Protein AF-X0S9V3-F1 (afdb_monomer_lite)

pLDDT: mean 76.51, std 21.56, range [22.81, 98.56]

Sequence (628 aa):
MVAGDTLEGIAKRHNTSVVELKNLNPKINNINKIYAGKWIKVPFNGGDKERSVDENTEANKITTITYKVKSGDTLSKIAERSGESVSDLEKINNISNRHEIREGQVLKINSKAQSSSEKNDKDWKDKINDGLDSLKDSVKDTVDNIKDKLGDLDNDTLGNHNPPASKPSIPTPTPTKPKVDIPDVELNKNSGNNQKGNPAEQITYDSKTTVYHIYYDGRIERANGQAVGYAAFIYYAKDGSVHNLGKSTYIIGDKFEYYYVKKVLKVRKVNNGKTYLIDQNKHSQYRKGNVSYQWIIFGDDERHYLSGLAMACVLGAMCSISIGKYTGTGFSTVTGSSGGVSKSHINGINGDFRYLGVNNKHMQIQTYTSSDHFDWNANVEFVEALYSFGYKDFKSQPVKIKSNRMLPHSGSLVNHHHHIHLQGFKPNIEDVDIIHPSKIIPNQKASIKELRVRAFMRMLRVGEGTVGDGGYERLFGGRSFVKDYSRGFSDHPRIDRPFGKKTSSAAGAYQVMGYTWDDKSMIAKRKKYGITSFGKRDQDLFAVILMKYARPSAWPLLLEGKIKEALELDKKRGYAYEWASLPPGRYGQPSKTMVQALGLYDKYFKEENNGKTDLHIEYGFLREVFND

Foldseek 3Di:
DAPPDALCNVCVVQVHDSVQQCVQVVVCPDRGDDDHPDDGDDDDPDPDDDDDDDDDDDDWDWDKDKDFAAPPDFLCNVCVVQVHDSVVQCVQAVPPDRRPDDGRDMGIGTHTPDDDDDPVVCVVVVVVVVVVVVVVVVVVVVVVVVVVVVVPPDPPDDDDDDDDDDDDDDDDDDDDDDPPPPDPPPPPDAAAQEAVLGRDPDDDDDLQEWEWEAELQQAIETENVVRQAKYWYWYQAPVRDIFGLYMYGWQKAFAKDWDDDPNDIAIDTDVVHIFTKDQCVSRQWHDDDLFIEGEEADDPQQQRIAGSLQVRLLSSLCRSVVPYYWYFNHAHHSRQQNGPDDRPSGSRRKTKTFFAFPPRCCVVDFAFLADPRGDLVVRLSSVVSSCSNFQQAKEAFQNVVVVSHDRPRYDYDPPRGRIIITHRGGGNYDYDYDPDPVPPDSPPLQPLLRLLLQLLLQLLLVLVVQPFPQSFQAFPPGDGCCPPVVDDFQAQSQDWDDDPPDTFSQHGSNRDGPVNCVPPVLVVVCVLQVQRTSDQQSVSVSVVVCLCPVQVVLSVCSSVNVQLCQQPPPPCRHCCNVGQQDPPRDPPPPHDHPVVSVVSSVVSSVCSSVVNHSGPHDRPCCCVRPVD

Radius of gyration: 34.49 Å; chains: 1; bounding box: 92×77×95 Å

Secondary structure (DSSP, 8-state):
--TT--HHHHHHHTT--HHHHHHH-TT---TT---TT--------SS-------S-------EEEEEEPPTT--HHHHHHHHT--HHHHHHHHT-S-TT---TT-EEEEEE------TTHHHHHHHHHHHHHHHHHHHHHHHHHHHHHHHHT----------------------------------------B-TTS-B-SSPPP-TTEEEEEEETTSEEEEESTT--SEEEEEEE-TTS-EEEEEEEEPEEEEEEEEEEETTEEEEEEEEEEEEEEEEGGGGSEEEETTEEEEEEE--SS---EEEHHHHHHHHHHHHHH--EEEEEEESB-TTSS--SS-SS--TTTSEEEPPPBGGGGGGTS---TT-TTB-HHHHHHHHHHHHHHTEEEEEE--BGGGTTBPPTTEEE-TT-SS-EEEEEE--EEEEE----TT---TT----HHHHHHHHHHHHHHHHHT--SGGGTTBBTTS-BTTTTT---TTS-----EEETTEEE--BTTTTB-HHHHS-HHHHHHHHHTT--SSSHHHHHHHHHHHHHHHSTTHHHHHHHT-HHHHHH-TTTTSGGGT-TTSTT--SSS----HHHHHHHHHHHHHHHHTT-----SPTTHIIIII--

Structure (mmCIF, N/CA/C/O backbone):
data_AF-X0S9V3-F1
#
_entry.id   AF-X0S9V3-F1
#
loop_
_atom_site.group_PDB
_atom_site.id
_atom_site.type_symbol
_atom_site.label_atom_id
_atom_site.label_alt_id
_atom_site.label_comp_id
_atom_site.label_asym_id
_atom_site.label_entity_id
_atom_site.label_seq_id
_atom_site.pdbx_PDB_ins_code
_atom_site.Cartn_x
_atom_site.Cartn_y
_atom_site.Cartn_z
_atom_site.occupancy
_atom_site.B_iso_or_equiv
_atom_site.auth_seq_id
_atom_site.auth_comp_id
_atom_site.auth_asym_id
_atom_site.auth_atom_id
_atom_site.pdbx_PDB_model_num
ATOM 1 N N . MET A 1 1 ? 10.809 16.020 30.565 1.00 68.94 1 MET A N 1
ATOM 2 C CA . MET A 1 1 ? 9.917 15.903 31.737 1.00 68.94 1 MET A CA 1
ATOM 3 C C . MET A 1 1 ? 8.738 16.840 31.549 1.00 68.94 1 MET A C 1
ATOM 5 O O . MET A 1 1 ? 8.931 17.925 31.008 1.00 68.94 1 MET A O 1
ATOM 9 N N . VAL A 1 2 ? 7.541 16.431 31.953 1.00 58.19 2 VAL A N 1
ATOM 10 C CA . VAL A 1 2 ? 6.299 17.222 31.895 1.00 58.19 2 VAL A CA 1
ATOM 11 C C . VAL A 1 2 ? 5.818 17.592 33.302 1.00 58.19 2 VAL A C 1
ATOM 13 O O . VAL A 1 2 ? 6.346 17.090 34.293 1.00 58.19 2 VAL A O 1
ATOM 16 N N . ALA A 1 3 ? 4.849 18.508 33.406 1.00 59.00 3 ALA A N 1
ATOM 17 C CA . ALA A 1 3 ? 4.278 18.902 34.695 1.00 59.00 3 ALA A CA 1
ATOM 18 C C . ALA A 1 3 ? 3.643 17.689 35.394 1.00 59.00 3 ALA A C 1
ATOM 20 O O . ALA A 1 3 ? 2.841 16.980 34.791 1.00 59.00 3 ALA A O 1
ATOM 21 N N . GLY A 1 4 ? 4.036 17.445 36.647 1.00 65.50 4 GLY A N 1
ATOM 22 C CA . GLY A 1 4 ? 3.606 16.281 37.428 1.00 65.50 4 GLY A CA 1
ATOM 23 C C . GLY A 1 4 ? 4.494 15.036 37.303 1.00 65.50 4 GLY A C 1
ATOM 24 O O . GLY A 1 4 ? 4.217 14.047 37.977 1.00 65.50 4 GLY A O 1
ATOM 25 N N . ASP A 1 5 ? 5.563 15.054 36.495 1.00 72.44 5 ASP A N 1
ATOM 26 C CA . ASP A 1 5 ? 6.553 13.970 36.516 1.00 72.44 5 ASP A CA 1
ATOM 27 C C . ASP A 1 5 ? 7.262 13.906 37.887 1.00 72.44 5 ASP A C 1
ATOM 29 O O . ASP A 1 5 ? 7.711 14.924 38.415 1.00 72.44 5 ASP A O 1
ATOM 33 N N . THR A 1 6 ? 7.431 12.690 38.417 1.00 77.38 6 THR A N 1
ATOM 34 C CA . THR A 1 6 ? 8.341 12.373 39.532 1.00 77.38 6 THR A CA 1
ATOM 35 C C . THR A 1 6 ? 9.470 11.472 39.037 1.00 77.38 6 THR A C 1
ATOM 37 O O . THR A 1 6 ? 9.316 10.769 38.033 1.00 77.38 6 THR A O 1
ATOM 40 N N . LEU A 1 7 ? 10.612 11.450 39.733 1.00 61.28 7 LEU A N 1
ATOM 41 C CA . LEU A 1 7 ? 11.719 10.563 39.358 1.00 61.28 7 LEU A CA 1
ATOM 42 C C . LEU A 1 7 ? 11.335 9.079 39.434 1.00 61.28 7 LEU A C 1
ATOM 44 O O . LEU A 1 7 ? 11.784 8.316 38.586 1.00 61.28 7 LEU A O 1
ATOM 48 N N . GLU A 1 8 ? 10.449 8.676 40.351 1.00 68.38 8 GLU A N 1
ATOM 49 C CA . GLU A 1 8 ? 9.919 7.302 40.405 1.00 68.38 8 GLU A CA 1
ATOM 50 C C . GLU A 1 8 ? 9.005 6.983 39.218 1.00 68.38 8 GLU A C 1
ATOM 52 O O . GLU A 1 8 ? 9.103 5.907 38.626 1.00 68.38 8 GLU A O 1
ATOM 57 N N . GLY A 1 9 ? 8.150 7.931 38.820 1.00 65.62 9 GLY A N 1
ATOM 58 C CA . GLY A 1 9 ? 7.299 7.785 37.639 1.00 65.62 9 GLY A CA 1
ATOM 59 C C . GLY A 1 9 ? 8.117 7.671 36.353 1.00 65.62 9 GLY A C 1
ATOM 60 O O . GLY A 1 9 ? 7.812 6.844 35.491 1.00 65.62 9 GLY A O 1
ATOM 61 N N . ILE A 1 10 ? 9.196 8.451 36.249 1.00 65.81 10 ILE A N 1
ATOM 62 C CA . ILE A 1 10 ? 10.149 8.380 35.136 1.00 65.81 10 ILE A CA 1
ATOM 63 C C . ILE A 1 10 ? 10.906 7.044 35.174 1.00 65.81 10 ILE A C 1
ATOM 65 O O . ILE A 1 10 ? 11.005 6.384 34.142 1.00 65.81 10 ILE A O 1
ATOM 69 N N . ALA A 1 11 ? 11.369 6.596 36.345 1.00 65.50 11 ALA A N 1
ATOM 70 C CA . ALA A 1 11 ? 12.067 5.318 36.504 1.00 65.50 11 ALA A CA 1
ATOM 71 C C . ALA A 1 11 ? 11.227 4.147 35.996 1.00 65.50 11 ALA A C 1
ATOM 73 O O . ALA A 1 11 ? 11.662 3.360 35.157 1.00 65.50 11 ALA A O 1
ATOM 74 N N . LYS A 1 12 ? 9.966 4.106 36.431 1.00 62.47 12 LYS A N 1
ATOM 75 C CA . LYS A 1 12 ? 9.011 3.075 36.038 1.00 62.47 12 LYS A CA 1
ATOM 76 C C . LYS A 1 12 ? 8.698 3.111 34.541 1.00 62.47 12 LYS A C 1
ATOM 78 O O . LYS A 1 12 ? 8.658 2.064 33.905 1.00 62.47 12 LYS A O 1
ATOM 83 N N . ARG A 1 13 ? 8.514 4.304 33.963 1.00 71.12 13 ARG A N 1
ATOM 84 C CA . ARG A 1 13 ? 8.242 4.492 32.524 1.00 71.12 13 ARG A CA 1
ATOM 85 C C . ARG A 1 13 ? 9.396 4.010 31.641 1.00 71.12 13 ARG A C 1
ATOM 87 O O . ARG A 1 13 ? 9.155 3.562 30.526 1.00 71.12 13 ARG A O 1
ATOM 94 N N . HIS A 1 14 ? 10.624 4.098 32.143 1.00 61.03 14 HIS A N 1
ATOM 95 C CA . HIS A 1 14 ? 11.840 3.723 31.420 1.00 61.03 14 HIS A CA 1
ATOM 96 C C . HIS A 1 14 ? 12.454 2.398 31.895 1.00 61.03 14 HIS A C 1
ATOM 98 O O . HIS A 1 14 ? 13.584 2.090 31.531 1.00 61.03 14 HIS A O 1
ATOM 104 N N . ASN A 1 15 ? 11.704 1.606 32.671 1.00 61.53 15 ASN A N 1
ATOM 105 C CA . ASN A 1 15 ? 12.124 0.309 33.203 1.00 61.53 15 ASN A CA 1
ATOM 106 C C . ASN A 1 15 ? 13.516 0.341 33.868 1.00 61.53 15 ASN A C 1
ATOM 108 O O . ASN A 1 15 ? 14.387 -0.459 33.545 1.00 61.53 15 ASN A O 1
ATOM 112 N N . THR A 1 16 ? 13.731 1.305 34.762 1.00 75.38 16 THR A N 1
ATOM 113 C CA . THR A 1 16 ? 14.993 1.530 35.483 1.00 75.38 16 THR A CA 1
ATOM 114 C C . THR A 1 16 ? 14.737 1.794 36.963 1.00 75.38 16 THR A C 1
ATOM 116 O O . THR A 1 16 ? 13.598 2.018 37.373 1.00 75.38 16 THR A O 1
ATOM 119 N N . SER A 1 17 ? 15.791 1.823 37.783 1.00 74.38 17 SER A N 1
ATOM 120 C CA . SER A 1 17 ? 15.705 2.292 39.168 1.00 74.38 17 SER A CA 1
ATOM 121 C C . SER A 1 17 ? 15.896 3.811 39.293 1.00 74.38 17 SER A C 1
ATOM 123 O O . SER A 1 17 ? 16.542 4.463 38.467 1.00 74.38 17 SER A O 1
ATOM 125 N N . VAL A 1 18 ? 15.354 4.385 40.370 1.00 65.88 18 VAL A N 1
ATOM 126 C CA . VAL A 1 18 ? 15.565 5.794 40.752 1.00 65.88 18 VAL A CA 1
ATOM 127 C C . VAL A 1 18 ? 17.042 6.064 41.064 1.00 65.88 18 VAL A C 1
ATOM 129 O O . VAL A 1 18 ? 17.559 7.136 40.752 1.00 65.88 18 VAL A O 1
ATOM 132 N N . VAL A 1 19 ? 17.730 5.074 41.640 1.00 65.50 19 VAL A N 1
ATOM 133 C CA . VAL A 1 19 ? 19.167 5.125 41.945 1.00 65.50 19 VAL A CA 1
ATOM 134 C C . VAL A 1 19 ? 19.982 5.274 40.659 1.00 65.50 19 VAL A C 1
ATOM 136 O O . VAL A 1 19 ? 20.838 6.149 40.560 1.00 65.50 19 VAL A O 1
ATOM 139 N N . GLU A 1 20 ? 19.657 4.492 39.635 1.00 64.31 20 GLU A N 1
ATOM 140 C CA . GLU A 1 20 ? 20.328 4.531 38.335 1.00 64.31 20 GLU A CA 1
ATOM 141 C C . GLU A 1 20 ? 20.045 5.830 37.563 1.00 64.31 20 GLU A C 1
ATOM 143 O O . GLU A 1 20 ? 20.958 6.442 37.005 1.00 64.31 20 GLU A O 1
ATOM 148 N N . LEU A 1 21 ? 18.811 6.343 37.630 1.00 66.50 21 LEU A N 1
ATOM 149 C CA . LEU A 1 21 ? 18.486 7.673 37.106 1.00 66.50 21 LEU A CA 1
ATOM 150 C C . LEU A 1 21 ? 19.272 8.787 37.794 1.00 66.50 21 LEU A C 1
ATOM 152 O O . LEU A 1 21 ? 19.712 9.726 37.128 1.00 66.50 21 LEU A O 1
ATOM 156 N N . LYS A 1 22 ? 19.469 8.702 39.112 1.00 69.12 22 LYS A N 1
ATOM 157 C CA . LYS A 1 22 ? 20.252 9.689 39.862 1.00 69.12 22 LYS A CA 1
ATOM 158 C C . LYS A 1 22 ? 21.726 9.650 39.456 1.00 69.12 22 LYS A C 1
ATOM 160 O O . LYS A 1 22 ? 22.306 10.702 39.197 1.00 69.12 22 LYS A O 1
ATOM 165 N N . ASN A 1 23 ? 22.295 8.454 39.304 1.00 66.94 23 ASN A N 1
ATOM 166 C CA . ASN A 1 23 ? 23.679 8.268 38.858 1.00 66.94 23 ASN A CA 1
ATOM 167 C C . ASN A 1 23 ? 23.923 8.841 37.451 1.00 66.94 23 ASN A C 1
ATOM 169 O O . ASN A 1 23 ? 24.965 9.442 37.199 1.00 66.94 23 ASN A O 1
ATOM 173 N N . LEU A 1 24 ? 22.945 8.731 36.546 1.00 67.62 24 LEU A N 1
ATOM 174 C CA . LEU A 1 24 ? 23.023 9.309 35.197 1.00 67.62 24 LEU A CA 1
ATOM 175 C C . LEU A 1 24 ? 22.831 10.830 35.155 1.00 67.62 24 LEU A C 1
ATOM 177 O O . LEU A 1 24 ? 23.201 11.480 34.170 1.00 67.62 24 LEU A O 1
ATOM 181 N N . ASN A 1 25 ? 22.267 11.414 36.212 1.00 71.81 25 ASN A N 1
ATOM 182 C CA . ASN A 1 25 ? 21.979 12.842 36.308 1.00 71.81 25 ASN A CA 1
ATOM 183 C C . ASN A 1 25 ? 22.567 13.443 37.593 1.00 71.81 25 ASN A C 1
ATOM 185 O O . ASN A 1 25 ? 21.821 14.008 38.395 1.00 71.81 25 ASN A O 1
ATOM 189 N N . PRO A 1 26 ? 23.901 13.418 37.772 1.00 67.56 26 PRO A N 1
ATOM 190 C CA . PRO A 1 26 ? 24.546 13.823 39.025 1.00 67.56 26 PRO A CA 1
ATOM 191 C C . PRO A 1 26 ? 24.351 15.308 39.372 1.00 67.56 26 PRO A C 1
ATOM 193 O O . PRO A 1 26 ? 24.597 15.711 40.498 1.00 67.56 26 PRO A O 1
ATOM 196 N N . LYS A 1 27 ? 23.886 16.131 38.419 1.00 70.06 27 LYS A N 1
ATOM 197 C CA . LYS A 1 27 ? 23.552 17.551 38.632 1.00 70.06 27 LYS A CA 1
ATOM 198 C C . LYS A 1 27 ? 22.191 17.762 39.319 1.00 70.06 27 LYS A C 1
ATOM 200 O O . LYS A 1 27 ? 21.861 18.891 39.675 1.00 70.06 27 LYS A O 1
ATOM 205 N N . ILE A 1 28 ? 21.379 16.710 39.472 1.00 65.50 28 ILE A N 1
ATOM 206 C CA . ILE A 1 28 ? 20.111 16.756 40.210 1.00 65.50 28 ILE A CA 1
ATOM 207 C C . ILE A 1 28 ? 20.414 16.447 41.678 1.00 65.50 28 ILE A C 1
ATOM 209 O O . ILE A 1 28 ? 20.366 15.305 42.129 1.00 65.50 28 ILE A O 1
ATOM 213 N N . ASN A 1 29 ? 20.738 17.496 42.432 1.00 54.53 29 ASN A N 1
ATOM 214 C CA . ASN A 1 29 ? 21.154 17.367 43.832 1.00 54.53 29 ASN A CA 1
ATOM 215 C C . ASN A 1 29 ? 19.975 17.060 44.774 1.00 54.53 29 ASN A C 1
ATOM 217 O O . ASN A 1 29 ? 20.177 16.538 45.867 1.00 54.53 29 ASN A O 1
ATOM 221 N N . ASN A 1 30 ? 18.740 17.367 44.357 1.00 59.81 30 ASN A N 1
ATOM 222 C CA . ASN A 1 30 ? 17.527 17.102 45.127 1.00 59.81 30 ASN A CA 1
ATOM 223 C C . ASN A 1 30 ? 16.475 16.395 44.261 1.00 59.81 30 ASN A C 1
ATOM 225 O O . ASN A 1 30 ? 16.001 16.938 43.263 1.00 59.81 30 ASN A O 1
ATOM 229 N N . ILE A 1 31 ? 16.103 15.189 44.691 1.00 53.22 31 ILE A N 1
ATOM 230 C CA . ILE A 1 31 ? 15.226 14.254 43.977 1.00 53.22 31 ILE A CA 1
ATOM 231 C C . ILE A 1 31 ? 13.785 14.782 43.823 1.00 53.22 31 ILE A C 1
ATOM 233 O O . ILE A 1 31 ? 13.088 14.425 42.879 1.00 53.22 31 ILE A O 1
ATOM 237 N N . ASN A 1 32 ? 13.378 15.706 44.699 1.00 56.75 32 ASN A N 1
ATOM 238 C CA . ASN A 1 32 ? 12.046 16.314 44.714 1.00 56.75 32 ASN A CA 1
ATOM 239 C C . ASN A 1 32 ? 11.983 17.646 43.947 1.00 56.75 32 ASN A C 1
ATOM 241 O O . ASN A 1 32 ? 10.945 18.302 43.937 1.00 56.75 32 ASN A O 1
ATOM 245 N N . LYS A 1 33 ? 13.088 18.086 43.326 1.00 60.47 33 LYS A N 1
ATOM 246 C CA . LYS A 1 33 ? 13.182 19.368 42.604 1.00 60.47 33 LYS A CA 1
ATOM 247 C C . LYS A 1 33 ? 13.541 19.164 41.132 1.00 60.47 33 LYS A C 1
ATOM 249 O O . LYS A 1 33 ? 14.524 19.713 40.636 1.00 60.47 33 LYS A O 1
ATOM 254 N N . ILE A 1 34 ? 12.735 18.368 40.433 1.00 67.88 34 ILE A N 1
ATOM 255 C CA . ILE A 1 34 ? 12.754 18.305 38.968 1.00 67.88 34 ILE A CA 1
ATOM 256 C C . ILE A 1 34 ? 11.711 19.261 38.387 1.00 67.88 34 ILE A C 1
ATOM 258 O O . ILE A 1 34 ? 10.647 19.463 38.965 1.00 67.88 34 ILE A O 1
ATOM 262 N N . TYR A 1 35 ? 12.025 19.872 37.246 1.00 61.47 35 TYR A N 1
ATOM 263 C CA . TYR A 1 35 ? 11.192 20.914 36.647 1.00 61.47 35 TYR A CA 1
ATOM 264 C C . TYR A 1 35 ? 10.686 20.484 35.272 1.00 61.47 35 TYR A C 1
ATOM 266 O O . TYR A 1 35 ? 11.449 20.000 34.429 1.00 61.47 35 TYR A O 1
ATOM 274 N N . ALA A 1 36 ? 9.391 20.691 35.039 1.00 54.97 36 ALA A N 1
ATOM 275 C CA . ALA A 1 36 ? 8.757 20.464 33.748 1.00 54.97 36 ALA A CA 1
ATOM 276 C C . ALA A 1 36 ? 9.470 21.247 32.630 1.00 54.97 36 ALA A C 1
ATOM 278 O O . ALA A 1 36 ? 9.992 22.340 32.846 1.00 54.97 36 ALA A O 1
ATOM 279 N N . GLY A 1 37 ? 9.532 20.665 31.433 1.00 46.75 37 GLY A N 1
ATOM 280 C CA . GLY A 1 37 ? 10.239 21.236 30.284 1.00 46.75 37 GLY A CA 1
ATOM 281 C C . GLY A 1 37 ? 11.759 21.042 30.307 1.00 46.75 37 GLY A C 1
ATOM 282 O O . GLY A 1 37 ? 12.418 21.301 29.301 1.00 46.75 37 GLY A O 1
ATOM 283 N N . LYS A 1 38 ? 12.343 20.541 31.405 1.00 60.78 38 LYS A N 1
ATOM 284 C CA . LYS A 1 38 ? 13.757 20.148 31.437 1.00 60.78 38 LYS A CA 1
ATOM 285 C C . LYS A 1 38 ? 13.945 18.707 30.951 1.00 60.78 38 LYS A C 1
ATOM 287 O O . LYS A 1 38 ? 13.071 17.840 31.089 1.00 60.78 38 LYS A O 1
ATOM 292 N N . TRP A 1 39 ? 15.111 18.470 30.362 1.00 53.78 39 TRP A N 1
ATOM 293 C CA . TRP A 1 39 ? 15.552 17.161 29.894 1.00 53.78 39 TRP A CA 1
ATOM 294 C C . TRP A 1 39 ? 16.183 16.382 31.049 1.00 53.78 39 TRP A C 1
ATOM 296 O O . TRP A 1 39 ? 16.934 16.954 31.837 1.00 53.78 39 TRP A O 1
ATOM 306 N N . ILE A 1 40 ? 15.880 15.088 31.139 1.00 65.00 40 ILE A N 1
ATOM 307 C CA . ILE A 1 40 ? 16.502 14.155 32.080 1.00 65.00 40 ILE A CA 1
ATOM 308 C C . ILE A 1 40 ? 17.092 12.994 31.291 1.00 65.00 40 ILE A C 1
ATOM 310 O O . ILE A 1 40 ? 16.460 12.497 30.358 1.00 65.00 40 ILE A O 1
ATOM 314 N N . LYS A 1 41 ? 18.314 12.587 31.632 1.00 61.19 41 LYS A N 1
ATOM 315 C CA . LYS A 1 41 ? 18.935 11.402 31.044 1.00 61.19 41 LYS A CA 1
ATOM 316 C C . LYS A 1 41 ? 18.296 10.170 31.666 1.00 61.19 41 LYS A C 1
ATOM 318 O O . LYS A 1 41 ? 18.163 10.090 32.880 1.00 61.19 41 LYS A O 1
ATOM 323 N N . VAL A 1 42 ? 17.906 9.210 30.852 1.00 67.69 42 VAL A N 1
ATOM 324 C CA . VAL A 1 42 ? 17.392 7.921 31.319 1.00 67.69 42 VAL A CA 1
ATOM 325 C C . VAL A 1 42 ? 18.314 6.831 30.780 1.00 67.69 42 VAL A C 1
ATOM 327 O O . VAL A 1 42 ? 18.899 7.037 29.711 1.00 67.69 42 VAL A O 1
ATOM 330 N N . PRO A 1 43 ? 18.509 5.718 31.502 1.00 51.50 43 PRO A N 1
ATOM 331 C CA . PRO A 1 43 ? 19.276 4.607 30.969 1.00 51.50 43 PRO A CA 1
ATOM 332 C C . PRO A 1 43 ? 18.573 4.072 29.729 1.00 51.50 43 PRO A C 1
ATOM 334 O O . PRO A 1 43 ? 17.343 4.035 29.623 1.00 51.50 43 PRO A O 1
ATOM 337 N N . PHE A 1 44 ? 19.389 3.737 28.744 1.00 49.44 44 PHE A N 1
ATOM 338 C CA . PHE A 1 44 ? 18.928 3.217 27.477 1.00 49.44 44 PHE A CA 1
ATOM 339 C C . PHE A 1 44 ? 18.674 1.717 27.640 1.00 49.44 44 PHE A C 1
ATOM 341 O O . PHE A 1 44 ? 19.606 0.932 27.562 1.00 49.44 44 PHE A O 1
ATOM 348 N N . ASN A 1 45 ? 17.410 1.336 27.845 1.00 46.56 45 ASN A N 1
ATOM 349 C CA . ASN A 1 45 ? 16.954 -0.059 27.761 1.00 46.56 45 ASN A CA 1
ATOM 350 C C . ASN A 1 45 ? 16.376 -0.373 26.371 1.00 46.56 45 ASN A C 1
ATOM 352 O O . ASN A 1 45 ? 15.345 -1.028 26.230 1.00 46.56 45 ASN A O 1
ATOM 356 N N . GLY A 1 46 ? 17.038 0.140 25.335 1.00 35.94 46 GLY A N 1
ATOM 357 C CA . GLY A 1 46 ? 17.024 -0.476 24.018 1.00 35.94 46 GLY A CA 1
ATOM 358 C C . GLY A 1 46 ? 18.256 -1.362 23.935 1.00 35.94 46 GLY A C 1
ATOM 359 O O . GLY A 1 46 ? 19.332 -0.947 24.357 1.00 35.94 46 GLY A O 1
ATOM 360 N N . GLY A 1 47 ? 18.098 -2.580 23.426 1.00 40.53 47 GLY A N 1
ATOM 361 C CA . GLY A 1 47 ? 19.246 -3.328 22.936 1.00 40.53 47 GLY A CA 1
ATOM 362 C C . GLY A 1 47 ? 20.026 -2.437 21.973 1.00 40.53 47 GLY A C 1
ATOM 363 O O . GLY A 1 47 ? 19.466 -1.924 21.005 1.00 40.53 47 GLY A O 1
ATOM 364 N N . ASP A 1 48 ? 21.288 -2.252 22.338 1.00 33.62 48 ASP A N 1
ATOM 365 C CA . ASP A 1 48 ? 22.425 -1.841 21.529 1.00 33.62 48 ASP A CA 1
ATOM 366 C C . ASP A 1 48 ? 22.569 -0.347 21.181 1.00 33.62 48 ASP A C 1
ATOM 368 O O . ASP A 1 48 ? 21.979 0.214 20.257 1.00 33.62 48 ASP A O 1
ATOM 372 N N . LYS A 1 49 ? 23.492 0.288 21.917 1.00 29.09 49 LYS A N 1
ATOM 373 C CA . LYS A 1 49 ? 24.402 1.301 21.377 1.00 29.09 49 LYS A CA 1
ATOM 374 C C . LYS A 1 49 ? 25.840 0.872 21.646 1.00 29.09 49 LYS A C 1
ATOM 376 O O . LYS A 1 49 ? 26.210 0.644 22.794 1.00 29.09 49 LYS A O 1
ATOM 381 N N . GLU A 1 50 ? 26.636 0.856 20.584 1.00 28.73 50 GLU A N 1
ATOM 382 C CA . GLU A 1 50 ? 28.092 0.754 20.615 1.00 28.73 50 GLU A CA 1
ATOM 383 C C . GLU A 1 50 ? 28.723 1.822 21.528 1.00 28.73 50 GLU A C 1
ATOM 385 O O . GLU A 1 50 ? 28.458 3.024 21.407 1.00 28.73 50 GLU A O 1
ATOM 390 N N . ARG A 1 51 ? 29.649 1.377 22.382 1.00 29.73 51 ARG A N 1
ATOM 391 C CA . ARG A 1 51 ? 30.911 2.079 22.621 1.00 29.73 51 ARG A CA 1
ATOM 392 C C . ARG A 1 51 ? 32.048 1.075 22.485 1.00 29.73 51 ARG A C 1
ATOM 394 O O . ARG A 1 51 ? 32.045 0.039 23.137 1.00 29.73 51 ARG A O 1
ATOM 401 N N . SER A 1 52 ? 32.981 1.452 21.625 1.00 30.02 52 SER A N 1
ATOM 402 C CA . SER A 1 52 ? 34.308 0.896 21.393 1.00 30.02 52 SER A CA 1
ATOM 403 C C . SER A 1 52 ? 35.021 0.409 22.659 1.00 30.02 52 SER A C 1
ATOM 405 O O . SER A 1 52 ? 35.255 1.204 23.573 1.00 30.02 52 SER A O 1
ATOM 407 N N . VAL A 1 53 ? 35.449 -0.852 22.636 1.00 26.39 53 VAL A N 1
ATOM 408 C CA . VAL A 1 53 ? 36.705 -1.315 23.236 1.00 26.39 53 VAL A CA 1
ATOM 409 C C . VAL A 1 53 ? 37.352 -2.234 22.203 1.00 26.39 53 VAL A C 1
ATOM 411 O O . VAL A 1 53 ? 36.670 -3.076 21.619 1.00 26.39 53 VAL A O 1
ATOM 414 N N . ASP A 1 54 ? 38.627 -1.978 21.936 1.00 25.81 54 ASP A N 1
ATOM 415 C CA . ASP A 1 54 ? 39.465 -2.688 20.981 1.00 25.81 54 ASP A CA 1
ATOM 416 C C . ASP A 1 54 ? 39.583 -4.196 21.254 1.00 25.81 54 ASP A C 1
ATOM 418 O O . ASP A 1 54 ? 39.542 -4.656 22.393 1.00 25.81 54 ASP A O 1
ATOM 422 N N . GLU A 1 55 ? 39.781 -4.895 20.136 1.00 32.72 55 GLU A N 1
ATOM 423 C CA . GLU A 1 55 ? 40.472 -6.169 19.923 1.00 32.72 55 GLU A CA 1
ATOM 424 C C . GLU A 1 55 ? 40.054 -7.428 20.716 1.00 32.72 55 GLU A C 1
ATOM 426 O O . GLU A 1 55 ? 40.436 -7.681 21.854 1.00 32.72 55 GLU A O 1
ATOM 431 N N . ASN A 1 56 ? 39.424 -8.320 19.938 1.00 37.03 56 ASN A N 1
ATOM 432 C CA . ASN A 1 56 ? 39.635 -9.769 19.917 1.00 37.03 56 ASN A CA 1
ATOM 433 C C . ASN A 1 56 ? 38.999 -10.611 21.040 1.00 37.03 56 ASN A C 1
ATOM 435 O O . ASN A 1 56 ? 39.686 -11.072 21.949 1.00 37.03 56 ASN A O 1
ATOM 439 N N . THR A 1 57 ? 37.701 -10.935 20.926 1.00 27.55 57 THR A N 1
ATOM 440 C CA . THR A 1 57 ? 37.178 -12.236 21.402 1.00 27.55 57 THR A CA 1
ATOM 441 C C . THR A 1 57 ? 35.829 -12.589 20.760 1.00 27.55 57 THR A C 1
ATOM 443 O O . THR A 1 57 ? 34.795 -11.993 21.058 1.00 27.55 57 THR A O 1
ATOM 446 N N . GLU A 1 58 ? 35.828 -13.586 19.878 1.00 38.97 58 GLU A N 1
ATOM 447 C CA . GLU A 1 58 ? 34.623 -14.289 19.425 1.00 38.97 58 GLU A CA 1
ATOM 448 C C . GLU A 1 58 ? 34.117 -15.281 20.496 1.00 38.97 58 GLU A C 1
ATOM 450 O O . GLU A 1 58 ? 34.905 -15.837 21.258 1.00 38.97 58 GLU A O 1
ATOM 455 N N . ALA A 1 59 ? 32.799 -15.541 20.467 1.00 33.44 59 ALA A N 1
ATOM 456 C CA . ALA A 1 59 ? 32.019 -16.582 21.169 1.00 33.44 59 ALA A CA 1
ATOM 457 C C . ALA A 1 59 ? 31.373 -16.245 22.537 1.00 33.44 59 ALA A C 1
ATOM 459 O O . ALA A 1 59 ? 32.009 -16.301 23.585 1.00 33.44 59 ALA A O 1
ATOM 460 N N . ASN A 1 60 ? 30.042 -16.027 22.534 1.00 36.06 60 ASN A N 1
ATOM 461 C CA . ASN A 1 60 ? 29.048 -16.793 23.326 1.00 36.06 60 ASN A CA 1
ATOM 462 C C . ASN A 1 60 ? 27.652 -16.133 23.305 1.00 36.06 60 ASN A C 1
ATOM 464 O O . ASN A 1 60 ? 27.338 -15.273 24.128 1.00 36.06 60 ASN A O 1
ATOM 468 N N . LYS A 1 61 ? 26.763 -16.579 22.407 1.00 44.41 61 LYS A N 1
ATOM 469 C CA . LYS A 1 61 ? 25.337 -16.213 22.437 1.00 44.41 61 LYS A CA 1
ATOM 470 C C . LYS A 1 61 ? 24.555 -17.276 23.212 1.00 44.41 61 LYS A C 1
ATOM 472 O O . LYS A 1 61 ? 24.391 -18.397 22.738 1.00 44.41 61 LYS A O 1
ATOM 477 N N . ILE A 1 62 ? 24.084 -16.921 24.404 1.00 51.59 62 ILE A N 1
ATOM 478 C CA . ILE A 1 62 ? 23.249 -17.784 25.250 1.00 51.59 62 ILE A CA 1
ATOM 479 C C . ILE A 1 62 ? 21.833 -17.824 24.662 1.00 51.59 62 ILE A C 1
ATOM 481 O O . ILE A 1 62 ? 21.211 -16.776 24.492 1.00 51.59 62 ILE A O 1
ATOM 485 N N . THR A 1 63 ? 21.318 -19.015 24.347 1.00 57.97 63 THR A N 1
ATOM 486 C CA . THR A 1 63 ? 19.968 -19.185 23.779 1.00 57.97 63 THR A CA 1
ATOM 487 C C . THR A 1 63 ? 19.100 -20.020 24.715 1.00 57.97 63 THR A C 1
ATOM 489 O O . THR A 1 63 ? 19.453 -21.150 25.042 1.00 57.97 63 THR A O 1
ATOM 492 N N . THR A 1 64 ? 17.952 -19.486 25.137 1.00 64.31 64 THR A N 1
ATOM 493 C CA . THR A 1 64 ? 16.977 -20.216 25.961 1.00 64.31 64 THR A CA 1
ATOM 494 C C . THR A 1 64 ? 16.105 -21.118 25.089 1.00 64.31 64 THR A C 1
ATOM 496 O O . THR A 1 64 ? 15.382 -20.633 24.219 1.00 64.31 64 THR A O 1
ATOM 499 N N . ILE A 1 65 ? 16.131 -22.424 25.338 1.00 70.38 65 ILE A N 1
ATOM 500 C CA . ILE A 1 65 ? 15.296 -23.435 24.677 1.00 70.38 65 ILE A CA 1
ATOM 501 C C . ILE A 1 65 ? 14.444 -24.178 25.716 1.00 70.38 65 ILE A C 1
ATOM 503 O O . ILE A 1 65 ? 14.635 -24.021 26.920 1.00 70.38 65 ILE A O 1
ATOM 507 N N . THR A 1 66 ? 13.470 -24.972 25.266 1.00 72.31 66 THR A N 1
ATOM 508 C CA . THR A 1 66 ? 12.633 -25.788 26.161 1.00 72.31 66 THR A CA 1
ATOM 509 C C . THR A 1 66 ? 12.974 -27.271 26.029 1.00 72.31 66 THR A C 1
ATOM 511 O O . THR A 1 66 ? 13.182 -27.768 24.926 1.00 72.31 66 THR A O 1
ATOM 514 N N . TYR A 1 67 ? 13.042 -27.975 27.157 1.00 68.88 67 TYR A N 1
ATOM 515 C CA . TYR A 1 67 ? 13.385 -29.387 27.276 1.00 68.88 67 TYR A CA 1
ATOM 516 C C . TYR A 1 67 ? 12.285 -30.134 28.029 1.00 68.88 67 TYR A C 1
ATOM 518 O O . TYR A 1 67 ? 11.869 -29.718 29.108 1.00 68.88 67 TYR A O 1
ATOM 526 N N . LYS A 1 68 ? 11.816 -31.252 27.474 1.00 78.25 68 LYS A N 1
ATOM 527 C CA . LYS A 1 68 ? 10.832 -32.124 28.122 1.00 78.25 68 LYS A CA 1
ATOM 528 C C . LYS A 1 68 ? 11.561 -33.238 28.874 1.00 78.25 68 LYS A C 1
ATOM 530 O O . LYS A 1 68 ? 12.249 -34.036 28.241 1.00 78.25 68 LYS A O 1
ATOM 535 N N . VAL A 1 69 ? 11.396 -33.283 30.196 1.00 80.19 69 VAL A N 1
ATOM 536 C CA . VAL A 1 69 ? 12.017 -34.260 31.105 1.00 80.19 69 VAL A CA 1
ATOM 537 C C . VAL A 1 69 ? 11.633 -35.680 30.687 1.00 80.19 69 VAL A C 1
ATOM 539 O O . VAL A 1 69 ? 10.450 -35.966 30.489 1.00 80.19 69 VAL A O 1
ATOM 542 N N . LYS A 1 70 ? 12.623 -36.565 30.545 1.00 71.69 70 LYS A N 1
ATOM 543 C CA . LYS A 1 70 ? 12.434 -37.975 30.170 1.00 71.69 70 LYS A CA 1
ATOM 544 C C . LYS A 1 70 ? 12.589 -38.889 31.387 1.00 71.69 70 LYS A C 1
ATOM 546 O O . LYS A 1 70 ? 13.168 -38.489 32.396 1.00 71.69 70 LYS A O 1
ATOM 551 N N . SER A 1 71 ? 12.089 -40.121 31.289 1.00 71.50 71 SER A N 1
ATOM 552 C CA . SER A 1 71 ? 12.263 -41.128 32.342 1.00 71.50 71 SER A CA 1
ATOM 553 C C . SER A 1 71 ? 13.741 -41.291 32.725 1.00 71.50 71 SER A C 1
ATOM 555 O O . SER A 1 71 ? 14.595 -41.476 31.857 1.00 71.50 71 SER A O 1
ATOM 557 N N . GLY A 1 72 ? 14.050 -41.188 34.021 1.00 68.12 72 GLY A N 1
ATOM 558 C CA . GLY A 1 72 ? 15.416 -41.288 34.553 1.00 68.12 72 GLY A CA 1
ATOM 559 C C . GLY A 1 72 ? 16.254 -39.998 34.520 1.00 68.12 72 GLY A C 1
ATOM 560 O O . GLY A 1 72 ? 17.405 -40.016 34.978 1.00 68.12 72 GLY A O 1
ATOM 561 N N . ASP A 1 73 ? 15.709 -38.882 34.023 1.00 76.69 73 ASP A N 1
ATOM 562 C CA . ASP A 1 73 ? 16.361 -37.576 34.129 1.00 76.69 73 ASP A CA 1
ATOM 563 C C . ASP A 1 73 ? 16.305 -37.037 35.571 1.00 76.69 73 ASP A C 1
ATOM 565 O O . ASP A 1 73 ? 15.307 -37.161 36.279 1.00 76.69 73 ASP A O 1
ATOM 569 N N . THR A 1 74 ? 17.384 -36.377 35.991 1.00 79.44 74 THR A N 1
ATOM 570 C CA . THR A 1 74 ? 17.430 -35.564 37.214 1.00 79.44 74 THR A CA 1
ATOM 571 C C . THR A 1 74 ? 17.838 -34.142 36.851 1.00 79.44 74 THR A C 1
ATOM 573 O O . THR A 1 74 ? 18.508 -33.931 35.837 1.00 79.44 74 THR A O 1
ATOM 576 N N . LEU A 1 75 ? 17.476 -33.155 37.678 1.00 74.00 75 LEU A N 1
ATOM 577 C CA . LEU A 1 75 ? 17.780 -31.750 37.386 1.00 74.00 75 LEU A CA 1
ATOM 578 C C . LEU A 1 75 ? 19.294 -31.517 37.236 1.00 74.00 75 LEU A C 1
ATOM 580 O O . LEU A 1 75 ? 19.714 -30.767 36.362 1.00 74.00 75 LEU A O 1
ATOM 584 N N . SER A 1 76 ? 20.109 -32.250 38.005 1.00 73.56 76 SER A N 1
ATOM 585 C CA . SER A 1 76 ? 21.573 -32.265 37.890 1.00 73.56 76 SER A CA 1
ATOM 586 C C . SER A 1 76 ? 22.071 -32.775 36.539 1.00 73.56 76 SER A C 1
ATOM 588 O O . SER A 1 76 ? 22.912 -32.125 35.930 1.00 73.56 76 SER A O 1
ATOM 590 N N . LYS A 1 77 ? 21.523 -33.889 36.032 1.00 74.25 77 LYS A N 1
ATOM 591 C CA . LYS A 1 77 ? 21.909 -34.442 34.721 1.00 74.25 77 LYS A CA 1
ATOM 592 C C . LYS A 1 77 ? 21.475 -33.540 33.565 1.00 74.25 77 LYS A C 1
ATOM 594 O O . LYS A 1 77 ? 22.154 -33.477 32.547 1.00 74.25 77 LYS A O 1
ATOM 599 N N . ILE A 1 78 ? 20.335 -32.862 33.702 1.00 75.88 78 ILE A N 1
ATOM 600 C CA . ILE A 1 78 ? 19.855 -31.909 32.693 1.00 75.88 78 ILE A CA 1
ATOM 601 C C . ILE A 1 78 ? 20.753 -30.668 32.675 1.00 75.88 78 ILE A C 1
ATOM 603 O O . ILE A 1 78 ? 21.172 -30.262 31.597 1.00 75.88 78 ILE A O 1
ATOM 607 N N . ALA A 1 79 ? 21.083 -30.118 33.847 1.00 72.25 79 ALA A N 1
ATOM 608 C CA . ALA A 1 79 ? 21.958 -28.956 33.988 1.00 72.25 79 ALA A CA 1
ATOM 609 C C . ALA A 1 79 ? 23.370 -29.225 33.431 1.00 72.25 79 ALA A C 1
ATOM 611 O O . ALA A 1 79 ? 23.903 -28.425 32.667 1.00 72.25 79 ALA A O 1
ATOM 612 N N . GLU A 1 80 ? 23.934 -30.402 33.721 1.00 68.88 80 GLU A N 1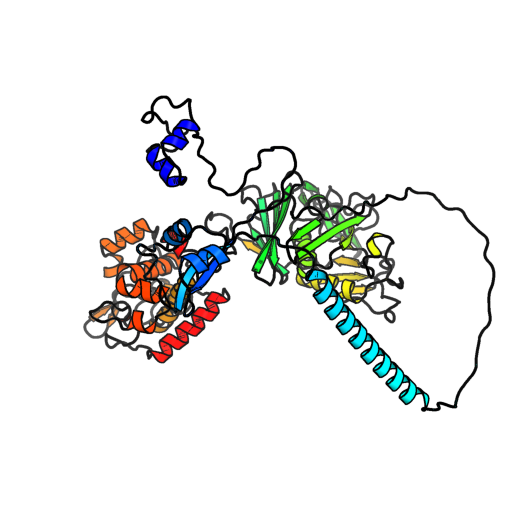
ATOM 613 C CA . GLU A 1 80 ? 25.217 -30.843 33.161 1.00 68.88 80 GLU A CA 1
ATOM 614 C C . GLU A 1 80 ? 25.180 -30.911 31.627 1.00 68.88 80 GLU A C 1
ATOM 616 O O . GLU A 1 80 ? 26.061 -30.375 30.959 1.00 68.88 80 GLU A O 1
ATOM 621 N N . ARG A 1 81 ? 24.123 -31.498 31.049 1.00 68.75 81 ARG A N 1
ATOM 622 C CA . ARG A 1 81 ? 23.950 -31.584 29.588 1.00 68.75 81 ARG A CA 1
ATOM 623 C C . ARG A 1 81 ? 23.726 -30.227 28.922 1.00 68.75 81 ARG A C 1
ATOM 625 O O . ARG A 1 81 ? 24.069 -30.077 27.753 1.00 68.75 81 ARG A O 1
ATOM 632 N N . SER A 1 82 ? 23.115 -29.266 29.615 1.00 64.56 82 SER A N 1
ATOM 633 C CA . SER A 1 82 ? 22.868 -27.922 29.079 1.00 64.56 82 SER A CA 1
ATOM 634 C C . SER A 1 82 ? 24.024 -26.945 29.316 1.00 64.56 82 SER A C 1
ATOM 636 O O . SER A 1 82 ? 24.014 -25.857 28.737 1.00 64.56 82 SER A O 1
ATOM 638 N N . GLY A 1 83 ? 25.021 -27.323 30.125 1.00 61.72 83 GLY A N 1
ATOM 639 C CA . GLY A 1 83 ? 26.119 -26.443 30.532 1.00 61.72 83 GLY A CA 1
ATOM 640 C C . GLY A 1 83 ? 25.691 -25.355 31.527 1.00 61.72 83 GLY A C 1
ATOM 641 O O . GLY A 1 83 ? 26.343 -24.310 31.618 1.00 61.72 83 GLY A O 1
ATOM 642 N N . GLU A 1 84 ? 24.589 -25.571 32.252 1.00 72.31 84 GLU A N 1
ATOM 643 C CA . GLU A 1 84 ? 24.058 -24.660 33.272 1.00 72.31 84 GLU A CA 1
ATOM 644 C C . GLU A 1 84 ? 24.286 -25.193 34.688 1.00 72.31 84 GLU A C 1
ATOM 646 O O . GLU A 1 84 ? 24.466 -26.389 34.909 1.00 72.31 84 GLU A O 1
ATOM 651 N N . SER A 1 85 ? 24.243 -24.305 35.685 1.00 74.75 85 SER A N 1
ATOM 652 C CA . SER A 1 85 ? 24.200 -24.743 37.079 1.00 74.75 85 SER A CA 1
ATOM 653 C C . SER A 1 85 ? 22.784 -25.195 37.451 1.00 74.75 85 SER A C 1
ATOM 655 O O . SER A 1 85 ? 21.790 -24.659 36.957 1.00 74.75 85 SER A O 1
ATOM 657 N N . VAL A 1 86 ? 22.672 -26.150 38.379 1.00 71.38 86 VAL A N 1
ATOM 658 C CA . VAL A 1 86 ? 21.362 -26.599 38.891 1.00 71.38 86 VAL A CA 1
ATOM 659 C C . VAL A 1 86 ? 20.577 -25.428 39.491 1.00 71.38 86 VAL A C 1
ATOM 661 O O . VAL A 1 86 ? 19.371 -25.347 39.291 1.00 71.38 86 VAL A O 1
ATOM 664 N N . SER A 1 87 ? 21.259 -24.483 40.148 1.00 71.25 87 SER A N 1
ATOM 665 C CA . SER A 1 87 ? 20.621 -23.313 40.764 1.00 71.25 87 SER A CA 1
ATOM 666 C C . SER A 1 87 ? 20.045 -22.334 39.738 1.00 71.25 87 SER A C 1
ATOM 668 O O . SER A 1 87 ? 18.968 -21.777 39.951 1.00 71.25 87 SER A O 1
ATOM 670 N N . ASP A 1 88 ? 20.720 -22.129 38.607 1.00 71.69 88 ASP A N 1
ATOM 671 C CA . ASP A 1 88 ? 20.192 -21.271 37.541 1.00 71.69 88 ASP A CA 1
ATOM 672 C C . ASP A 1 88 ? 19.004 -21.937 36.844 1.00 71.69 88 ASP A C 1
ATOM 674 O O . ASP A 1 88 ? 18.007 -21.274 36.539 1.00 71.69 88 ASP A O 1
ATOM 678 N N . LEU A 1 89 ? 19.061 -23.264 36.700 1.00 72.81 89 LEU A N 1
ATOM 679 C CA . LEU A 1 89 ? 17.966 -24.053 36.157 1.00 72.81 89 LEU A CA 1
ATOM 680 C C . LEU A 1 89 ? 16.737 -24.075 37.086 1.00 72.81 89 LEU A C 1
ATOM 682 O O . LEU A 1 89 ? 15.603 -24.024 36.604 1.00 72.81 89 LEU A O 1
ATOM 686 N N . GLU A 1 90 ? 16.937 -24.087 38.407 1.00 76.44 90 GLU A N 1
ATOM 687 C CA . GLU A 1 90 ? 15.873 -23.925 39.408 1.00 76.44 90 GLU A CA 1
ATOM 688 C C . GLU A 1 90 ? 15.211 -22.545 39.295 1.00 76.44 90 GLU A C 1
ATOM 690 O O . GLU A 1 90 ? 13.983 -22.451 39.234 1.00 76.44 90 GLU A O 1
ATOM 695 N N . LYS A 1 91 ? 16.013 -21.475 39.203 1.00 77.44 91 LYS A N 1
ATOM 696 C CA . LYS A 1 91 ? 15.523 -20.088 39.134 1.00 77.44 91 LYS A CA 1
ATOM 697 C C . LYS A 1 91 ? 14.724 -19.808 37.867 1.00 77.44 91 LYS A C 1
ATOM 699 O O . LYS A 1 91 ? 13.632 -19.253 37.954 1.00 77.44 91 LYS A O 1
ATOM 704 N N . ILE A 1 92 ? 15.222 -20.200 36.691 1.00 78.62 92 ILE A N 1
ATOM 705 C CA . ILE A 1 92 ? 14.531 -19.918 35.418 1.00 78.62 92 ILE A CA 1
ATOM 706 C C . ILE A 1 92 ? 13.209 -20.691 35.279 1.00 78.62 92 ILE A C 1
ATOM 708 O O . ILE A 1 92 ? 12.296 -20.252 34.572 1.00 78.62 92 ILE A O 1
ATOM 712 N N . ASN A 1 93 ? 13.088 -21.820 35.982 1.00 77.75 93 ASN A N 1
ATOM 713 C CA . ASN A 1 93 ? 11.895 -22.665 35.978 1.00 77.75 93 ASN A CA 1
ATOM 714 C C . ASN A 1 93 ? 11.011 -22.517 37.217 1.00 77.75 93 ASN A C 1
ATOM 716 O O . ASN A 1 93 ? 9.982 -23.186 37.288 1.00 77.75 93 ASN A O 1
ATOM 720 N N . ASN A 1 94 ? 11.376 -21.650 38.168 1.00 80.06 94 ASN A N 1
ATOM 721 C CA . ASN A 1 94 ? 10.713 -21.507 39.467 1.00 80.06 94 ASN A CA 1
ATOM 722 C C . ASN A 1 94 ? 10.539 -22.850 40.213 1.00 80.06 94 ASN A C 1
ATOM 724 O O . ASN A 1 94 ? 9.481 -23.116 40.782 1.00 80.06 94 ASN A O 1
ATOM 728 N N . ILE A 1 95 ? 11.557 -23.718 40.197 1.00 77.12 95 ILE A N 1
ATOM 729 C CA . ILE A 1 95 ? 11.528 -25.021 40.881 1.00 77.12 95 ILE A CA 1
ATOM 730 C C . ILE A 1 95 ? 12.011 -24.842 42.321 1.00 77.12 95 ILE A C 1
ATOM 732 O O . ILE A 1 95 ? 13.166 -24.499 42.550 1.00 77.12 95 ILE A O 1
ATOM 736 N N . SER A 1 96 ? 11.137 -25.104 43.296 1.00 72.19 96 SER A N 1
ATOM 737 C CA . SER A 1 96 ? 11.464 -24.986 44.727 1.00 72.19 96 SER A CA 1
ATOM 738 C C . SER A 1 96 ? 12.129 -26.236 45.316 1.00 72.19 96 SER A C 1
ATOM 740 O O . SER A 1 96 ? 12.834 -26.130 46.314 1.00 72.19 96 SER A O 1
ATOM 742 N N . ASN A 1 97 ? 11.925 -27.412 44.707 1.00 72.94 97 ASN A N 1
ATOM 743 C CA . ASN A 1 97 ? 12.566 -28.667 45.104 1.00 72.94 97 ASN A CA 1
ATOM 744 C C . ASN A 1 97 ? 13.075 -29.431 43.870 1.00 72.94 97 ASN A C 1
ATOM 746 O O . ASN A 1 97 ? 12.296 -29.975 43.086 1.00 72.94 97 ASN A O 1
ATOM 750 N N . ARG A 1 98 ? 14.400 -29.508 43.704 1.00 68.69 98 ARG A N 1
ATOM 751 C CA . ARG A 1 98 ? 15.063 -30.175 42.564 1.00 68.69 98 ARG A CA 1
ATOM 752 C C . ARG A 1 98 ? 14.782 -31.667 42.415 1.00 68.69 98 ARG A C 1
ATOM 754 O O . ARG A 1 98 ? 15.034 -32.219 41.345 1.00 68.69 98 ARG A O 1
ATOM 761 N N . HIS A 1 99 ? 14.306 -32.322 43.472 1.00 71.06 99 HIS A N 1
ATOM 762 C CA . HIS A 1 99 ? 13.995 -33.752 43.463 1.00 71.06 99 HIS A CA 1
ATOM 763 C C . HIS A 1 99 ? 12.568 -34.053 42.973 1.00 71.06 99 HIS A C 1
ATOM 765 O O . HIS A 1 99 ? 12.212 -35.218 42.840 1.00 71.06 99 HIS A O 1
ATOM 771 N N . GLU A 1 100 ? 11.765 -33.028 42.671 1.00 71.62 100 GLU A N 1
ATOM 772 C CA . GLU A 1 100 ? 10.350 -33.178 42.303 1.00 71.62 100 GLU A CA 1
ATOM 773 C C . GLU A 1 100 ? 10.059 -33.002 40.806 1.00 71.62 100 GLU A C 1
ATOM 775 O O . GLU A 1 100 ? 8.891 -32.952 40.414 1.00 71.62 100 GLU A O 1
ATOM 780 N N . ILE A 1 101 ? 11.084 -32.928 39.948 1.00 79.56 101 ILE A N 1
ATOM 781 C CA . ILE A 1 101 ? 10.834 -32.901 38.503 1.00 79.56 101 ILE A CA 1
ATOM 782 C C . ILE A 1 101 ? 10.214 -34.221 38.036 1.00 79.56 101 ILE A C 1
ATOM 784 O O . ILE A 1 101 ? 10.667 -35.302 38.410 1.00 79.56 101 ILE A O 1
ATOM 788 N N . ARG A 1 102 ? 9.159 -34.135 37.223 1.00 73.81 102 ARG A N 1
ATOM 789 C CA . ARG A 1 102 ? 8.399 -35.306 36.757 1.00 73.81 102 ARG A CA 1
ATOM 790 C C . ARG A 1 102 ? 8.633 -35.562 35.279 1.00 73.81 102 ARG A C 1
ATOM 792 O O . ARG A 1 102 ? 8.765 -34.626 34.492 1.00 73.81 102 ARG A O 1
ATOM 799 N N . GLU A 1 103 ? 8.626 -36.832 34.891 1.00 77.19 103 GLU A N 1
ATOM 800 C CA . GLU A 1 103 ? 8.636 -37.213 33.481 1.00 77.19 103 GLU A CA 1
ATOM 801 C C . GLU A 1 103 ? 7.505 -36.494 32.723 1.00 77.19 103 GLU A C 1
ATOM 803 O O . GLU A 1 103 ? 6.364 -36.416 33.178 1.00 77.19 103 GLU A O 1
ATOM 808 N N . GLY A 1 104 ? 7.844 -35.909 31.576 1.00 57.41 104 GLY A N 1
ATOM 809 C CA . GLY A 1 104 ? 6.936 -35.118 30.754 1.00 57.41 104 GLY A CA 1
ATOM 810 C C . GLY A 1 104 ? 6.834 -33.633 31.117 1.00 57.41 104 GLY A C 1
ATOM 811 O O . GLY A 1 104 ? 6.267 -32.878 30.323 1.00 57.41 104 GLY A O 1
ATOM 812 N N . GLN A 1 105 ? 7.405 -33.192 32.243 1.00 76.88 105 GLN A N 1
ATOM 813 C CA . GLN A 1 105 ? 7.495 -31.776 32.612 1.00 76.88 105 GLN A CA 1
ATOM 814 C C . GLN A 1 105 ? 8.388 -31.013 31.626 1.00 76.88 105 GLN A C 1
ATOM 816 O O . GLN A 1 105 ? 9.423 -31.517 31.194 1.00 76.88 105 GLN A O 1
ATOM 821 N N . VAL A 1 106 ? 7.998 -29.792 31.259 1.00 77.75 106 VAL A N 1
ATOM 822 C CA . VAL A 1 106 ? 8.764 -28.947 30.330 1.00 77.75 106 VAL A CA 1
ATOM 823 C C . VAL A 1 106 ? 9.543 -27.897 31.116 1.00 77.75 106 VAL A C 1
ATOM 825 O O . VAL A 1 106 ? 8.950 -27.112 31.852 1.00 77.75 106 VAL A O 1
ATOM 828 N N . LEU A 1 107 ? 10.862 -27.885 30.939 1.00 73.31 107 LEU A N 1
ATOM 829 C CA . LEU A 1 107 ? 11.806 -26.951 31.546 1.00 73.31 107 LEU A CA 1
ATOM 830 C C . LEU A 1 107 ? 12.378 -26.004 30.487 1.00 73.31 107 LEU A C 1
ATOM 832 O O . LEU A 1 107 ? 12.602 -26.398 29.349 1.00 73.31 107 LEU A O 1
ATOM 836 N N . LYS A 1 108 ? 12.644 -24.758 30.854 1.00 76.00 108 LYS A N 1
ATOM 837 C CA . LYS A 1 108 ? 13.463 -23.796 30.116 1.00 76.00 108 LYS A CA 1
ATOM 838 C C . LYS A 1 108 ? 14.925 -24.018 30.496 1.00 76.00 108 LYS A C 1
ATOM 840 O O . LYS A 1 108 ? 15.236 -24.005 31.680 1.00 76.00 108 LYS A O 1
ATOM 845 N N . ILE A 1 109 ? 15.792 -24.211 29.514 1.00 75.94 109 ILE A N 1
ATOM 846 C CA . ILE A 1 109 ? 17.244 -24.357 29.683 1.00 75.94 109 ILE A CA 1
ATOM 847 C C . ILE A 1 109 ? 17.926 -23.283 28.833 1.00 75.94 109 ILE A C 1
ATOM 849 O O . ILE A 1 109 ? 17.508 -23.055 27.696 1.00 75.94 109 ILE A O 1
ATOM 853 N N . ASN A 1 110 ? 18.957 -22.610 29.335 1.00 72.56 110 ASN A N 1
ATOM 854 C CA . ASN A 1 110 ? 19.801 -21.773 28.486 1.00 72.56 110 ASN A CA 1
ATOM 855 C C . ASN A 1 110 ? 20.985 -22.594 27.982 1.00 72.56 110 ASN A C 1
ATOM 857 O O . ASN A 1 110 ? 21.843 -23.020 28.743 1.00 72.56 110 ASN A O 1
ATOM 861 N N . SER A 1 111 ? 21.046 -22.816 26.674 1.00 54.12 111 SER A N 1
ATOM 862 C CA . SER A 1 111 ? 22.179 -23.487 26.053 1.00 54.12 111 SER A CA 1
ATOM 863 C C . SER A 1 111 ? 23.270 -22.461 25.751 1.00 54.12 111 SER A C 1
ATOM 865 O O . SER A 1 111 ? 23.043 -21.475 25.038 1.00 54.12 111 SER A O 1
ATOM 867 N N . LYS A 1 112 ? 24.462 -22.699 26.304 1.00 54.12 112 LYS A N 1
ATOM 868 C CA . LYS A 1 112 ? 25.711 -22.132 25.791 1.00 54.12 112 LYS A CA 1
ATOM 869 C C . LYS A 1 112 ? 26.185 -23.048 24.667 1.00 54.12 112 LYS A C 1
ATOM 871 O O . LYS A 1 112 ? 26.377 -24.240 24.894 1.00 54.12 112 LYS A O 1
ATOM 876 N N . ALA A 1 113 ? 26.343 -22.512 23.459 1.00 43.38 113 ALA A N 1
ATOM 877 C CA . ALA A 1 113 ? 26.932 -23.263 22.357 1.00 43.38 113 ALA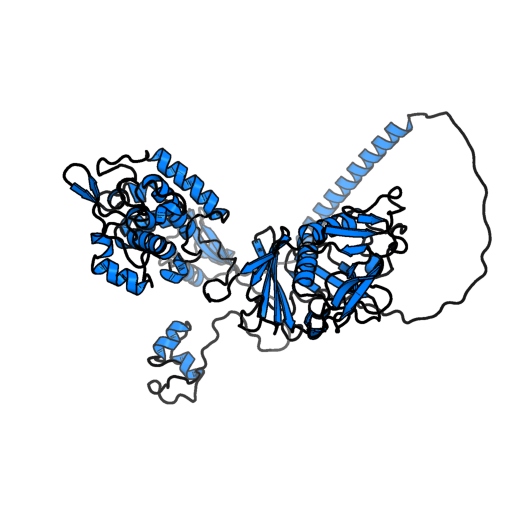 A CA 1
ATOM 878 C C . ALA A 1 113 ? 28.415 -23.507 22.670 1.00 43.38 113 ALA A C 1
ATOM 880 O O . ALA A 1 113 ? 29.254 -22.641 22.437 1.00 43.38 113 ALA A O 1
ATOM 881 N N . GLN A 1 114 ? 28.729 -24.664 23.249 1.00 37.38 114 GLN A N 1
ATOM 882 C CA . GLN A 1 114 ? 30.104 -25.092 23.454 1.00 37.38 114 GLN A CA 1
ATOM 883 C C . GLN A 1 114 ? 30.590 -25.751 22.159 1.00 37.38 114 GLN A C 1
ATOM 885 O O . GLN A 1 114 ? 30.079 -26.794 21.751 1.00 37.38 114 GLN A O 1
ATOM 890 N N . SER A 1 115 ? 31.548 -25.110 21.491 1.00 39.38 115 SER A N 1
ATOM 891 C CA . SER A 1 115 ? 32.293 -25.695 20.385 1.00 39.38 115 SER A CA 1
ATOM 892 C C . SER A 1 115 ? 33.160 -26.839 20.913 1.00 39.38 115 SER A C 1
ATOM 894 O O . SER A 1 115 ? 34.089 -26.636 21.695 1.00 39.38 115 SER A O 1
ATOM 896 N N . SER A 1 116 ? 32.865 -28.058 20.474 1.00 27.23 116 SER A N 1
ATOM 897 C CA . SER A 1 116 ? 33.760 -29.206 20.591 1.00 27.23 116 SER A CA 1
ATOM 898 C C . SER A 1 116 ? 34.028 -29.804 19.202 1.00 27.23 116 SER A C 1
ATOM 900 O O . SER A 1 116 ? 33.208 -30.506 18.620 1.00 27.23 116 SER A O 1
ATOM 902 N N . SER A 1 117 ? 35.205 -29.430 18.686 1.00 27.00 117 SER A N 1
ATOM 903 C CA . SER A 1 117 ? 36.128 -30.174 17.809 1.00 27.00 117 SER A CA 1
ATOM 904 C C . SER A 1 117 ? 35.630 -30.835 16.504 1.00 27.00 117 SER A C 1
ATOM 906 O O . SER A 1 117 ? 35.269 -32.008 16.458 1.00 27.00 117 SER A O 1
ATOM 908 N N . GLU A 1 118 ? 35.781 -30.076 15.410 1.00 32.91 118 GLU A N 1
ATOM 909 C CA . GLU A 1 118 ? 36.404 -30.320 14.077 1.00 32.91 118 GLU A CA 1
ATOM 910 C C . GLU A 1 118 ? 36.682 -31.725 13.479 1.00 32.91 118 GLU A C 1
ATOM 912 O O . GLU A 1 118 ? 37.150 -31.788 12.345 1.00 32.91 118 GLU A O 1
ATOM 917 N N . LYS A 1 119 ? 36.384 -32.867 14.109 1.00 30.64 119 LYS A N 1
ATOM 918 C CA . LYS A 1 119 ? 36.643 -34.189 13.487 1.00 30.64 119 LYS A CA 1
ATOM 919 C C . LYS A 1 119 ? 35.448 -34.826 12.781 1.00 30.64 119 LYS A C 1
ATOM 921 O O . LYS A 1 119 ? 35.659 -35.597 11.852 1.00 30.64 119 LYS A O 1
ATOM 926 N N . ASN A 1 120 ? 34.216 -34.470 13.143 1.00 34.53 120 ASN A N 1
ATOM 927 C CA . ASN A 1 120 ? 33.024 -35.050 12.508 1.00 34.53 120 ASN A CA 1
ATOM 928 C C . ASN A 1 120 ? 32.524 -34.259 11.295 1.00 34.53 120 ASN A C 1
ATOM 930 O O . ASN A 1 120 ? 31.770 -34.810 10.500 1.00 34.53 120 ASN A O 1
ATOM 934 N N . ASP A 1 121 ? 32.963 -33.005 11.114 1.00 40.50 121 ASP A N 1
ATOM 935 C CA . ASP A 1 121 ? 32.440 -32.122 10.061 1.00 40.50 121 ASP A CA 1
ATOM 936 C C . ASP A 1 121 ? 32.953 -32.469 8.650 1.00 40.50 121 ASP A C 1
ATOM 938 O O . ASP A 1 121 ? 32.347 -32.104 7.645 1.00 40.50 121 ASP A O 1
ATOM 942 N N . LYS A 1 122 ? 34.073 -33.200 8.585 1.00 39.31 122 LYS A N 1
ATOM 943 C CA . LYS A 1 122 ? 34.670 -33.683 7.338 1.00 39.31 122 LYS A CA 1
ATOM 944 C C . LYS A 1 122 ? 34.018 -34.988 6.865 1.00 39.31 122 LYS A C 1
ATOM 946 O O . LYS A 1 122 ? 33.652 -35.081 5.705 1.00 39.31 122 LYS A O 1
ATOM 951 N N . ASP A 1 123 ? 33.745 -35.927 7.775 1.00 40.56 123 ASP A N 1
ATOM 952 C CA . ASP A 1 123 ? 33.123 -37.224 7.452 1.00 40.56 123 ASP A CA 1
ATOM 953 C C . ASP A 1 123 ? 31.690 -37.083 6.901 1.00 40.56 123 ASP A C 1
ATOM 955 O O . ASP A 1 123 ? 31.310 -37.801 5.979 1.00 40.56 123 ASP A O 1
ATOM 959 N N . TRP A 1 124 ? 30.886 -36.129 7.394 1.00 36.03 124 TRP A N 1
ATOM 960 C CA . TRP A 1 124 ? 29.539 -35.917 6.838 1.00 36.03 124 TRP A CA 1
ATOM 961 C C . TRP A 1 124 ? 29.542 -35.140 5.517 1.00 36.03 124 TRP A C 1
ATOM 963 O O . TRP A 1 124 ? 28.688 -35.399 4.671 1.00 36.03 124 TRP A O 1
ATOM 973 N N . LYS A 1 125 ? 30.485 -34.207 5.319 1.00 42.91 125 LYS A N 1
ATOM 974 C CA . LYS A 1 125 ? 30.622 -33.468 4.053 1.00 42.91 125 LYS A CA 1
ATOM 975 C C . LYS A 1 125 ? 31.187 -34.357 2.954 1.00 42.91 125 LYS A C 1
ATOM 977 O O . LYS A 1 125 ? 30.670 -34.310 1.844 1.00 42.91 125 LYS A O 1
ATOM 982 N N . ASP A 1 126 ? 32.161 -35.202 3.279 1.00 56.41 126 ASP A N 1
ATOM 983 C CA . ASP A 1 126 ? 32.730 -36.175 2.347 1.00 56.41 126 ASP A CA 1
ATOM 984 C C . ASP A 1 126 ? 31.658 -37.208 1.949 1.00 56.41 126 ASP A C 1
ATOM 986 O O . ASP A 1 126 ? 31.422 -37.398 0.765 1.00 56.41 126 ASP A O 1
ATOM 990 N N . LYS A 1 127 ? 30.850 -37.729 2.890 1.00 49.66 127 LYS A N 1
ATOM 991 C CA . LYS A 1 127 ? 29.721 -38.634 2.566 1.00 49.66 127 LYS A CA 1
ATOM 992 C C . LYS A 1 127 ? 28.619 -37.998 1.713 1.00 49.66 127 LYS A C 1
ATOM 994 O O . LYS A 1 127 ? 27.997 -38.688 0.906 1.00 49.66 127 LYS A O 1
ATOM 999 N N . ILE A 1 128 ? 28.340 -36.706 1.895 1.00 48.94 128 ILE A N 1
ATOM 1000 C CA . ILE A 1 128 ? 27.369 -35.988 1.053 1.00 48.94 128 ILE A CA 1
ATOM 1001 C C . ILE A 1 128 ? 27.941 -35.728 -0.339 1.00 48.94 128 ILE A C 1
ATOM 1003 O O . ILE A 1 128 ? 27.210 -35.865 -1.318 1.00 48.94 128 ILE A O 1
ATOM 1007 N N . ASN A 1 129 ? 29.223 -35.379 -0.439 1.00 54.00 129 ASN A N 1
ATOM 1008 C CA . ASN A 1 129 ? 29.879 -35.152 -1.722 1.00 54.00 129 ASN A CA 1
ATOM 1009 C C . ASN A 1 129 ? 30.049 -36.460 -2.504 1.00 54.00 129 ASN A C 1
ATOM 1011 O O . ASN A 1 129 ? 29.703 -36.486 -3.679 1.00 54.00 129 ASN A O 1
ATOM 1015 N N . ASP A 1 130 ? 30.425 -37.557 -1.847 1.00 62.75 130 ASP A N 1
ATOM 1016 C CA . ASP A 1 130 ? 30.499 -38.894 -2.449 1.00 62.75 130 ASP A CA 1
ATOM 1017 C C . ASP A 1 130 ? 29.120 -39.369 -2.932 1.00 62.75 130 ASP A C 1
ATOM 1019 O O . ASP A 1 130 ? 28.981 -39.918 -4.025 1.00 62.75 130 ASP A O 1
ATOM 1023 N N . GLY A 1 131 ? 28.065 -39.103 -2.151 1.00 61.50 131 GLY A N 1
ATOM 1024 C CA . GLY A 1 131 ? 26.686 -39.371 -2.563 1.00 61.50 131 GLY A CA 1
ATOM 1025 C C . GLY A 1 131 ? 26.236 -38.507 -3.745 1.00 61.50 131 GLY A C 1
ATOM 1026 O O . GLY A 1 131 ? 25.512 -38.984 -4.618 1.00 61.50 131 GLY A O 1
ATOM 1027 N N . LEU A 1 132 ? 26.674 -37.246 -3.803 1.00 52.62 132 LEU A N 1
ATOM 1028 C CA . LEU A 1 132 ? 26.366 -36.323 -4.894 1.00 52.62 132 LEU A CA 1
ATOM 1029 C C . LEU A 1 132 ? 27.126 -36.677 -6.179 1.00 52.62 132 LEU A C 1
ATOM 1031 O O . LEU A 1 132 ? 26.557 -36.568 -7.264 1.00 52.62 132 LEU A O 1
ATOM 1035 N N . ASP A 1 133 ? 28.377 -37.115 -6.071 1.00 63.69 133 ASP A N 1
ATOM 1036 C CA . ASP A 1 133 ? 29.188 -37.534 -7.211 1.00 63.69 133 ASP A CA 1
ATOM 1037 C C . ASP A 1 133 ? 28.749 -38.912 -7.728 1.00 63.69 133 ASP A C 1
ATOM 1039 O O . ASP A 1 133 ? 28.560 -39.061 -8.931 1.00 63.69 133 ASP A O 1
ATOM 1043 N N . SER A 1 134 ? 28.376 -39.850 -6.847 1.00 62.31 134 SER A N 1
ATOM 1044 C CA . SER A 1 134 ? 27.710 -41.102 -7.243 1.00 62.31 134 SER A CA 1
ATOM 1045 C C . SER A 1 134 ? 26.387 -40.853 -7.983 1.00 62.31 134 SER A C 1
ATOM 1047 O O . SER A 1 134 ? 26.067 -41.548 -8.950 1.00 62.31 134 SER A O 1
ATOM 1049 N N . LEU A 1 135 ? 25.628 -39.826 -7.582 1.00 58.31 135 LEU A N 1
ATOM 1050 C CA . LEU A 1 135 ? 24.397 -39.436 -8.269 1.00 58.31 135 LEU A CA 1
ATOM 1051 C C . LEU A 1 135 ? 24.684 -38.814 -9.644 1.00 58.31 135 LEU A C 1
ATOM 1053 O O . LEU A 1 135 ? 23.968 -39.097 -10.602 1.00 58.31 135 LEU A O 1
ATOM 1057 N N . LYS A 1 136 ? 25.728 -37.983 -9.764 1.00 70.94 136 LYS A N 1
ATOM 1058 C CA . LYS A 1 136 ? 26.158 -37.412 -11.052 1.00 70.94 136 LYS A CA 1
ATOM 1059 C C . LYS A 1 136 ? 26.662 -38.488 -12.005 1.00 70.94 136 LYS A C 1
ATOM 1061 O O . LYS A 1 136 ? 26.315 -38.426 -13.181 1.00 70.94 136 LYS A O 1
ATOM 1066 N N . ASP A 1 137 ? 27.411 -39.464 -11.507 1.00 72.69 137 ASP A N 1
ATOM 1067 C CA . ASP A 1 137 ? 27.907 -40.583 -12.305 1.00 72.69 137 ASP A CA 1
ATOM 1068 C C . ASP A 1 137 ? 26.754 -41.485 -12.753 1.00 72.69 137 ASP A C 1
ATOM 1070 O O . ASP A 1 137 ? 26.649 -41.791 -13.934 1.00 72.69 137 ASP A O 1
ATOM 1074 N N . SER A 1 138 ? 25.784 -41.780 -11.880 1.00 64.50 138 SER A N 1
ATOM 1075 C CA . SER A 1 138 ? 24.577 -42.527 -12.267 1.00 64.50 138 SER A CA 1
ATOM 1076 C C . SER A 1 138 ? 23.720 -41.779 -13.301 1.00 64.50 138 SER A C 1
ATOM 1078 O O . SER A 1 138 ? 23.180 -42.385 -14.233 1.00 64.50 138 SER A O 1
ATOM 1080 N N . VAL A 1 139 ? 23.623 -40.449 -13.193 1.00 70.75 139 VAL A N 1
ATOM 1081 C CA . VAL A 1 139 ? 22.955 -39.605 -14.198 1.00 70.75 139 VAL A CA 1
ATOM 1082 C C . VAL A 1 139 ? 23.739 -39.593 -15.509 1.00 70.75 139 VAL A C 1
ATOM 1084 O O . VAL A 1 139 ? 23.126 -39.676 -16.572 1.00 70.75 139 VAL A O 1
ATOM 1087 N N . LYS A 1 140 ? 25.071 -39.530 -15.460 1.00 75.94 140 LYS A N 1
ATOM 1088 C CA . LYS A 1 140 ? 25.933 -39.573 -16.643 1.00 75.94 140 LYS A CA 1
ATOM 1089 C C . LYS A 1 140 ? 25.844 -40.925 -17.351 1.00 75.94 140 LYS A C 1
ATOM 1091 O O . LYS A 1 140 ? 25.588 -40.933 -18.547 1.00 75.94 140 LYS A O 1
ATOM 1096 N N . ASP A 1 141 ? 25.914 -42.033 -16.621 1.00 74.88 141 ASP A N 1
ATOM 1097 C CA . ASP A 1 141 ? 25.750 -43.388 -17.159 1.00 74.88 141 ASP A CA 1
ATOM 1098 C C . ASP A 1 141 ? 24.357 -43.596 -17.759 1.00 74.88 141 ASP A C 1
ATOM 1100 O O . ASP A 1 141 ? 24.199 -44.270 -18.775 1.00 74.88 141 ASP A O 1
ATOM 1104 N N . THR A 1 142 ? 23.323 -42.992 -17.166 1.00 69.25 142 THR A N 1
ATOM 1105 C CA . THR A 1 142 ? 21.966 -43.010 -17.729 1.00 69.25 142 THR A CA 1
ATOM 1106 C C . THR A 1 142 ? 21.896 -42.195 -19.020 1.00 69.25 142 THR A C 1
ATOM 1108 O O . THR A 1 142 ? 21.289 -42.634 -19.993 1.00 69.25 142 THR A O 1
ATOM 1111 N N . VAL A 1 143 ? 22.529 -41.021 -19.056 1.00 69.12 143 VAL A N 1
ATOM 1112 C CA . VAL A 1 143 ? 22.589 -40.156 -20.242 1.00 69.12 143 VAL A CA 1
ATOM 1113 C C . VAL A 1 143 ? 23.398 -40.806 -21.363 1.00 69.12 143 VAL A C 1
ATOM 1115 O O . VAL A 1 143 ? 22.982 -40.734 -22.515 1.00 69.12 143 VAL A O 1
ATOM 1118 N N . ASP A 1 144 ? 24.508 -41.462 -21.048 1.00 72.00 144 ASP A N 1
ATOM 1119 C CA . ASP A 1 144 ? 25.355 -42.128 -22.033 1.00 72.00 144 ASP A CA 1
ATOM 1120 C C . ASP A 1 144 ? 24.694 -43.428 -22.533 1.00 72.00 144 ASP A C 1
ATOM 1122 O O . ASP A 1 144 ? 24.633 -43.629 -23.739 1.00 72.00 144 ASP A O 1
ATOM 1126 N N . ASN A 1 145 ? 23.998 -44.196 -21.681 1.00 67.75 145 ASN A N 1
ATOM 1127 C CA . ASN A 1 145 ? 23.124 -45.294 -22.135 1.00 67.75 145 ASN A CA 1
ATOM 1128 C C . ASN A 1 145 ? 21.955 -44.820 -23.018 1.00 67.75 145 ASN A C 1
ATOM 1130 O O . ASN A 1 145 ? 21.499 -45.554 -23.895 1.00 67.75 145 ASN A O 1
ATOM 1134 N N . ILE A 1 146 ? 21.421 -43.617 -22.779 1.00 66.56 146 ILE A N 1
ATOM 1135 C CA . ILE A 1 146 ? 20.390 -43.017 -23.639 1.00 66.56 146 ILE A CA 1
ATOM 1136 C C . ILE A 1 146 ? 20.997 -42.598 -24.982 1.00 66.56 146 ILE A C 1
ATOM 1138 O O . ILE A 1 146 ? 20.359 -42.809 -26.010 1.00 66.56 146 ILE A O 1
ATOM 1142 N N . LYS A 1 147 ? 22.216 -42.043 -24.996 1.00 69.50 147 LYS A N 1
ATOM 1143 C CA . LYS A 1 147 ? 22.931 -41.693 -26.232 1.00 69.50 147 LYS A CA 1
ATOM 1144 C C . LYS A 1 147 ? 23.313 -42.923 -27.044 1.00 69.50 147 LYS A C 1
ATOM 1146 O O . LYS A 1 147 ? 23.101 -42.892 -28.245 1.00 69.50 147 LYS A O 1
ATOM 1151 N N . ASP A 1 148 ? 23.779 -43.995 -26.410 1.00 67.00 148 ASP A N 1
ATOM 1152 C CA . ASP A 1 148 ? 24.095 -45.253 -27.094 1.00 67.00 148 ASP A CA 1
ATOM 1153 C C . ASP A 1 148 ? 22.823 -45.886 -27.680 1.00 67.00 148 ASP A C 1
ATOM 1155 O O . ASP A 1 148 ? 22.810 -46.291 -28.836 1.00 67.00 148 ASP A O 1
ATOM 1159 N N . LYS A 1 149 ? 21.692 -45.842 -26.957 1.00 59.66 149 LYS A N 1
ATOM 1160 C CA . LYS A 1 149 ? 20.380 -46.266 -27.492 1.00 59.66 149 LYS A CA 1
ATOM 1161 C C . LYS A 1 149 ? 19.813 -45.351 -28.584 1.00 59.66 149 LYS A C 1
ATOM 1163 O O . LYS A 1 149 ? 18.910 -45.769 -29.304 1.00 59.66 149 LYS A O 1
ATOM 1168 N N . LEU A 1 150 ? 20.289 -44.110 -28.684 1.00 51.22 150 LEU A N 1
ATOM 1169 C CA . LEU A 1 150 ? 19.945 -43.158 -29.749 1.00 51.22 150 LEU A CA 1
ATOM 1170 C C . LEU A 1 150 ? 20.943 -43.202 -30.920 1.00 51.22 150 LEU A C 1
ATOM 1172 O O . LEU A 1 150 ? 20.602 -42.729 -32.001 1.00 51.22 150 LEU A O 1
ATOM 1176 N N . GLY A 1 151 ? 22.142 -43.756 -30.714 1.00 50.16 151 GLY A N 1
ATOM 1177 C CA . GLY A 1 151 ? 23.216 -43.877 -31.702 1.00 50.16 151 GLY A CA 1
ATOM 1178 C C . GLY A 1 151 ? 22.994 -44.974 -32.745 1.00 50.16 151 GLY A C 1
ATOM 1179 O O . GLY A 1 151 ? 23.591 -44.897 -33.811 1.00 50.16 151 GLY A O 1
ATOM 1180 N N . ASP A 1 152 ? 22.086 -45.919 -32.479 1.00 45.25 152 ASP A N 1
ATOM 1181 C CA . ASP A 1 152 ? 21.697 -47.004 -33.399 1.00 45.25 152 ASP A CA 1
ATOM 1182 C C . ASP A 1 152 ? 20.502 -46.648 -34.315 1.00 45.25 152 ASP A C 1
ATOM 1184 O O . ASP A 1 152 ? 19.935 -47.511 -34.987 1.00 45.25 152 ASP A O 1
ATOM 1188 N N . LEU A 1 153 ? 20.088 -45.376 -34.368 1.00 41.56 153 LEU A N 1
ATOM 1189 C CA . LEU A 1 153 ? 19.160 -44.889 -35.393 1.00 41.56 153 LEU A CA 1
ATOM 1190 C C . LEU A 1 153 ? 19.957 -44.296 -36.558 1.00 41.56 153 LEU A C 1
ATOM 1192 O O . LEU A 1 153 ? 20.177 -43.085 -36.630 1.00 41.56 153 LEU A O 1
ATOM 1196 N N . ASP A 1 154 ? 20.368 -45.177 -37.472 1.00 36.69 154 ASP A N 1
ATOM 1197 C CA . ASP A 1 154 ? 20.900 -44.817 -38.785 1.00 36.69 154 ASP A CA 1
ATOM 1198 C C . ASP A 1 154 ? 19.948 -43.843 -39.489 1.00 36.69 154 ASP A C 1
ATOM 1200 O O . ASP A 1 154 ? 18.804 -44.167 -39.813 1.00 36.69 154 ASP A O 1
ATOM 1204 N N . ASN A 1 155 ? 20.446 -42.637 -39.750 1.00 36.88 155 ASN A N 1
ATOM 1205 C CA . ASN A 1 155 ? 19.811 -41.670 -40.633 1.00 36.88 155 ASN A CA 1
ATOM 1206 C C . ASN A 1 155 ? 20.743 -41.449 -41.826 1.00 36.88 155 ASN A C 1
ATOM 1208 O O . ASN A 1 155 ? 21.333 -40.385 -42.018 1.00 36.88 155 ASN A O 1
ATOM 1212 N N . ASP A 1 156 ? 20.912 -42.512 -42.607 1.00 35.56 156 ASP A N 1
ATOM 1213 C CA . ASP A 1 156 ? 21.458 -42.421 -43.950 1.00 35.56 156 ASP A CA 1
ATOM 1214 C C . ASP A 1 156 ? 20.392 -41.778 -44.842 1.00 35.56 156 ASP A C 1
ATOM 1216 O O . ASP A 1 156 ? 19.446 -42.440 -45.261 1.00 35.56 156 ASP A O 1
ATOM 1220 N N . THR A 1 157 ? 20.463 -40.457 -45.033 1.00 33.44 157 THR A N 1
ATOM 1221 C CA . THR A 1 157 ? 20.262 -39.776 -46.327 1.00 33.44 157 THR A CA 1
ATOM 1222 C C . THR A 1 157 ? 20.258 -38.245 -46.190 1.00 33.44 157 THR A C 1
ATOM 1224 O O . THR A 1 157 ? 19.588 -37.672 -45.337 1.00 33.44 157 THR A O 1
ATOM 1227 N N . LEU A 1 158 ? 20.929 -37.607 -47.163 1.00 29.70 158 LEU A N 1
ATOM 1228 C CA . LEU A 1 158 ? 20.859 -36.200 -47.612 1.00 29.70 158 LEU A CA 1
ATOM 1229 C C . LEU A 1 158 ? 21.961 -35.231 -47.135 1.00 29.70 158 LEU A C 1
ATOM 1231 O O . LEU A 1 158 ? 21.848 -34.537 -46.133 1.00 29.70 158 LEU A O 1
ATOM 1235 N N . GLY A 1 159 ? 22.924 -35.016 -48.041 1.00 29.64 159 GLY A N 1
ATOM 1236 C CA . GLY A 1 159 ? 22.993 -33.704 -48.700 1.00 29.64 159 GLY A CA 1
ATOM 1237 C C . GLY A 1 159 ? 24.087 -32.747 -48.235 1.00 29.64 159 GLY A C 1
ATOM 1238 O O . GLY A 1 159 ? 23.826 -31.756 -47.565 1.00 29.64 159 GLY A O 1
ATOM 1239 N N . ASN A 1 160 ? 25.304 -33.010 -48.699 1.00 31.56 160 ASN A N 1
ATOM 1240 C CA . ASN A 1 160 ? 26.475 -32.142 -48.642 1.00 31.56 160 ASN A CA 1
ATOM 1241 C C . ASN A 1 160 ? 26.274 -30.832 -49.442 1.00 31.56 160 ASN A C 1
ATOM 1243 O O . ASN A 1 160 ? 26.091 -30.909 -50.652 1.00 31.56 160 ASN A O 1
ATOM 1247 N N . HIS A 1 161 ? 26.394 -29.656 -48.810 1.00 32.84 161 HIS A N 1
ATOM 1248 C CA . HIS A 1 161 ? 26.808 -28.406 -49.475 1.00 32.84 161 HIS A CA 1
ATOM 1249 C C . HIS A 1 161 ? 27.466 -27.421 -48.485 1.00 32.84 161 HIS A C 1
ATOM 1251 O O . HIS A 1 161 ? 26.800 -26.759 -47.693 1.00 32.84 161 HIS A O 1
ATOM 1257 N N . ASN A 1 162 ? 28.791 -27.292 -48.588 1.00 29.91 162 ASN A N 1
ATOM 1258 C CA . ASN A 1 162 ? 29.591 -26.195 -48.028 1.00 29.91 162 ASN A CA 1
ATOM 1259 C C . ASN A 1 162 ? 29.507 -24.926 -48.900 1.00 29.91 162 ASN A C 1
ATOM 1261 O O . ASN A 1 162 ? 29.453 -25.038 -50.127 1.00 29.91 162 ASN A O 1
ATOM 1265 N N . PRO A 1 163 ? 29.709 -23.734 -48.305 1.00 29.38 163 PRO A N 1
ATOM 1266 C CA . PRO A 1 163 ? 30.432 -22.641 -48.959 1.00 29.38 163 PRO A CA 1
ATOM 1267 C C . PRO A 1 163 ? 31.709 -22.208 -48.188 1.00 29.38 163 PRO A C 1
ATOM 1269 O O . PRO A 1 163 ? 31.859 -22.529 -47.009 1.00 29.38 163 PRO A O 1
ATOM 1272 N N . PRO A 1 164 ? 32.659 -21.515 -48.854 1.00 30.81 164 PRO A N 1
ATOM 1273 C CA . PRO A 1 164 ? 34.094 -21.567 -48.544 1.00 30.81 164 PRO A CA 1
ATOM 1274 C C . PRO A 1 164 ? 34.634 -20.449 -47.622 1.00 30.81 164 PRO A C 1
ATOM 1276 O O . PRO A 1 164 ? 33.945 -19.498 -47.261 1.00 30.81 164 PRO A O 1
ATOM 1279 N N . ALA A 1 165 ? 35.914 -20.593 -47.258 1.00 26.52 165 ALA A N 1
ATOM 1280 C CA . ALA A 1 165 ? 36.653 -19.888 -46.208 1.00 26.52 165 ALA A CA 1
ATOM 1281 C C . ALA A 1 165 ? 37.349 -18.551 -46.600 1.00 26.52 165 ALA A C 1
ATOM 1283 O O . ALA A 1 165 ? 37.926 -18.445 -47.673 1.00 26.52 165 ALA A O 1
ATOM 1284 N N . SER A 1 166 ? 37.375 -17.611 -45.630 1.00 28.64 166 SER A N 1
ATOM 1285 C CA . SER A 1 166 ? 38.465 -16.720 -45.115 1.00 28.64 166 SER A CA 1
ATOM 1286 C C . SER A 1 166 ? 39.370 -15.895 -46.077 1.00 28.64 166 SER A C 1
ATOM 1288 O O . SER A 1 166 ? 39.974 -16.472 -46.972 1.00 28.64 166 SER A O 1
ATOM 1290 N N . LYS A 1 167 ? 39.574 -14.562 -45.919 1.00 27.17 167 LYS A N 1
ATOM 1291 C CA . LYS A 1 167 ? 40.578 -13.791 -45.088 1.00 27.17 167 LYS A CA 1
ATOM 1292 C C . LYS A 1 167 ? 40.754 -12.359 -45.712 1.00 27.17 167 LYS A C 1
ATOM 1294 O O . LYS A 1 167 ? 40.213 -12.187 -46.801 1.00 27.17 167 LYS A O 1
ATOM 1299 N N . PRO A 1 168 ? 41.573 -11.380 -45.218 1.00 30.50 168 PRO A N 1
ATOM 1300 C CA . PRO A 1 168 ? 42.204 -11.119 -43.906 1.00 30.50 168 PRO A CA 1
ATOM 1301 C C . PRO A 1 168 ? 41.982 -9.668 -43.353 1.00 30.50 168 PRO A C 1
ATOM 1303 O O . PRO A 1 168 ? 41.394 -8.802 -43.991 1.00 30.50 168 PRO A O 1
ATOM 1306 N N . SER A 1 169 ? 42.499 -9.413 -42.146 1.00 28.33 169 SER A N 1
ATOM 1307 C CA . SER A 1 169 ? 42.490 -8.176 -41.332 1.00 28.33 169 SER A CA 1
ATOM 1308 C C . SER A 1 169 ? 43.630 -7.169 -41.614 1.00 28.33 169 SER A C 1
ATOM 1310 O O . SER A 1 169 ? 44.741 -7.607 -41.901 1.00 28.33 169 SER A O 1
ATOM 1312 N N . ILE A 1 170 ? 43.406 -5.859 -41.373 1.00 26.03 170 ILE A N 1
ATOM 1313 C CA . ILE A 1 170 ? 44.427 -4.786 -41.170 1.00 26.03 170 ILE A CA 1
ATOM 1314 C C . ILE A 1 170 ? 43.947 -3.813 -40.042 1.00 26.03 170 ILE A C 1
ATOM 1316 O O . ILE A 1 170 ? 42.732 -3.678 -39.884 1.00 26.03 170 ILE A O 1
ATOM 1320 N N . PRO A 1 171 ? 44.831 -3.182 -39.222 1.00 28.70 171 PRO A N 1
ATOM 1321 C CA . PRO A 1 171 ? 44.532 -2.819 -37.825 1.00 28.70 171 PRO A CA 1
ATOM 1322 C C . PRO A 1 171 ? 44.472 -1.302 -37.470 1.00 28.70 171 PRO A C 1
ATOM 1324 O O . PRO A 1 171 ? 45.193 -0.504 -38.055 1.00 28.70 171 PRO A O 1
ATOM 1327 N N . THR A 1 172 ? 43.730 -0.985 -36.383 1.00 26.48 172 THR A N 1
ATOM 1328 C CA . THR A 1 172 ? 43.847 0.140 -35.385 1.00 26.48 172 THR A CA 1
ATOM 1329 C C . THR A 1 172 ? 43.709 1.619 -35.844 1.00 26.48 172 THR A C 1
ATOM 1331 O O . THR A 1 172 ? 44.044 1.919 -36.981 1.00 26.48 172 THR A O 1
ATOM 1334 N N . PRO A 1 173 ? 43.212 2.576 -35.004 1.00 24.95 173 PRO A N 1
ATOM 1335 C CA . PRO A 1 173 ? 43.608 2.801 -33.607 1.00 24.95 173 PRO A CA 1
ATOM 1336 C C . PRO A 1 173 ? 42.475 2.894 -32.569 1.00 24.95 173 PRO A C 1
ATOM 1338 O O . PRO A 1 173 ? 41.388 3.422 -32.790 1.00 24.95 173 PRO A O 1
ATOM 1341 N N . THR A 1 174 ? 42.815 2.408 -31.381 1.00 25.20 174 THR A N 1
ATOM 1342 C CA . THR A 1 174 ? 42.103 2.542 -30.112 1.00 25.20 174 THR A CA 1
ATOM 1343 C C . THR A 1 174 ? 42.117 4.000 -29.636 1.00 25.20 174 THR A C 1
ATOM 1345 O O . THR A 1 174 ? 43.203 4.554 -29.468 1.00 25.20 174 THR A O 1
ATOM 1348 N N . PRO A 1 175 ? 40.974 4.620 -29.299 1.00 26.08 175 PRO A N 1
ATOM 1349 C CA . PRO A 1 175 ? 40.955 5.701 -28.332 1.00 26.08 175 PRO A CA 1
ATOM 1350 C C . PRO A 1 175 ? 40.898 5.074 -26.937 1.00 26.08 175 PRO A C 1
ATOM 1352 O O . PRO A 1 175 ? 39.875 4.539 -26.507 1.00 26.08 175 PRO A O 1
ATOM 1355 N N . THR A 1 176 ? 42.020 5.126 -26.230 1.00 33.38 176 THR A N 1
ATOM 1356 C CA . THR A 1 176 ? 42.093 4.916 -24.786 1.00 33.38 176 THR A CA 1
ATOM 1357 C C . THR A 1 176 ? 41.257 5.990 -24.084 1.00 33.38 176 THR A C 1
ATOM 1359 O O . THR A 1 176 ? 41.687 7.125 -23.905 1.00 33.38 176 THR A O 1
ATOM 1362 N N . LYS A 1 177 ? 40.035 5.632 -23.676 1.00 27.55 177 LYS A N 1
ATOM 1363 C CA . LYS A 1 177 ? 39.311 6.319 -22.598 1.00 27.55 177 LYS A CA 1
ATOM 1364 C C . LYS A 1 177 ? 39.357 5.440 -21.350 1.00 27.55 177 LYS A C 1
ATOM 1366 O O . LYS A 1 177 ? 39.364 4.215 -21.483 1.00 27.55 177 LYS A O 1
ATOM 1371 N N . PRO A 1 178 ? 39.464 6.052 -20.162 1.00 22.81 178 PRO A N 1
ATOM 1372 C CA . PRO A 1 178 ? 39.871 5.362 -18.953 1.00 22.81 178 PRO A CA 1
ATOM 1373 C C . PRO A 1 178 ? 38.908 4.219 -18.663 1.00 22.81 178 PRO A C 1
ATOM 1375 O O . PRO A 1 178 ? 37.690 4.403 -18.632 1.00 22.81 178 PRO A O 1
ATOM 1378 N N . LYS A 1 179 ? 39.485 3.036 -18.454 1.00 27.16 179 LYS A N 1
ATOM 1379 C CA . LYS A 1 179 ? 38.836 1.935 -17.761 1.00 27.16 179 LYS A CA 1
ATOM 1380 C C . LYS A 1 179 ? 38.469 2.505 -16.392 1.00 27.16 179 LYS A C 1
ATOM 1382 O O . LYS A 1 179 ? 39.334 2.684 -15.542 1.00 27.16 179 LYS A O 1
ATOM 1387 N N . VAL A 1 180 ? 37.219 2.927 -16.229 1.00 25.81 180 VAL A N 1
ATOM 1388 C CA . VAL A 1 180 ? 36.681 3.141 -14.893 1.00 25.81 180 VAL A CA 1
ATOM 1389 C C . VAL A 1 180 ? 36.629 1.736 -14.332 1.00 25.81 180 VAL A C 1
ATOM 1391 O O . VAL A 1 180 ? 35.758 0.956 -14.715 1.00 25.81 180 VAL A O 1
ATOM 1394 N N . ASP A 1 181 ? 37.630 1.379 -13.533 1.00 23.84 181 ASP A N 1
ATOM 1395 C CA . ASP A 1 181 ? 37.532 0.229 -12.653 1.00 23.84 181 ASP A CA 1
ATOM 1396 C C . ASP A 1 181 ? 36.313 0.508 -11.777 1.00 23.84 181 ASP A C 1
ATOM 1398 O O . ASP A 1 181 ? 36.362 1.296 -10.834 1.00 23.84 181 ASP A O 1
ATOM 1402 N N . ILE A 1 182 ? 35.167 -0.043 -12.186 1.00 31.53 182 ILE A N 1
ATOM 1403 C CA . ILE A 1 182 ? 33.974 -0.090 -11.358 1.00 31.53 182 ILE A CA 1
ATOM 1404 C C . ILE A 1 182 ? 34.399 -1.014 -10.227 1.00 31.53 182 ILE A C 1
ATOM 1406 O O . ILE A 1 182 ? 34.629 -2.196 -10.501 1.00 31.53 182 ILE A O 1
ATOM 1410 N N . PRO A 1 183 ? 34.577 -0.507 -8.997 1.00 24.22 183 PRO A N 1
ATOM 1411 C CA . PRO A 1 183 ? 34.948 -1.375 -7.903 1.00 24.22 183 PRO A CA 1
ATOM 1412 C C . PRO A 1 183 ? 33.876 -2.458 -7.828 1.00 24.22 183 PRO A C 1
ATOM 1414 O O . PRO A 1 183 ? 32.680 -2.145 -7.902 1.00 24.22 183 PRO A O 1
ATOM 1417 N N . ASP A 1 184 ? 34.278 -3.716 -7.666 1.00 30.30 184 ASP A N 1
ATOM 1418 C CA . ASP A 1 184 ? 33.409 -4.681 -7.008 1.00 30.30 184 ASP A CA 1
ATOM 1419 C C . ASP A 1 184 ? 33.181 -4.126 -5.602 1.00 30.30 184 ASP A C 1
ATOM 1421 O O . ASP A 1 184 ? 33.949 -4.353 -4.670 1.00 30.30 184 ASP A O 1
ATOM 1425 N N . VAL A 1 185 ? 32.174 -3.260 -5.481 1.00 29.38 185 VAL A N 1
ATOM 1426 C CA . VAL A 1 185 ? 31.742 -2.735 -4.200 1.00 29.38 185 VAL A CA 1
ATOM 1427 C C . VAL A 1 185 ? 31.178 -3.944 -3.483 1.00 29.38 185 VAL A C 1
ATOM 1429 O O . VAL A 1 185 ? 30.097 -4.426 -3.834 1.00 29.38 185 VAL A O 1
ATOM 1432 N N . GLU A 1 186 ? 31.936 -4.462 -2.518 1.00 27.47 186 GLU A N 1
ATOM 1433 C CA . GLU A 1 186 ? 31.426 -5.417 -1.550 1.00 27.47 186 GLU A CA 1
ATOM 1434 C C . GLU A 1 186 ? 30.036 -4.952 -1.111 1.00 27.47 186 GLU A C 1
ATOM 1436 O O . GLU A 1 186 ? 29.859 -3.830 -0.628 1.00 27.47 186 GLU A O 1
ATOM 1441 N N . LEU A 1 187 ? 29.036 -5.814 -1.304 1.00 35.88 187 LEU A N 1
ATOM 1442 C CA . LEU A 1 187 ? 27.634 -5.608 -0.929 1.00 35.88 187 LEU A CA 1
ATOM 1443 C C . LEU A 1 187 ? 27.457 -5.637 0.606 1.00 35.88 187 LEU A C 1
ATOM 1445 O O . LEU A 1 187 ? 26.543 -6.264 1.137 1.00 35.88 187 LEU A O 1
ATOM 1449 N N . ASN A 1 188 ? 28.333 -4.948 1.330 1.00 32.81 188 ASN A N 1
ATOM 1450 C CA . ASN A 1 188 ? 28.438 -4.913 2.776 1.00 32.81 188 ASN A CA 1
ATOM 1451 C C . ASN A 1 188 ? 27.780 -3.636 3.313 1.00 32.81 188 ASN A C 1
ATOM 1453 O O . ASN A 1 188 ? 28.477 -2.734 3.773 1.00 32.81 188 ASN A O 1
ATOM 1457 N N . LYS A 1 189 ? 26.440 -3.543 3.227 1.00 31.92 189 LYS A N 1
ATOM 1458 C CA . LYS A 1 189 ? 25.553 -2.858 4.205 1.00 31.92 189 LYS A CA 1
ATOM 1459 C C . LYS A 1 189 ? 24.084 -2.872 3.748 1.00 31.92 189 LYS A C 1
ATOM 1461 O O . LYS A 1 189 ? 23.706 -2.229 2.775 1.00 31.92 189 LYS A O 1
ATOM 1466 N N . ASN A 1 190 ? 23.243 -3.583 4.502 1.00 35.78 190 ASN A N 1
ATOM 1467 C CA . ASN A 1 190 ? 21.780 -3.549 4.392 1.00 35.78 190 ASN A CA 1
ATOM 1468 C C . ASN A 1 190 ? 21.277 -2.132 4.721 1.00 35.78 190 ASN A C 1
ATOM 1470 O O . ASN A 1 190 ? 21.597 -1.632 5.798 1.00 35.78 190 ASN A O 1
ATOM 1474 N N . SER A 1 191 ? 20.474 -1.489 3.862 1.00 38.75 191 SER A N 1
ATOM 1475 C CA . SER A 1 191 ? 20.134 -0.060 4.036 1.00 38.75 191 SER A CA 1
ATOM 1476 C C . SER A 1 191 ? 19.573 0.660 2.793 1.00 38.75 191 SER A C 1
ATOM 1478 O O . SER A 1 191 ? 20.320 0.827 1.842 1.00 38.75 191 SER A O 1
ATOM 1480 N N . GLY A 1 192 ? 18.328 1.164 2.795 1.00 46.19 192 GLY A N 1
ATOM 1481 C CA . GLY A 1 192 ? 17.932 2.320 1.965 1.00 46.19 192 GLY A CA 1
ATOM 1482 C C . GLY A 1 192 ? 18.464 3.632 2.562 1.00 46.19 192 GLY A C 1
ATOM 1483 O O . GLY A 1 192 ? 18.687 3.699 3.765 1.00 46.19 192 GLY A O 1
ATOM 1484 N N . ASN A 1 193 ? 18.688 4.680 1.765 1.00 49.34 193 ASN A N 1
ATOM 1485 C CA . ASN A 1 193 ? 19.384 5.893 2.224 1.00 49.34 193 ASN A CA 1
ATOM 1486 C C . ASN A 1 193 ? 18.482 6.872 3.015 1.00 49.34 193 ASN A C 1
ATOM 1488 O O . ASN A 1 193 ? 17.416 7.284 2.554 1.00 49.34 193 ASN A O 1
ATOM 1492 N N . ASN A 1 194 ? 18.934 7.317 4.188 1.00 44.94 194 ASN A N 1
ATOM 1493 C CA . ASN A 1 194 ? 18.443 8.501 4.893 1.00 44.94 194 ASN A CA 1
ATOM 1494 C C . ASN A 1 194 ? 19.047 9.784 4.292 1.00 44.94 194 ASN A C 1
ATOM 1496 O O . ASN A 1 194 ? 19.838 9.743 3.352 1.00 44.94 194 ASN A O 1
ATOM 1500 N N . GLN A 1 195 ? 18.715 10.933 4.889 1.00 38.47 195 GLN A N 1
ATOM 1501 C CA . GLN A 1 195 ? 19.113 12.285 4.466 1.00 38.47 195 GLN A CA 1
ATOM 1502 C C . GLN A 1 195 ? 20.630 12.507 4.258 1.00 38.47 195 GLN A C 1
ATOM 1504 O O . GLN A 1 195 ? 21.009 13.529 3.692 1.00 38.47 195 GLN A O 1
ATOM 1509 N N . LYS A 1 196 ? 21.498 11.590 4.711 1.00 36.81 196 LYS A N 1
ATOM 1510 C CA . LYS A 1 196 ? 22.962 11.648 4.549 1.00 36.81 196 LYS A CA 1
ATOM 1511 C C . LYS A 1 196 ? 23.540 10.515 3.688 1.00 36.81 196 LYS A C 1
ATOM 1513 O O . LYS A 1 196 ? 24.755 10.400 3.608 1.00 36.81 196 LYS A O 1
ATOM 1518 N N . GLY A 1 197 ? 22.702 9.690 3.055 1.00 44.19 197 GLY A N 1
ATOM 1519 C CA . GLY A 1 197 ? 23.159 8.513 2.305 1.00 44.19 197 GLY A CA 1
ATOM 1520 C C . GLY A 1 197 ? 23.412 7.275 3.171 1.00 44.19 197 GLY A C 1
ATOM 1521 O O . GLY A 1 197 ? 24.078 6.357 2.713 1.00 44.19 197 GLY A O 1
ATOM 1522 N N . ASN A 1 198 ? 22.912 7.246 4.415 1.00 41.12 198 ASN A N 1
ATOM 1523 C CA . ASN A 1 198 ? 23.102 6.104 5.312 1.00 41.12 198 ASN A CA 1
ATOM 1524 C C . ASN A 1 198 ? 21.855 5.207 5.361 1.00 41.12 198 ASN A C 1
ATOM 1526 O O . ASN A 1 198 ? 20.749 5.738 5.371 1.00 41.12 198 ASN A O 1
ATOM 1530 N N . PRO A 1 199 ? 22.012 3.889 5.527 1.00 44.34 199 PRO A N 1
ATOM 1531 C CA . PRO A 1 199 ? 20.958 2.951 5.912 1.00 44.34 199 PRO A CA 1
ATOM 1532 C C . PRO A 1 199 ? 19.853 3.505 6.861 1.00 44.34 199 PRO A C 1
ATOM 1534 O O . PRO A 1 199 ? 20.158 3.956 7.964 1.00 44.34 199 PRO A O 1
ATOM 1537 N N . ALA A 1 200 ? 18.570 3.472 6.468 1.00 49.91 200 ALA A N 1
ATOM 1538 C CA . ALA A 1 200 ? 17.407 3.919 7.245 1.00 49.91 200 ALA A CA 1
ATOM 1539 C C . ALA A 1 200 ? 16.417 2.771 7.504 1.00 49.91 200 ALA A C 1
ATOM 1541 O O . ALA A 1 200 ? 15.740 2.296 6.592 1.00 49.91 200 ALA A O 1
ATOM 1542 N N . GLU A 1 201 ? 16.270 2.354 8.762 1.00 50.62 201 GLU A N 1
ATOM 1543 C CA . GLU A 1 201 ? 15.328 1.287 9.125 1.00 50.62 201 GLU A CA 1
ATOM 1544 C C . GLU A 1 201 ? 13.864 1.747 9.183 1.00 50.62 201 GLU A C 1
ATOM 1546 O O . GLU A 1 201 ? 12.974 0.899 9.126 1.00 50.62 201 GLU A O 1
ATOM 1551 N N . GLN A 1 202 ? 13.598 3.061 9.257 1.00 54.22 202 GLN A N 1
ATOM 1552 C CA . GLN A 1 202 ? 12.256 3.663 9.328 1.00 54.22 202 GLN A CA 1
ATOM 1553 C C . GLN A 1 202 ? 12.186 5.030 8.622 1.00 54.22 202 GLN A C 1
ATOM 1555 O O . GLN A 1 202 ? 13.156 5.789 8.623 1.00 54.22 202 GLN A O 1
ATOM 1560 N N . ILE A 1 203 ? 11.020 5.362 8.049 1.00 57.28 203 ILE A N 1
ATOM 1561 C CA . ILE A 1 203 ? 10.723 6.676 7.454 1.00 57.28 203 ILE A CA 1
ATOM 1562 C C . ILE A 1 203 ? 9.969 7.547 8.462 1.00 57.28 203 ILE A C 1
ATOM 1564 O O . ILE A 1 203 ? 8.953 7.137 9.020 1.00 57.28 203 ILE A O 1
ATOM 1568 N N . THR A 1 204 ? 10.450 8.774 8.671 1.00 53.31 204 THR A N 1
ATOM 1569 C CA . THR A 1 204 ? 9.759 9.792 9.469 1.00 53.31 204 THR A CA 1
ATOM 1570 C C . THR A 1 204 ? 8.677 10.496 8.658 1.00 53.31 204 THR A C 1
ATOM 1572 O O . THR A 1 204 ? 8.957 11.088 7.609 1.00 53.31 204 THR A O 1
ATOM 1575 N N . TYR A 1 205 ? 7.457 10.470 9.194 1.00 56.78 205 TYR A N 1
ATOM 1576 C CA . TYR A 1 205 ? 6.317 11.232 8.699 1.00 56.78 205 TYR A CA 1
ATOM 1577 C C . TYR A 1 205 ? 6.380 12.634 9.297 1.00 56.78 205 TYR A C 1
ATOM 1579 O O . TYR A 1 205 ? 6.370 12.810 10.514 1.00 56.78 205 TYR A O 1
ATOM 1587 N N . ASP A 1 206 ? 6.477 13.632 8.430 1.00 61.81 206 ASP A N 1
ATOM 1588 C CA . ASP A 1 206 ? 6.466 15.039 8.801 1.00 61.81 206 ASP A CA 1
ATOM 1589 C C . ASP A 1 206 ? 5.660 15.835 7.771 1.00 61.81 206 ASP A C 1
ATOM 1591 O O . ASP A 1 206 ? 5.388 15.366 6.663 1.00 61.81 206 ASP A O 1
ATOM 1595 N N . SER A 1 207 ? 5.285 17.061 8.131 1.00 62.41 207 SER A N 1
ATOM 1596 C CA . SER A 1 207 ? 4.466 17.926 7.277 1.00 62.41 207 SER A CA 1
ATOM 1597 C C . SER A 1 207 ? 5.140 18.317 5.958 1.00 62.41 207 SER A C 1
ATOM 1599 O O . SER A 1 207 ? 4.463 18.792 5.050 1.00 62.41 207 SER A O 1
ATOM 1601 N N . LYS A 1 208 ? 6.456 18.113 5.823 1.00 70.56 208 LYS A N 1
ATOM 1602 C CA . LYS A 1 208 ? 7.253 18.497 4.650 1.00 70.56 208 LYS A CA 1
ATOM 1603 C C . LYS A 1 208 ? 7.500 17.337 3.689 1.00 70.56 208 LYS A C 1
ATOM 1605 O O . LYS A 1 208 ? 8.095 17.558 2.633 1.00 70.56 208 LYS A O 1
ATOM 1610 N N . THR A 1 209 ? 7.063 16.128 4.027 1.00 74.06 209 THR A N 1
ATOM 1611 C CA . THR A 1 209 ? 7.385 14.913 3.279 1.00 74.06 209 THR A CA 1
ATOM 1612 C C . THR A 1 209 ? 6.151 14.354 2.590 1.00 74.06 209 THR A C 1
ATOM 1614 O O . THR A 1 209 ? 5.186 14.007 3.266 1.00 74.06 209 THR A O 1
ATOM 1617 N N . THR A 1 210 ? 6.213 14.214 1.264 1.00 81.19 210 THR A N 1
ATOM 1618 C CA . THR A 1 210 ? 5.340 13.298 0.522 1.00 81.19 210 THR A CA 1
ATOM 1619 C C . THR A 1 210 ? 5.836 11.871 0.757 1.00 81.19 210 THR A C 1
ATOM 1621 O O . THR A 1 210 ? 7.020 11.594 0.549 1.00 81.19 210 THR A O 1
ATOM 1624 N N . VAL A 1 211 ? 4.958 10.953 1.153 1.00 81.69 211 VAL A N 1
ATOM 1625 C CA . VAL A 1 211 ? 5.303 9.535 1.340 1.00 81.69 211 VAL A CA 1
ATOM 1626 C C . VAL A 1 211 ? 4.603 8.698 0.276 1.00 81.69 211 VAL A C 1
ATOM 1628 O O . VAL A 1 211 ? 3.388 8.772 0.121 1.00 81.69 211 VAL A O 1
ATOM 1631 N N . TYR A 1 212 ? 5.376 7.904 -0.457 1.00 90.62 212 TYR A N 1
ATOM 1632 C CA . TYR A 1 212 ? 4.897 6.955 -1.453 1.00 90.62 212 TYR A CA 1
ATOM 1633 C C . TYR A 1 212 ? 4.923 5.549 -0.859 1.00 90.62 212 TYR A C 1
ATOM 1635 O O . TYR A 1 212 ? 5.993 4.984 -0.620 1.00 90.62 212 TYR A O 1
ATOM 1643 N N . HIS A 1 213 ? 3.740 4.991 -0.635 1.00 84.00 213 HIS A N 1
ATOM 1644 C CA . HIS A 1 213 ? 3.532 3.607 -0.237 1.00 84.00 213 HIS A CA 1
ATOM 1645 C C . HIS A 1 213 ? 3.320 2.765 -1.492 1.00 84.00 213 HIS A C 1
ATOM 1647 O O . HIS A 1 213 ? 2.320 2.920 -2.184 1.00 84.00 213 HIS A O 1
ATOM 1653 N N . ILE A 1 214 ? 4.280 1.907 -1.805 1.00 92.75 214 ILE A N 1
ATOM 1654 C CA . ILE A 1 214 ? 4.398 1.186 -3.069 1.00 92.75 214 ILE A CA 1
ATOM 1655 C C . ILE A 1 214 ? 4.103 -0.286 -2.805 1.00 92.75 214 ILE A C 1
ATOM 1657 O O . ILE A 1 214 ? 4.856 -0.944 -2.095 1.00 92.75 214 ILE A O 1
ATOM 1661 N N . TYR A 1 215 ? 3.028 -0.820 -3.363 1.00 88.25 215 TYR A N 1
ATOM 1662 C CA . TYR A 1 215 ? 2.628 -2.208 -3.154 1.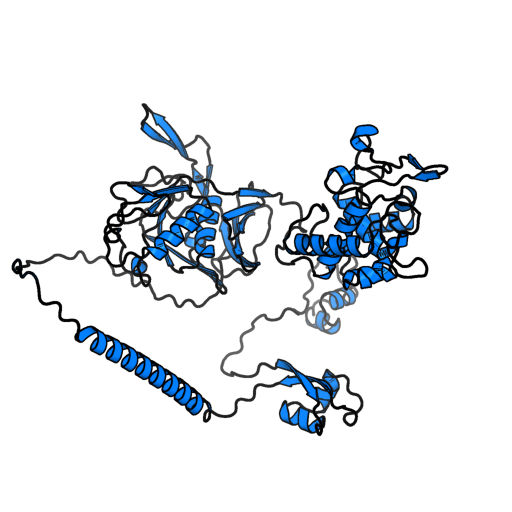00 88.25 215 TYR A CA 1
ATOM 1663 C C . TYR A 1 215 ? 3.106 -3.091 -4.309 1.00 88.25 215 TYR A C 1
ATOM 1665 O O . TYR A 1 215 ? 3.160 -2.651 -5.456 1.00 88.25 215 TYR A O 1
ATOM 1673 N N . TYR A 1 216 ? 3.462 -4.344 -4.009 1.00 88.06 216 TYR A N 1
ATOM 1674 C CA . TYR A 1 216 ? 3.998 -5.318 -4.974 1.00 88.06 216 TYR A CA 1
ATOM 1675 C C . TYR A 1 216 ? 3.132 -5.540 -6.228 1.00 88.06 216 TYR A C 1
ATOM 1677 O O . TYR A 1 216 ? 3.628 -6.049 -7.229 1.00 88.06 216 TYR A O 1
ATOM 1685 N N . ASP A 1 217 ? 1.844 -5.203 -6.164 1.00 83.94 217 ASP A N 1
ATOM 1686 C CA . ASP A 1 217 ? 0.853 -5.368 -7.229 1.00 83.94 217 ASP A CA 1
ATOM 1687 C C . ASP A 1 217 ? 0.735 -4.146 -8.159 1.00 83.94 217 ASP A C 1
ATOM 1689 O O . ASP A 1 217 ? -0.095 -4.139 -9.070 1.00 83.94 217 ASP A O 1
ATOM 1693 N N . GLY A 1 218 ? 1.554 -3.112 -7.948 1.00 84.94 218 GLY A N 1
ATOM 1694 C CA . GLY A 1 218 ? 1.553 -1.888 -8.746 1.00 84.94 218 GLY A CA 1
ATOM 1695 C C . GLY A 1 218 ? 0.703 -0.754 -8.173 1.00 84.94 218 GLY A C 1
ATOM 1696 O O . GLY A 1 218 ? 0.707 0.343 -8.736 1.00 84.94 218 GLY A O 1
ATOM 1697 N N . ARG A 1 219 ? -0.017 -0.970 -7.063 1.00 90.31 219 ARG A N 1
ATOM 1698 C CA . ARG A 1 219 ? -0.759 0.092 -6.367 1.00 90.31 219 ARG A CA 1
ATOM 1699 C C . ARG A 1 219 ? 0.198 1.028 -5.626 1.00 90.31 219 ARG A C 1
ATOM 1701 O O . ARG A 1 219 ? 1.161 0.581 -5.004 1.00 90.31 219 ARG A O 1
ATOM 1708 N N . ILE A 1 220 ? -0.080 2.330 -5.661 1.00 90.62 220 ILE A N 1
ATOM 1709 C CA . ILE A 1 220 ? 0.679 3.358 -4.946 1.00 90.62 220 ILE A CA 1
ATOM 1710 C C . ILE A 1 220 ? -0.286 4.225 -4.137 1.00 90.62 220 ILE A C 1
ATOM 1712 O O . ILE A 1 220 ? -1.133 4.899 -4.712 1.00 90.62 220 ILE A O 1
ATOM 1716 N N . GLU A 1 221 ? -0.131 4.272 -2.816 1.00 84.44 221 GLU A N 1
ATOM 1717 C CA . GLU A 1 221 ? -0.793 5.294 -1.997 1.00 84.44 221 GLU A CA 1
ATOM 1718 C C . GLU A 1 221 ? 0.181 6.456 -1.776 1.00 84.44 221 GLU A C 1
ATOM 1720 O O . GLU A 1 221 ? 1.318 6.263 -1.334 1.00 84.44 221 GLU A O 1
ATOM 1725 N N . ARG A 1 222 ? -0.245 7.678 -2.095 1.00 84.31 222 ARG A N 1
ATOM 1726 C CA . ARG A 1 222 ? 0.546 8.890 -1.894 1.00 84.31 222 ARG A CA 1
ATOM 1727 C C . ARG A 1 222 ? -0.022 9.681 -0.728 1.00 84.31 222 ARG A C 1
ATOM 1729 O O . ARG A 1 222 ? -1.080 10.298 -0.816 1.00 84.31 222 ARG A O 1
ATOM 1736 N N . ALA A 1 223 ? 0.725 9.696 0.363 1.00 73.12 223 ALA A N 1
ATOM 1737 C CA . ALA A 1 223 ? 0.391 10.452 1.551 1.00 73.12 223 ALA A CA 1
ATOM 1738 C C . ALA A 1 223 ? 1.066 11.833 1.495 1.00 73.12 223 ALA A C 1
ATOM 1740 O O . ALA A 1 223 ? 2.244 11.946 1.150 1.00 73.12 223 ALA A O 1
ATOM 1741 N N . ASN A 1 224 ? 0.328 12.888 1.848 1.00 67.81 224 ASN A N 1
ATOM 1742 C CA . ASN A 1 224 ? 0.806 14.282 1.883 1.00 67.81 224 ASN A CA 1
ATOM 1743 C C . ASN A 1 224 ? 1.300 14.752 0.513 1.00 67.81 224 ASN A C 1
ATOM 1745 O O . ASN A 1 224 ? 2.349 15.381 0.404 1.00 67.81 224 ASN A O 1
ATOM 1749 N N . GLY A 1 225 ? 0.549 14.438 -0.546 1.00 74.62 225 GLY A N 1
ATOM 1750 C CA . GLY A 1 225 ? 0.949 14.714 -1.930 1.00 74.62 225 GLY A CA 1
ATOM 1751 C C . GLY A 1 225 ? 1.209 16.191 -2.260 1.00 74.62 225 GLY A C 1
ATOM 1752 O O . GLY A 1 225 ? 1.795 16.479 -3.299 1.00 74.62 225 GLY A O 1
ATOM 1753 N N . GLN A 1 226 ? 0.800 17.123 -1.390 1.00 75.50 226 GLN A N 1
ATOM 1754 C CA . GLN A 1 226 ? 1.072 18.560 -1.524 1.00 75.50 226 GLN A CA 1
ATOM 1755 C C . GLN A 1 226 ? 2.433 18.978 -0.944 1.00 75.50 226 GLN A C 1
ATOM 1757 O O . GLN A 1 226 ? 2.881 20.103 -1.164 1.00 75.50 226 GLN A O 1
ATOM 1762 N N . ALA A 1 227 ? 3.099 18.110 -0.180 1.00 73.88 227 ALA A N 1
ATOM 1763 C CA . ALA A 1 227 ? 4.351 18.451 0.470 1.00 73.88 227 ALA A CA 1
ATOM 1764 C C . ALA A 1 227 ? 5.540 18.335 -0.479 1.00 73.88 227 ALA A C 1
ATOM 1766 O O . ALA A 1 227 ? 5.855 17.273 -1.007 1.00 73.88 227 ALA A O 1
ATOM 1767 N N . VAL A 1 228 ? 6.257 19.442 -0.628 1.00 82.88 228 VAL A N 1
ATOM 1768 C CA . VAL A 1 228 ? 7.327 19.599 -1.620 1.00 82.88 228 VAL A CA 1
ATOM 1769 C C . VAL A 1 228 ? 8.718 19.715 -0.995 1.00 82.88 228 VAL A C 1
ATOM 1771 O O . VAL A 1 228 ? 9.654 20.150 -1.654 1.00 82.88 228 VAL A O 1
ATOM 1774 N N . GLY A 1 229 ? 8.869 19.357 0.284 1.00 78.00 229 GLY A N 1
ATOM 1775 C CA . GLY A 1 229 ? 10.174 19.340 0.948 1.00 78.00 229 GLY A CA 1
ATOM 1776 C C . GLY A 1 229 ? 10.952 18.066 0.632 1.00 78.00 229 GLY A C 1
ATOM 1777 O O . GLY A 1 229 ? 12.086 18.123 0.163 1.00 78.00 229 GLY A O 1
ATOM 1778 N N . TYR A 1 230 ? 10.326 16.912 0.856 1.00 83.62 230 TYR A N 1
ATOM 1779 C CA . TYR A 1 230 ? 10.952 15.600 0.698 1.00 83.62 230 TYR A CA 1
ATOM 1780 C C . TYR A 1 230 ? 10.004 14.593 0.044 1.00 83.62 230 TYR A C 1
ATOM 1782 O O . TYR A 1 230 ? 8.787 14.692 0.207 1.00 83.62 230 TYR A O 1
ATOM 1790 N N . ALA A 1 231 ? 10.568 13.584 -0.614 1.00 88.62 231 ALA A N 1
ATOM 1791 C CA . ALA A 1 231 ? 9.890 12.345 -0.968 1.00 88.62 231 ALA A CA 1
ATOM 1792 C C . ALA A 1 231 ? 10.471 11.189 -0.156 1.00 88.62 231 ALA A C 1
ATOM 1794 O O . ALA A 1 231 ? 11.687 11.077 0.003 1.00 88.62 231 ALA A O 1
ATOM 1795 N N . ALA A 1 232 ? 9.605 10.316 0.339 1.00 85.44 232 ALA A N 1
ATOM 1796 C CA . ALA A 1 232 ? 9.997 9.076 0.986 1.00 85.44 232 ALA A CA 1
ATOM 1797 C C . ALA A 1 232 ? 9.303 7.889 0.319 1.00 85.44 232 ALA A C 1
ATOM 1799 O O . ALA A 1 232 ? 8.149 8.006 -0.086 1.00 85.44 232 ALA A O 1
ATOM 1800 N N . PHE A 1 233 ? 9.999 6.760 0.212 1.00 91.75 233 PHE A N 1
ATOM 1801 C CA . PHE A 1 233 ? 9.529 5.595 -0.536 1.00 91.75 233 PHE A CA 1
ATOM 1802 C C . PHE A 1 233 ? 9.517 4.355 0.355 1.00 91.75 233 PHE A C 1
ATOM 1804 O O . PHE A 1 233 ? 10.551 3.968 0.904 1.00 91.75 233 PHE A O 1
ATOM 1811 N N . ILE A 1 234 ? 8.351 3.729 0.488 1.00 83.94 234 ILE A N 1
ATOM 1812 C CA . ILE A 1 234 ? 8.152 2.502 1.261 1.00 83.94 234 ILE A CA 1
ATOM 1813 C C . ILE A 1 234 ? 7.594 1.446 0.321 1.00 83.94 234 ILE A C 1
ATOM 1815 O O . ILE A 1 234 ? 6.551 1.668 -0.279 1.00 83.94 234 ILE A O 1
ATOM 1819 N N . TYR A 1 235 ? 8.261 0.303 0.209 1.00 88.50 235 TYR A N 1
ATOM 1820 C CA . TYR A 1 235 ? 7.793 -0.831 -0.575 1.00 88.50 235 TYR A CA 1
ATOM 1821 C C . TYR A 1 235 ? 7.209 -1.935 0.316 1.00 88.50 235 TYR A C 1
ATOM 1823 O O . TYR A 1 235 ? 7.818 -2.334 1.310 1.00 88.50 235 TYR A O 1
ATOM 1831 N N . TYR A 1 236 ? 6.026 -2.417 -0.055 1.00 83.00 236 TYR A N 1
ATOM 1832 C CA . TYR A 1 236 ? 5.271 -3.483 0.596 1.00 83.00 236 TYR A CA 1
ATOM 1833 C C . TYR A 1 236 ? 5.315 -4.723 -0.291 1.00 83.00 236 TYR A C 1
ATOM 1835 O O . TYR A 1 236 ? 4.617 -4.803 -1.307 1.00 83.00 236 TYR A O 1
ATOM 1843 N N . ALA A 1 237 ? 6.161 -5.677 0.088 1.00 76.88 237 ALA A N 1
ATOM 1844 C CA . ALA A 1 237 ? 6.369 -6.903 -0.662 1.00 76.88 237 ALA A CA 1
ATOM 1845 C C . ALA A 1 237 ? 5.182 -7.869 -0.522 1.00 76.88 237 ALA A C 1
ATOM 1847 O O . ALA A 1 237 ? 4.374 -7.785 0.406 1.00 76.88 237 ALA A O 1
ATOM 1848 N N . LYS A 1 238 ? 5.094 -8.831 -1.447 1.00 79.12 238 LYS A N 1
ATOM 1849 C CA . LYS A 1 238 ? 4.012 -9.828 -1.505 1.00 79.12 238 LYS A CA 1
ATOM 1850 C C . LYS A 1 238 ? 3.925 -10.716 -0.260 1.00 79.12 238 LYS A C 1
ATOM 1852 O O . LYS A 1 238 ? 2.842 -11.166 0.097 1.00 79.12 238 LYS A O 1
ATOM 1857 N N . ASP A 1 239 ? 5.053 -10.962 0.399 1.00 72.50 239 ASP A N 1
ATOM 1858 C CA . ASP A 1 239 ? 5.140 -11.730 1.646 1.00 72.50 239 ASP A CA 1
ATOM 1859 C C . ASP A 1 239 ? 4.766 -10.906 2.897 1.00 72.50 239 ASP A C 1
ATOM 1861 O O . ASP A 1 239 ? 4.802 -11.420 4.015 1.00 72.50 239 ASP A O 1
ATOM 1865 N N . GLY A 1 240 ? 4.391 -9.634 2.719 1.00 67.00 240 GLY A N 1
ATOM 1866 C CA . GLY A 1 240 ? 4.050 -8.704 3.793 1.00 67.00 240 GLY A CA 1
ATOM 1867 C C . GLY A 1 240 ? 5.257 -8.012 4.430 1.00 67.00 240 GLY A C 1
ATOM 1868 O O . GLY A 1 240 ? 5.085 -7.245 5.380 1.00 67.00 240 GLY A O 1
ATOM 1869 N N . SER A 1 241 ? 6.476 -8.252 3.940 1.00 71.44 241 SER A N 1
ATOM 1870 C CA . SER A 1 241 ? 7.655 -7.529 4.410 1.00 71.44 241 SER A CA 1
ATOM 1871 C C . SER A 1 241 ? 7.661 -6.075 3.920 1.00 71.44 241 SER A C 1
ATOM 1873 O O . SER A 1 241 ? 7.152 -5.731 2.850 1.00 71.44 241 SER A O 1
ATOM 1875 N N . VAL A 1 242 ? 8.201 -5.190 4.765 1.00 75.44 242 VAL A N 1
ATOM 1876 C CA . VAL A 1 242 ? 8.208 -3.739 4.542 1.00 75.44 242 VAL A CA 1
ATOM 1877 C C . VAL A 1 242 ? 9.637 -3.247 4.358 1.00 75.44 242 VAL A C 1
ATOM 1879 O O . VAL A 1 242 ? 10.534 -3.524 5.169 1.00 75.44 242 VAL A O 1
ATOM 1882 N N . HIS A 1 243 ? 9.821 -2.471 3.297 1.00 80.44 243 HIS A N 1
ATOM 1883 C CA . HIS A 1 243 ? 11.111 -2.025 2.803 1.00 80.44 243 HIS A CA 1
ATOM 1884 C C . HIS A 1 243 ? 11.144 -0.505 2.699 1.00 80.44 243 HIS A C 1
ATOM 1886 O O . HIS A 1 243 ? 10.526 0.092 1.825 1.00 80.44 243 HIS A O 1
ATOM 1892 N N . ASN A 1 244 ? 11.896 0.135 3.589 1.00 83.25 244 ASN A N 1
ATOM 1893 C CA . ASN A 1 244 ? 12.128 1.573 3.521 1.00 83.25 244 ASN A CA 1
ATOM 1894 C C . ASN A 1 244 ? 13.228 1.850 2.493 1.00 83.25 244 ASN A C 1
ATOM 1896 O O . ASN A 1 244 ? 14.405 1.618 2.762 1.00 83.25 244 ASN A O 1
ATOM 1900 N N . LEU A 1 245 ? 12.835 2.327 1.312 1.00 85.81 245 LEU A N 1
ATOM 1901 C CA . LEU A 1 245 ? 13.726 2.550 0.166 1.00 85.81 245 LEU A CA 1
ATOM 1902 C C . LEU A 1 245 ? 14.443 3.911 0.220 1.00 85.81 245 LEU A C 1
ATOM 1904 O O . LEU A 1 245 ? 15.205 4.268 -0.679 1.00 85.81 245 LEU A O 1
ATOM 1908 N N . GLY A 1 246 ? 14.209 4.673 1.288 1.00 82.56 246 GLY A N 1
ATOM 1909 C CA . GLY A 1 246 ? 14.903 5.916 1.601 1.00 82.56 246 GLY A CA 1
ATOM 1910 C C . GLY A 1 246 ? 14.031 7.165 1.496 1.00 82.56 246 GLY A C 1
ATOM 1911 O O . GLY A 1 246 ? 12.857 7.113 1.121 1.00 82.56 246 GLY A O 1
ATOM 1912 N N . LYS A 1 247 ? 14.633 8.307 1.839 1.00 82.50 247 LYS A N 1
ATOM 1913 C CA . LYS A 1 247 ? 14.009 9.638 1.829 1.00 82.50 247 LYS A CA 1
ATOM 1914 C C . LYS A 1 247 ? 14.982 10.671 1.271 1.00 82.50 247 LYS A C 1
ATOM 1916 O O . LYS A 1 247 ? 16.109 10.772 1.753 1.00 82.50 247 LYS A O 1
ATOM 1921 N N . SER A 1 248 ? 14.531 11.470 0.313 1.00 83.44 248 SER A N 1
ATOM 1922 C CA . SER A 1 248 ? 15.342 12.473 -0.382 1.00 83.44 248 SER A CA 1
ATOM 1923 C C . SER A 1 248 ? 14.590 13.792 -0.543 1.00 83.44 248 SER A C 1
ATOM 1925 O O . SER A 1 248 ? 13.364 13.852 -0.473 1.00 83.44 248 SER A O 1
ATOM 1927 N N . THR A 1 249 ? 15.337 14.883 -0.679 1.00 85.00 249 THR A N 1
ATOM 1928 C CA . THR A 1 249 ? 14.781 16.226 -0.883 1.00 85.00 249 THR A CA 1
ATOM 1929 C C . THR A 1 249 ? 14.214 16.346 -2.294 1.00 85.00 249 THR A C 1
ATOM 1931 O O . THR A 1 249 ? 14.835 15.865 -3.241 1.00 85.00 249 THR A O 1
ATOM 1934 N N . TYR A 1 250 ? 13.082 17.033 -2.448 1.00 89.81 250 TYR A N 1
ATOM 1935 C CA . TYR A 1 250 ? 12.635 17.443 -3.777 1.00 89.81 250 TYR A CA 1
ATOM 1936 C C . TYR A 1 250 ? 13.521 18.562 -4.325 1.00 89.81 250 TYR A C 1
ATOM 1938 O O . TYR A 1 250 ? 13.767 19.573 -3.668 1.00 89.81 250 TYR A O 1
ATOM 1946 N N . ILE A 1 251 ? 13.945 18.395 -5.568 1.00 92.19 251 ILE A N 1
ATOM 1947 C CA . ILE A 1 251 ? 14.647 19.398 -6.359 1.00 92.19 251 ILE A CA 1
ATOM 1948 C C . ILE A 1 251 ? 13.622 20.074 -7.264 1.00 92.19 251 ILE A C 1
ATOM 1950 O O . ILE A 1 251 ? 12.812 19.413 -7.913 1.00 92.19 251 ILE A O 1
ATOM 1954 N N . ILE A 1 252 ? 13.624 21.402 -7.277 1.00 92.44 252 ILE A N 1
ATOM 1955 C CA . ILE A 1 252 ? 12.642 22.187 -8.023 1.00 92.44 252 ILE A CA 1
ATOM 1956 C C . ILE A 1 252 ? 13.191 22.453 -9.424 1.00 92.44 252 ILE A C 1
ATOM 1958 O O . ILE A 1 252 ? 14.204 23.132 -9.569 1.00 92.44 252 ILE A O 1
ATOM 1962 N N . GLY A 1 253 ? 12.491 21.945 -10.434 1.00 92.12 253 GLY A N 1
ATOM 1963 C CA . GLY A 1 253 ? 12.746 22.219 -11.845 1.00 92.12 253 GLY A CA 1
ATOM 1964 C C . GLY A 1 253 ? 11.604 22.995 -12.499 1.00 92.12 253 GLY A C 1
ATOM 1965 O O . GLY A 1 253 ? 10.549 23.239 -11.903 1.00 92.12 253 GLY A O 1
ATOM 1966 N N . ASP A 1 254 ? 11.798 23.338 -13.763 1.00 95.44 254 ASP A N 1
ATOM 1967 C CA . ASP A 1 254 ? 10.778 23.915 -14.622 1.00 95.44 254 ASP A CA 1
ATOM 1968 C C . ASP A 1 254 ? 9.819 22.836 -15.129 1.00 95.44 254 ASP A C 1
ATOM 1970 O O . ASP A 1 254 ? 10.222 21.738 -15.514 1.00 95.44 254 ASP A O 1
ATOM 1974 N N . LYS A 1 255 ? 8.525 23.158 -15.170 1.00 95.56 255 LYS A N 1
ATOM 1975 C CA . LYS A 1 255 ? 7.528 22.282 -15.786 1.00 95.56 255 LYS A CA 1
ATOM 1976 C C . LYS A 1 255 ? 7.517 22.482 -17.294 1.00 95.56 255 LYS A C 1
ATOM 1978 O O . LYS A 1 255 ? 7.425 23.609 -17.779 1.00 95.56 255 LYS A O 1
ATOM 1983 N N . PHE A 1 256 ? 7.505 21.381 -18.028 1.00 94.44 256 PHE A N 1
ATOM 1984 C CA . PHE A 1 256 ? 7.342 21.354 -19.476 1.00 94.44 256 PHE A CA 1
ATOM 1985 C C . PHE A 1 256 ? 6.036 20.660 -19.859 1.00 94.44 256 PHE A C 1
ATOM 1987 O O . PHE A 1 256 ? 5.538 19.796 -19.138 1.00 94.44 256 PHE A O 1
ATOM 1994 N N . GLU A 1 257 ? 5.478 21.015 -21.008 1.00 93.25 257 GLU A N 1
ATOM 1995 C CA . GLU A 1 257 ? 4.298 20.357 -21.560 1.00 93.25 257 GLU A CA 1
ATOM 1996 C C . GLU A 1 257 ? 4.436 20.126 -23.060 1.00 93.25 257 GLU A C 1
ATOM 1998 O O . GLU A 1 257 ? 5.153 20.843 -23.770 1.00 93.25 257 GLU A O 1
ATOM 2003 N N . TYR A 1 258 ? 3.711 19.119 -23.532 1.00 89.69 258 TYR A N 1
ATOM 2004 C CA . TYR A 1 258 ? 3.558 18.867 -24.949 1.00 89.69 258 TYR A CA 1
ATOM 2005 C C . TYR A 1 258 ? 2.493 19.777 -25.551 1.00 89.69 258 TYR A C 1
ATOM 2007 O O . TYR A 1 258 ? 1.441 20.008 -24.961 1.00 89.69 258 TYR A O 1
ATOM 2015 N N . TYR A 1 259 ? 2.741 20.236 -26.770 1.00 89.19 259 TYR A N 1
ATOM 2016 C CA . TYR A 1 259 ? 1.769 20.958 -27.580 1.00 89.19 259 TYR A CA 1
ATOM 2017 C C . TYR A 1 259 ? 1.975 20.621 -29.056 1.00 89.19 259 TYR A C 1
ATOM 2019 O O . TYR A 1 259 ? 3.049 20.176 -29.461 1.00 89.19 259 TYR A O 1
ATOM 2027 N N . TYR A 1 260 ? 0.949 20.829 -29.878 1.00 87.81 260 TYR A N 1
ATOM 2028 C CA . TYR A 1 260 ? 1.016 20.533 -31.306 1.00 87.81 260 TYR A CA 1
ATOM 2029 C C . TYR A 1 260 ? 1.168 21.807 -32.131 1.00 87.81 260 TYR A C 1
ATOM 2031 O O . TYR A 1 260 ? 0.438 22.776 -31.944 1.00 87.81 260 TYR A O 1
ATOM 2039 N N . VAL A 1 261 ? 2.080 21.776 -33.104 1.00 88.81 261 VAL A N 1
ATOM 2040 C CA . VAL A 1 261 ? 2.185 22.792 -34.160 1.00 88.81 261 VAL A CA 1
ATOM 2041 C C . VAL A 1 261 ? 2.111 22.085 -35.498 1.00 88.81 261 VAL A C 1
ATOM 2043 O O . VAL A 1 261 ? 2.985 21.282 -35.807 1.00 88.81 261 VAL A O 1
ATOM 2046 N N . LYS A 1 262 ? 1.075 22.367 -36.297 1.00 90.75 262 LYS A N 1
ATOM 2047 C CA . LYS A 1 262 ? 0.859 21.716 -37.606 1.00 90.75 262 LYS A CA 1
ATOM 2048 C C . LYS A 1 262 ? 0.960 20.177 -37.524 1.00 90.75 262 LYS A C 1
ATOM 2050 O O . LYS A 1 262 ? 1.643 19.558 -38.329 1.00 90.75 262 LYS A O 1
ATOM 2055 N N . LYS A 1 263 ? 0.310 19.568 -36.518 1.00 85.00 263 LYS A N 1
ATOM 2056 C CA . LYS A 1 263 ? 0.350 18.119 -36.197 1.00 85.00 263 LYS A CA 1
ATOM 2057 C C . LYS A 1 263 ? 1.722 17.560 -35.778 1.00 85.00 263 LYS A C 1
ATOM 2059 O O . LYS A 1 263 ? 1.840 16.363 -35.550 1.00 85.00 263 LYS A O 1
ATOM 2064 N N . VAL A 1 264 ? 2.736 18.405 -35.601 1.00 80.62 264 VAL A N 1
ATOM 2065 C CA . VAL A 1 264 ? 4.036 18.013 -35.043 1.00 80.62 264 VAL A CA 1
ATOM 2066 C C . VAL A 1 264 ? 4.028 18.253 -33.538 1.00 80.62 264 VAL A C 1
ATOM 2068 O O . VAL A 1 264 ? 3.752 19.369 -33.088 1.00 80.62 264 VAL A O 1
ATOM 2071 N N . LEU A 1 265 ? 4.339 17.211 -32.767 1.00 79.94 265 LEU A N 1
ATOM 2072 C CA . LEU A 1 265 ? 4.497 17.299 -31.319 1.00 79.94 265 LEU A CA 1
ATOM 2073 C C . LEU A 1 265 ? 5.734 18.143 -30.981 1.00 79.94 265 LEU A C 1
ATOM 2075 O O . LEU A 1 265 ? 6.839 17.881 -31.460 1.00 79.94 265 LEU A O 1
ATOM 2079 N N . LYS A 1 266 ? 5.546 19.160 -30.148 1.00 87.38 266 LYS A N 1
ATOM 2080 C CA . LYS A 1 266 ? 6.594 20.030 -29.616 1.00 87.38 266 LYS A CA 1
ATOM 2081 C C . LYS A 1 266 ? 6.505 20.086 -28.096 1.00 87.38 266 LYS A C 1
ATOM 2083 O O . LYS A 1 266 ? 5.494 19.717 -27.507 1.00 87.38 266 LYS A O 1
ATOM 2088 N N . VAL A 1 267 ? 7.574 20.573 -27.478 1.00 89.50 267 VAL A N 1
ATOM 2089 C CA . VAL A 1 267 ? 7.690 20.760 -26.029 1.00 89.50 267 VAL A CA 1
ATOM 2090 C C . VAL A 1 267 ? 7.933 22.231 -25.739 1.00 89.50 267 VAL A C 1
ATOM 2092 O O . VAL A 1 267 ? 8.709 22.879 -26.445 1.00 89.50 267 VAL A O 1
ATOM 2095 N N . ARG A 1 268 ? 7.249 22.775 -24.732 1.00 91.31 268 ARG A N 1
ATOM 2096 C CA . ARG A 1 268 ? 7.488 24.131 -24.224 1.00 91.31 268 ARG A CA 1
ATOM 2097 C C . ARG A 1 268 ? 7.550 24.127 -22.708 1.00 91.31 268 ARG A C 1
ATOM 2099 O O . ARG A 1 268 ? 6.919 23.295 -22.062 1.00 91.31 268 ARG A O 1
ATOM 2106 N N . LYS A 1 269 ? 8.283 25.089 -22.158 1.00 94.06 269 LYS A N 1
ATOM 2107 C CA . LYS A 1 269 ? 8.227 25.416 -20.736 1.00 94.06 269 LYS A CA 1
ATOM 2108 C C . LYS A 1 269 ? 6.870 26.051 -20.418 1.00 94.06 269 LYS A C 1
ATOM 2110 O O . LYS A 1 269 ? 6.376 26.879 -21.181 1.00 94.06 269 LYS A O 1
ATOM 2115 N N . VAL A 1 270 ? 6.274 25.650 -19.303 1.00 94.62 270 VAL A N 1
ATOM 2116 C CA . VAL A 1 270 ? 5.039 26.225 -18.766 1.00 94.62 270 VAL A CA 1
ATOM 2117 C C . VAL A 1 270 ? 5.402 27.471 -17.963 1.00 94.62 270 VAL A C 1
ATOM 2119 O O . VAL A 1 270 ? 6.248 27.409 -17.070 1.00 94.62 270 VAL A O 1
ATOM 2122 N N . ASN A 1 271 ? 4.758 28.604 -18.250 1.00 92.12 271 ASN A N 1
ATOM 2123 C CA . ASN A 1 271 ? 4.998 29.851 -17.518 1.00 92.12 271 ASN A CA 1
ATOM 2124 C C . ASN A 1 271 ? 4.722 29.658 -16.023 1.00 92.12 271 ASN A C 1
ATOM 2126 O O . ASN A 1 271 ? 3.633 29.235 -15.642 1.00 92.12 271 ASN A O 1
ATOM 2130 N N . ASN A 1 272 ? 5.720 29.955 -15.185 1.00 89.56 272 ASN A N 1
ATOM 2131 C CA . ASN A 1 272 ? 5.706 29.749 -13.729 1.00 89.56 272 ASN A CA 1
ATOM 2132 C C . ASN A 1 272 ? 5.408 28.305 -13.275 1.00 89.56 272 ASN A C 1
ATOM 2134 O O . ASN A 1 272 ? 5.207 28.059 -12.084 1.00 89.56 272 ASN A O 1
ATOM 2138 N N . GLY A 1 273 ? 5.386 27.340 -14.198 1.00 92.75 273 GLY A N 1
ATOM 2139 C CA . GLY A 1 273 ? 5.145 25.944 -13.886 1.00 92.75 273 GLY A CA 1
ATOM 2140 C C . GLY A 1 273 ? 6.386 25.317 -13.264 1.00 92.75 273 GLY A C 1
ATOM 2141 O O . GLY A 1 273 ? 7.486 25.447 -13.797 1.00 92.75 273 GLY A O 1
ATOM 2142 N N . LYS A 1 274 ? 6.196 24.601 -12.157 1.00 93.56 274 LYS A N 1
ATOM 2143 C CA . LYS A 1 274 ? 7.262 23.879 -11.459 1.00 93.56 274 LYS A CA 1
ATOM 2144 C C . LYS A 1 274 ? 7.043 22.376 -11.540 1.00 93.56 274 LYS A C 1
ATOM 2146 O O . LYS A 1 274 ? 5.901 21.911 -11.535 1.00 93.56 274 LYS A O 1
ATOM 2151 N N . THR A 1 275 ? 8.139 21.635 -11.601 1.00 93.56 275 THR A N 1
ATOM 2152 C CA . THR A 1 275 ? 8.164 20.191 -11.370 1.00 93.56 275 THR A CA 1
ATOM 2153 C C . THR A 1 275 ? 9.049 19.889 -10.166 1.00 93.56 275 THR A C 1
ATOM 2155 O O . THR A 1 275 ? 9.968 20.649 -9.856 1.00 93.56 275 THR A O 1
ATOM 2158 N N . TYR A 1 276 ? 8.751 18.797 -9.471 1.00 94.69 276 TYR A N 1
ATOM 2159 C CA . TYR A 1 276 ? 9.448 18.385 -8.258 1.00 94.69 276 TYR A CA 1
ATOM 2160 C C . TYR A 1 276 ? 10.098 17.037 -8.514 1.00 94.69 276 TYR A C 1
ATOM 2162 O O . TYR A 1 276 ? 9.418 16.034 -8.751 1.00 94.69 276 TYR A O 1
ATOM 2170 N N . LEU A 1 277 ? 11.424 17.047 -8.509 1.00 96.56 277 LEU A N 1
ATOM 2171 C CA . LEU A 1 277 ? 12.255 15.958 -8.979 1.00 96.56 277 LEU A CA 1
ATOM 2172 C C . LEU A 1 277 ? 13.048 15.340 -7.838 1.00 96.56 277 LEU A C 1
ATOM 2174 O O . LEU A 1 277 ? 13.378 15.999 -6.856 1.00 96.56 277 LEU A O 1
ATOM 2178 N N . ILE A 1 278 ? 13.377 14.072 -8.000 1.00 94.94 278 ILE A N 1
ATOM 2179 C CA . ILE A 1 278 ? 14.177 13.273 -7.093 1.00 94.94 278 ILE A CA 1
ATOM 2180 C C . ILE A 1 278 ? 15.422 12.824 -7.840 1.00 94.94 278 ILE A C 1
ATOM 2182 O O . ILE A 1 278 ? 15.328 12.287 -8.944 1.00 94.94 278 ILE A O 1
ATOM 2186 N N . ASP A 1 279 ? 16.575 13.047 -7.219 1.00 92.50 279 ASP A N 1
ATOM 2187 C CA . ASP A 1 279 ? 17.861 12.550 -7.697 1.00 92.50 279 ASP A CA 1
ATOM 2188 C C . ASP A 1 279 ? 17.950 11.034 -7.473 1.00 92.50 279 ASP A C 1
ATOM 2190 O O . ASP A 1 279 ? 18.018 10.551 -6.336 1.00 92.50 279 ASP A O 1
ATOM 2194 N N . GLN A 1 280 ? 17.961 10.282 -8.572 1.00 92.94 280 GLN A N 1
ATOM 2195 C CA . GLN A 1 280 ? 18.093 8.831 -8.580 1.00 92.94 280 GLN A CA 1
ATOM 2196 C C . GLN A 1 280 ? 19.341 8.341 -7.855 1.00 92.94 280 GLN A C 1
ATOM 2198 O O . GLN A 1 280 ? 19.282 7.289 -7.219 1.00 92.94 280 GLN A O 1
ATOM 2203 N N . ASN A 1 281 ? 20.434 9.109 -7.851 1.00 88.81 281 ASN A N 1
ATOM 2204 C CA . ASN A 1 281 ? 21.667 8.702 -7.178 1.00 88.81 281 ASN A CA 1
ATOM 2205 C C . ASN A 1 281 ? 21.470 8.518 -5.666 1.00 88.81 281 ASN A C 1
ATOM 2207 O O . ASN A 1 281 ? 22.191 7.749 -5.031 1.00 88.81 281 ASN A O 1
ATOM 2211 N N . LYS A 1 282 ? 20.465 9.176 -5.069 1.00 87.25 282 LYS A N 1
ATOM 2212 C CA . LYS A 1 282 ? 20.105 8.991 -3.653 1.00 87.25 282 LYS A CA 1
ATOM 2213 C C . LYS A 1 282 ? 19.339 7.695 -3.389 1.00 87.25 282 LYS A C 1
ATOM 2215 O O . LYS A 1 282 ? 19.261 7.277 -2.238 1.00 87.25 282 LYS A O 1
ATOM 2220 N N . HIS A 1 283 ? 18.842 7.039 -4.433 1.00 90.06 283 HIS A N 1
ATOM 2221 C CA . HIS A 1 283 ? 18.101 5.780 -4.395 1.00 90.06 283 HIS A CA 1
ATOM 2222 C C . HIS A 1 283 ? 18.729 4.734 -5.328 1.00 90.06 283 HIS A C 1
ATOM 2224 O O . HIS A 1 283 ? 18.012 3.925 -5.908 1.00 90.06 283 HIS A O 1
ATOM 2230 N N . SER A 1 284 ? 20.056 4.748 -5.488 1.00 89.19 284 SER A N 1
ATOM 2231 C CA . SER A 1 284 ? 20.776 3.903 -6.449 1.00 89.19 284 SER A CA 1
ATOM 2232 C C . SER A 1 284 ? 20.874 2.434 -6.054 1.00 89.19 284 SER A C 1
ATOM 2234 O O . SER A 1 284 ? 21.180 1.606 -6.902 1.00 89.19 284 SER A O 1
ATOM 2236 N N . GLN A 1 285 ? 20.611 2.068 -4.802 1.00 88.88 285 GLN A N 1
ATOM 2237 C CA . GLN A 1 285 ? 20.644 0.671 -4.378 1.00 88.88 285 GLN A CA 1
ATOM 2238 C C . GLN A 1 285 ? 19.802 0.416 -3.132 1.00 88.88 285 GLN A C 1
ATOM 2240 O O . GLN A 1 285 ? 19.577 1.314 -2.319 1.00 88.88 285 GLN A O 1
ATOM 2245 N N . TYR A 1 286 ? 19.373 -0.832 -2.983 1.00 86.50 286 TYR A N 1
ATOM 2246 C CA . TYR A 1 286 ? 18.692 -1.355 -1.812 1.00 86.50 286 TYR A CA 1
ATOM 2247 C C . TYR A 1 286 ? 18.913 -2.866 -1.707 1.00 86.50 286 TYR A C 1
ATOM 2249 O O . TYR A 1 286 ? 18.882 -3.576 -2.710 1.00 86.50 286 TYR A O 1
ATOM 2257 N N . ARG A 1 287 ? 19.077 -3.383 -0.488 1.00 82.25 287 ARG A N 1
ATOM 2258 C CA . ARG A 1 287 ? 19.049 -4.823 -0.203 1.00 82.25 287 ARG A CA 1
ATOM 2259 C C . ARG A 1 287 ? 18.543 -5.058 1.215 1.00 82.25 287 ARG A C 1
ATOM 2261 O O . ARG A 1 287 ? 19.066 -4.475 2.166 1.00 82.25 287 ARG A O 1
ATOM 2268 N N . LYS A 1 288 ? 17.529 -5.913 1.349 1.00 77.69 288 LYS A N 1
ATOM 2269 C CA . LYS A 1 288 ? 17.058 -6.462 2.626 1.00 77.69 288 LYS A CA 1
ATOM 2270 C C . LYS A 1 288 ? 16.273 -7.744 2.364 1.00 77.69 288 LYS A C 1
ATOM 2272 O O . LYS A 1 288 ? 15.241 -7.706 1.698 1.00 77.69 288 LYS A O 1
ATOM 2277 N N . GLY A 1 289 ? 16.727 -8.860 2.932 1.00 82.06 289 GLY A N 1
ATOM 2278 C CA . GLY A 1 289 ? 16.110 -10.165 2.682 1.00 82.06 289 GLY A CA 1
ATOM 2279 C C . GLY A 1 289 ? 16.085 -10.480 1.185 1.00 82.06 289 GLY A C 1
ATOM 2280 O O . GLY A 1 289 ? 17.100 -10.325 0.509 1.00 82.06 289 GLY A O 1
ATOM 2281 N N . ASN A 1 290 ? 14.913 -10.859 0.677 1.00 81.88 290 ASN A N 1
ATOM 2282 C CA . ASN A 1 290 ? 14.720 -11.232 -0.727 1.00 81.88 290 ASN A CA 1
ATOM 2283 C C . ASN A 1 290 ? 14.491 -10.037 -1.665 1.00 81.88 290 ASN A C 1
ATOM 2285 O O . ASN A 1 290 ? 14.392 -10.234 -2.871 1.00 81.88 290 ASN A O 1
ATOM 2289 N N . VAL A 1 291 ? 14.406 -8.813 -1.133 1.00 85.56 291 VAL A N 1
ATOM 2290 C CA . VAL A 1 291 ? 14.205 -7.610 -1.946 1.00 85.56 291 VAL A CA 1
ATOM 2291 C C . VAL A 1 291 ? 15.532 -6.903 -2.154 1.00 85.56 291 VAL A C 1
ATOM 2293 O O . VAL A 1 291 ? 16.188 -6.490 -1.189 1.00 85.56 291 VAL A O 1
ATOM 2296 N N . SER A 1 292 ? 15.930 -6.736 -3.416 1.00 88.12 292 SER A N 1
ATOM 2297 C CA . SER A 1 292 ? 17.134 -5.978 -3.748 1.00 88.12 292 SER A CA 1
ATOM 2298 C C . SER A 1 292 ? 17.114 -5.351 -5.136 1.00 88.12 292 SER A C 1
ATOM 2300 O O . SER A 1 292 ? 16.533 -5.892 -6.074 1.00 88.12 292 SER A O 1
ATOM 2302 N N . TYR A 1 293 ? 17.801 -4.221 -5.269 1.00 92.44 293 TYR A N 1
ATOM 2303 C CA . TYR A 1 293 ? 18.144 -3.627 -6.550 1.00 92.44 293 TYR A CA 1
ATOM 2304 C C . TYR A 1 293 ? 19.435 -2.805 -6.433 1.00 92.44 293 TYR A C 1
ATOM 2306 O O . TYR A 1 293 ? 19.784 -2.293 -5.371 1.00 92.44 293 TYR A O 1
ATOM 2314 N N . GLN A 1 294 ? 20.116 -2.635 -7.554 1.00 92.19 294 GLN A N 1
ATOM 2315 C CA . GLN A 1 294 ? 21.186 -1.685 -7.799 1.00 92.19 294 GLN A CA 1
ATOM 2316 C C . GLN A 1 294 ? 20.893 -1.065 -9.161 1.00 92.19 294 GLN A C 1
ATOM 2318 O O . GLN A 1 294 ? 20.738 -1.779 -10.146 1.00 92.19 294 GLN A O 1
ATOM 2323 N N . TRP A 1 295 ? 20.780 0.251 -9.218 1.00 93.12 295 TRP A N 1
ATOM 2324 C CA . TRP A 1 295 ? 20.391 0.999 -10.397 1.00 93.12 295 TRP A CA 1
ATOM 2325 C C . TRP A 1 295 ? 21.419 2.084 -10.700 1.00 93.12 295 TRP A C 1
ATOM 2327 O O . TRP A 1 295 ? 21.644 2.994 -9.899 1.00 93.12 295 TRP A O 1
ATOM 2337 N N . ILE A 1 296 ? 22.026 1.978 -11.880 1.00 90.44 296 ILE A N 1
ATOM 2338 C CA . ILE A 1 296 ? 23.054 2.895 -12.369 1.00 90.44 296 ILE A CA 1
ATOM 2339 C C . ILE A 1 296 ? 22.550 3.600 -13.628 1.00 90.44 296 ILE A C 1
ATOM 2341 O O . ILE A 1 296 ? 22.133 2.958 -14.590 1.00 90.44 296 ILE A O 1
ATOM 2345 N N . ILE A 1 297 ? 22.619 4.927 -13.660 1.00 88.62 297 ILE A N 1
ATOM 2346 C CA . ILE A 1 297 ? 22.394 5.698 -14.886 1.00 88.62 297 ILE A CA 1
ATOM 2347 C C . ILE A 1 297 ? 23.756 6.024 -15.502 1.00 88.62 297 ILE A C 1
ATOM 2349 O O . ILE A 1 297 ? 24.573 6.706 -14.892 1.00 88.62 297 ILE A O 1
ATOM 2353 N N . PHE A 1 298 ? 23.993 5.523 -16.714 1.00 80.06 298 PHE A N 1
ATOM 2354 C CA . PHE A 1 298 ? 25.177 5.802 -17.517 1.00 80.06 298 PHE A CA 1
ATOM 2355 C C . PHE A 1 298 ? 24.893 6.947 -18.495 1.00 80.06 298 PHE A C 1
ATOM 2357 O O . PHE A 1 298 ? 24.129 6.766 -19.448 1.00 80.06 298 PHE A O 1
ATOM 2364 N N . GLY A 1 299 ? 25.553 8.089 -18.310 1.00 67.06 299 GLY A N 1
ATOM 2365 C CA . GLY A 1 299 ? 25.543 9.192 -19.270 1.00 67.06 299 GLY A CA 1
ATOM 2366 C C . GLY A 1 299 ? 26.039 10.505 -18.669 1.00 67.06 299 GLY A C 1
ATOM 2367 O O . GLY A 1 299 ? 25.826 10.758 -17.488 1.00 67.06 299 GLY A O 1
ATOM 2368 N N . ASP A 1 300 ? 26.654 11.341 -19.506 1.00 57.16 300 ASP A N 1
ATOM 2369 C CA . ASP A 1 300 ? 27.212 12.648 -19.119 1.00 57.16 300 ASP A CA 1
ATOM 2370 C C . ASP A 1 300 ? 26.138 13.760 -19.075 1.00 57.16 300 ASP A C 1
ATOM 2372 O O . ASP A 1 300 ? 26.404 14.880 -18.657 1.00 57.16 300 ASP A O 1
ATOM 2376 N N . ASP A 1 301 ? 24.902 13.456 -19.491 1.00 62.69 301 ASP A N 1
ATOM 2377 C CA . ASP A 1 301 ? 23.830 14.442 -19.710 1.00 62.69 301 ASP A CA 1
ATOM 2378 C C . ASP A 1 301 ? 23.071 14.856 -18.429 1.00 62.69 301 ASP A C 1
ATOM 2380 O O . ASP A 1 301 ? 22.006 15.470 -18.514 1.00 62.69 301 ASP A O 1
ATOM 2384 N N . GLU A 1 302 ? 23.548 14.460 -17.244 1.00 76.81 302 GLU A N 1
ATOM 2385 C CA . GLU A 1 302 ? 22.934 14.766 -15.939 1.00 76.81 302 GLU A CA 1
ATOM 2386 C C . GLU A 1 302 ? 21.443 14.364 -15.815 1.00 76.81 302 GLU A C 1
ATOM 2388 O O . GLU A 1 302 ? 20.675 14.968 -15.062 1.00 76.81 302 GLU A O 1
ATOM 2393 N N . ARG A 1 303 ? 20.987 13.328 -16.537 1.00 89.12 303 ARG A N 1
ATOM 2394 C CA . ARG A 1 303 ? 19.564 12.927 -16.602 1.00 89.12 303 ARG A CA 1
ATOM 2395 C C . ARG A 1 303 ? 19.112 11.996 -15.467 1.00 89.12 303 ARG A C 1
ATOM 2397 O O . ARG A 1 303 ? 18.379 11.032 -15.684 1.00 89.12 303 ARG A O 1
ATOM 2404 N N . HIS A 1 304 ? 19.545 12.273 -14.240 1.00 92.44 304 HIS A N 1
ATOM 2405 C CA . HIS A 1 304 ? 19.287 11.429 -13.063 1.00 92.44 304 HIS A CA 1
ATOM 2406 C C . HIS A 1 304 ? 17.941 11.697 -12.376 1.00 92.44 304 HIS A C 1
ATOM 2408 O O . HIS A 1 304 ? 17.671 11.136 -11.316 1.00 92.44 304 HIS A O 1
ATOM 2414 N N . TYR A 1 305 ? 17.102 12.572 -12.929 1.00 95.38 305 TYR A N 1
ATOM 2415 C CA . TYR A 1 305 ? 16.024 13.186 -12.165 1.00 95.38 305 TYR A CA 1
ATOM 2416 C C . TYR A 1 305 ? 14.652 12.672 -12.590 1.00 95.38 305 TYR A C 1
ATOM 2418 O O . TYR A 1 305 ? 14.286 12.712 -13.766 1.00 95.38 305 TYR A O 1
ATOM 2426 N N . LEU A 1 306 ? 13.893 12.181 -11.611 1.00 97.38 306 LEU A N 1
ATOM 2427 C CA . LEU A 1 306 ? 12.555 11.621 -11.796 1.00 97.38 306 LEU A CA 1
ATOM 2428 C C . LEU A 1 306 ? 11.530 12.402 -10.983 1.00 97.38 306 LEU A C 1
ATOM 2430 O O . LEU A 1 306 ? 11.826 12.848 -9.880 1.00 97.38 306 LEU A O 1
ATOM 2434 N N . SER A 1 307 ? 10.292 12.496 -11.463 1.00 97.25 307 SER A N 1
ATOM 2435 C CA . SER A 1 307 ? 9.183 12.883 -10.586 1.00 97.25 307 SER A CA 1
ATOM 2436 C C . SER A 1 307 ? 9.017 11.856 -9.459 1.00 97.25 307 SER A C 1
ATOM 2438 O O . SER A 1 307 ? 9.348 10.680 -9.626 1.00 97.25 307 SER A O 1
ATOM 2440 N N . GLY A 1 308 ? 8.460 12.270 -8.316 1.00 96.12 308 GLY A N 1
ATOM 2441 C CA . GLY A 1 308 ? 8.262 11.356 -7.184 1.00 96.12 308 GLY A CA 1
ATOM 2442 C C . GLY A 1 308 ? 7.439 10.109 -7.544 1.00 96.12 308 GLY A C 1
ATOM 2443 O O . GLY A 1 308 ? 7.814 9.001 -7.176 1.00 96.12 308 GLY A O 1
ATOM 2444 N N . LEU A 1 309 ? 6.381 10.248 -8.351 1.00 96.44 309 LEU A N 1
ATOM 2445 C CA . LEU A 1 309 ? 5.597 9.095 -8.810 1.00 96.44 309 LEU A CA 1
ATOM 2446 C C . LEU A 1 309 ? 6.366 8.191 -9.773 1.00 96.44 309 LEU A C 1
ATOM 2448 O O . LEU A 1 309 ? 6.290 6.973 -9.638 1.00 96.44 309 LEU A O 1
ATOM 2452 N N . ALA A 1 310 ? 7.110 8.758 -10.725 1.00 98.31 310 ALA A N 1
ATOM 2453 C CA . ALA A 1 310 ? 7.917 7.963 -11.649 1.00 98.31 310 ALA A CA 1
ATOM 2454 C C . ALA A 1 310 ? 8.992 7.165 -10.898 1.00 98.31 310 ALA A C 1
ATOM 2456 O O . ALA A 1 310 ? 9.160 5.974 -11.161 1.00 98.31 310 ALA A O 1
ATOM 2457 N N . MET A 1 311 ? 9.645 7.792 -9.910 1.00 97.88 311 MET A N 1
ATOM 2458 C CA . MET A 1 311 ? 10.580 7.124 -9.004 1.00 97.88 311 MET A CA 1
ATOM 2459 C C . MET A 1 311 ? 9.897 5.972 -8.259 1.00 97.88 311 MET A C 1
ATOM 2461 O O . MET A 1 311 ? 10.396 4.853 -8.285 1.00 97.88 311 MET A O 1
ATOM 2465 N N . ALA A 1 312 ? 8.725 6.208 -7.660 1.00 98.12 312 ALA A N 1
ATOM 2466 C CA . ALA A 1 312 ? 7.974 5.178 -6.944 1.00 98.12 312 ALA A CA 1
ATOM 2467 C C . ALA A 1 312 ? 7.629 3.965 -7.832 1.00 98.12 312 ALA A C 1
ATOM 2469 O O . ALA A 1 312 ? 7.798 2.824 -7.407 1.00 98.12 312 ALA A O 1
ATOM 2470 N N . CYS A 1 313 ? 7.212 4.200 -9.080 1.00 98.50 313 CYS A N 1
ATOM 2471 C CA . CYS A 1 313 ? 6.884 3.132 -10.029 1.00 98.50 313 CYS A CA 1
ATOM 2472 C C . CYS A 1 313 ? 8.117 2.304 -10.414 1.00 98.50 313 CYS A C 1
ATOM 2474 O O . CYS A 1 313 ? 8.067 1.077 -10.419 1.00 98.50 313 CYS A O 1
ATOM 2476 N N . VAL A 1 314 ? 9.233 2.974 -10.714 1.00 98.44 314 VAL A N 1
ATOM 2477 C CA . VAL A 1 314 ? 10.492 2.317 -11.095 1.00 98.44 314 VAL A CA 1
ATOM 2478 C C . VAL A 1 314 ? 11.064 1.511 -9.928 1.00 98.44 314 VAL A C 1
ATOM 2480 O O . VAL A 1 314 ? 11.412 0.343 -10.097 1.00 98.44 314 VAL A O 1
ATOM 2483 N N . LEU A 1 315 ? 11.109 2.103 -8.730 1.00 97.38 315 LEU A N 1
ATOM 2484 C CA . LEU A 1 315 ? 11.550 1.421 -7.514 1.00 97.38 315 LEU A CA 1
ATOM 2485 C C . LEU A 1 315 ? 10.669 0.207 -7.196 1.00 97.38 315 LEU A C 1
ATOM 2487 O O . LEU A 1 315 ? 11.199 -0.860 -6.890 1.00 97.38 315 LEU A O 1
ATOM 2491 N N . GLY A 1 316 ? 9.345 0.347 -7.313 1.00 97.50 316 GLY A N 1
ATOM 2492 C CA . GLY A 1 316 ? 8.390 -0.744 -7.127 1.00 97.50 316 GLY A CA 1
ATOM 2493 C C . GLY A 1 316 ? 8.620 -1.905 -8.089 1.00 97.50 316 GLY A C 1
ATOM 2494 O O . GLY A 1 316 ? 8.756 -3.044 -7.642 1.00 97.50 316 GLY A O 1
ATOM 2495 N N . ALA A 1 317 ? 8.770 -1.611 -9.385 1.00 98.31 317 ALA A N 1
ATOM 2496 C CA . ALA A 1 317 ? 9.054 -2.618 -10.403 1.00 98.31 317 ALA A CA 1
ATOM 2497 C C . ALA A 1 317 ? 10.345 -3.390 -10.086 1.00 98.31 317 ALA A C 1
ATOM 2499 O O . ALA A 1 317 ? 10.315 -4.618 -10.001 1.00 98.31 317 ALA A O 1
ATOM 2500 N N . MET A 1 318 ? 11.450 -2.686 -9.809 1.00 97.81 318 MET A N 1
ATOM 2501 C CA . MET A 1 318 ? 12.731 -3.323 -9.477 1.00 97.81 318 MET A CA 1
ATOM 2502 C C . MET A 1 318 ? 12.661 -4.160 -8.194 1.00 97.81 318 MET A C 1
ATOM 2504 O O . MET A 1 318 ? 13.229 -5.251 -8.154 1.00 97.81 318 MET A O 1
ATOM 2508 N N . CYS A 1 319 ? 11.954 -3.685 -7.162 1.00 95.56 319 CYS A N 1
ATOM 2509 C CA . CYS A 1 319 ? 11.771 -4.428 -5.913 1.00 95.56 319 CYS A CA 1
ATOM 2510 C C . CYS A 1 319 ? 10.890 -5.673 -6.095 1.00 95.56 319 CYS A C 1
ATOM 2512 O O . CYS A 1 319 ? 11.142 -6.692 -5.453 1.00 95.56 319 CYS A O 1
ATOM 2514 N N . SER A 1 320 ? 9.874 -5.610 -6.961 1.00 94.94 320 SER A N 1
ATOM 2515 C CA . SER A 1 320 ? 8.923 -6.711 -7.167 1.00 94.94 320 SER A CA 1
ATOM 2516 C C . SER A 1 320 ? 9.543 -7.959 -7.788 1.00 94.94 320 SER A C 1
ATOM 2518 O O . SER A 1 320 ? 9.143 -9.064 -7.431 1.00 94.94 320 SER A O 1
ATOM 2520 N N . ILE A 1 321 ? 10.552 -7.777 -8.641 1.00 94.31 321 ILE A N 1
ATOM 2521 C CA . ILE A 1 321 ? 11.234 -8.870 -9.350 1.00 94.31 321 ILE A CA 1
ATOM 2522 C C . ILE A 1 321 ? 12.637 -9.146 -8.796 1.00 94.31 321 ILE A C 1
ATOM 2524 O O . ILE A 1 321 ? 13.154 -10.244 -8.938 1.00 94.31 321 ILE A O 1
ATOM 2528 N N . SER A 1 322 ? 13.266 -8.162 -8.139 1.00 90.50 322 SER A N 1
ATOM 2529 C CA . SER A 1 322 ? 14.557 -8.300 -7.447 1.00 90.50 322 SER A CA 1
ATOM 2530 C C . SER A 1 322 ? 15.680 -8.969 -8.260 1.00 90.50 322 SER A C 1
ATOM 2532 O O . SER A 1 322 ? 16.553 -9.628 -7.699 1.00 90.50 322 SER A O 1
ATOM 2534 N N . ILE A 1 323 ? 15.717 -8.728 -9.579 1.00 84.25 323 ILE A N 1
ATOM 2535 C CA . ILE A 1 323 ? 16.724 -9.269 -10.519 1.00 84.25 323 ILE A CA 1
ATOM 2536 C C . ILE A 1 323 ? 18.153 -8.765 -10.213 1.00 84.25 323 ILE A C 1
ATOM 2538 O O . ILE A 1 323 ? 19.148 -9.332 -10.663 1.00 84.25 323 ILE A O 1
ATOM 2542 N N . GLY A 1 324 ? 18.287 -7.722 -9.391 1.00 84.31 324 GLY A N 1
ATOM 2543 C CA . GLY A 1 324 ? 19.563 -7.313 -8.816 1.00 84.31 324 GLY A CA 1
ATOM 2544 C C . GLY A 1 324 ? 20.128 -6.047 -9.441 1.00 84.31 324 GLY A C 1
ATOM 2545 O O . GLY A 1 324 ? 20.165 -5.038 -8.750 1.00 84.31 324 GLY A O 1
ATOM 2546 N N . LYS A 1 325 ? 20.580 -6.056 -10.702 1.00 92.75 325 LYS A N 1
ATOM 2547 C CA . LYS A 1 325 ? 21.310 -4.913 -11.292 1.00 92.75 325 LYS A CA 1
ATOM 2548 C C . LYS A 1 325 ? 20.626 -4.357 -12.540 1.00 92.75 325 LYS A C 1
ATOM 2550 O O . LYS A 1 325 ? 20.357 -5.093 -13.482 1.00 92.75 325 LYS A O 1
ATOM 2555 N N . TYR A 1 326 ? 20.431 -3.044 -12.582 1.00 94.81 326 TYR A N 1
ATOM 2556 C CA . TYR A 1 326 ? 19.750 -2.313 -13.649 1.00 94.81 326 TYR A CA 1
ATOM 2557 C C . TYR A 1 326 ? 20.611 -1.152 -14.123 1.00 94.81 326 TYR A C 1
ATOM 2559 O O . TYR A 1 326 ? 21.271 -0.480 -13.325 1.00 94.81 326 TYR A O 1
ATOM 2567 N N . THR A 1 327 ? 20.571 -0.880 -15.424 1.00 92.75 327 THR A N 1
ATOM 2568 C CA . THR A 1 327 ? 21.318 0.228 -16.016 1.00 92.75 327 THR A CA 1
ATOM 2569 C C . THR A 1 327 ? 20.411 1.061 -16.915 1.00 92.75 327 THR A C 1
ATOM 2571 O O . THR A 1 327 ? 19.479 0.541 -17.522 1.00 92.75 327 THR A O 1
ATOM 2574 N N . GLY A 1 328 ? 20.627 2.373 -16.981 1.00 90.06 328 GLY A N 1
ATOM 2575 C CA . GLY A 1 328 ? 19.799 3.286 -17.776 1.00 90.06 328 GLY A CA 1
ATOM 2576 C C . GLY A 1 328 ? 20.587 4.435 -18.382 1.00 90.06 328 GLY A C 1
ATOM 2577 O O . GLY A 1 328 ? 21.774 4.581 -18.107 1.00 90.06 328 GLY A O 1
ATOM 2578 N N . THR A 1 329 ? 19.937 5.235 -19.225 1.00 85.06 329 THR A N 1
ATOM 2579 C CA . THR A 1 329 ? 20.508 6.479 -19.790 1.00 85.06 329 THR A CA 1
ATOM 2580 C C . THR A 1 329 ? 19.796 7.740 -19.300 1.00 85.06 329 THR A C 1
ATOM 2582 O O . THR A 1 329 ? 20.214 8.846 -19.630 1.00 85.06 329 THR A O 1
ATOM 2585 N N . GLY A 1 330 ? 18.773 7.582 -18.454 1.00 88.94 330 GLY A N 1
ATOM 2586 C CA . GLY A 1 330 ? 18.206 8.662 -17.649 1.00 88.94 330 GLY A CA 1
ATOM 2587 C C . GLY A 1 330 ? 16.746 8.988 -17.946 1.00 88.94 330 GLY A C 1
ATOM 2588 O O . GLY A 1 330 ? 16.111 8.355 -18.787 1.00 88.94 330 GLY A O 1
ATOM 2589 N N . PHE A 1 331 ? 16.233 9.961 -17.194 1.00 94.19 331 PHE A N 1
ATOM 2590 C CA . PHE A 1 331 ? 14.885 10.522 -17.275 1.00 94.19 331 PHE A CA 1
ATOM 2591 C C . PHE A 1 331 ? 14.994 11.998 -17.663 1.00 94.19 331 PHE A C 1
ATOM 2593 O O . PHE A 1 331 ? 15.273 12.271 -18.818 1.00 94.19 331 PHE A O 1
ATOM 2600 N N . SER A 1 332 ? 14.870 12.960 -16.744 1.00 94.38 332 SER A N 1
ATOM 2601 C CA . SER A 1 332 ? 15.089 14.380 -17.060 1.00 94.38 332 SER A CA 1
ATOM 2602 C C . SER A 1 332 ? 16.389 14.912 -16.474 1.00 94.38 332 SER A C 1
ATOM 2604 O O . SER A 1 332 ? 16.948 14.329 -15.546 1.00 94.38 332 SER A O 1
ATOM 2606 N N . THR A 1 333 ? 16.830 16.071 -16.965 1.00 93.38 333 THR A N 1
ATOM 2607 C CA . THR A 1 333 ? 17.860 16.881 -16.294 1.00 93.38 333 THR A CA 1
ATOM 2608 C C . THR A 1 333 ? 17.339 17.436 -14.964 1.00 93.38 333 THR A C 1
ATOM 2610 O O . THR A 1 333 ? 16.134 17.389 -14.687 1.00 93.38 333 THR A O 1
ATOM 2613 N N . VAL A 1 334 ? 18.228 18.039 -14.167 1.00 92.62 334 VAL A N 1
ATOM 2614 C CA . VAL A 1 334 ? 17.877 18.699 -12.893 1.00 92.62 334 VAL A CA 1
ATOM 2615 C C . VAL A 1 334 ? 16.827 19.805 -13.065 1.00 92.62 334 VAL A C 1
ATOM 2617 O O . VAL A 1 334 ? 16.045 20.088 -12.162 1.00 92.62 334 VAL A O 1
ATOM 2620 N N . THR A 1 335 ? 16.766 20.403 -14.257 1.00 92.31 335 THR A N 1
ATOM 2621 C CA . THR A 1 335 ? 15.811 21.466 -14.600 1.00 92.31 335 THR A CA 1
ATOM 2622 C C . THR A 1 335 ? 14.435 20.945 -15.008 1.00 92.31 335 THR A C 1
ATOM 2624 O O . THR A 1 335 ? 13.534 21.745 -15.225 1.00 92.31 335 THR A O 1
ATOM 2627 N N . GLY A 1 336 ? 14.250 19.630 -15.149 1.00 92.62 336 GLY A N 1
ATOM 2628 C CA . GLY A 1 336 ? 13.019 19.028 -15.671 1.00 92.62 336 GLY A CA 1
ATOM 2629 C C . GLY A 1 336 ? 12.936 18.982 -17.199 1.00 92.62 336 GLY A C 1
ATOM 2630 O O . GLY A 1 336 ? 11.979 18.425 -17.739 1.00 92.62 336 GLY A O 1
ATOM 2631 N N . SER A 1 337 ? 13.931 19.521 -17.907 1.00 91.81 337 SER A N 1
ATOM 2632 C CA . SER A 1 337 ? 14.037 19.402 -19.362 1.00 91.81 337 SER A CA 1
ATOM 2633 C C . SER A 1 337 ? 14.507 18.004 -19.770 1.00 91.81 337 SER A C 1
ATOM 2635 O O . SER A 1 337 ? 15.136 17.284 -18.992 1.00 91.81 337 SER A O 1
ATOM 2637 N N . SER A 1 338 ? 14.258 17.642 -21.025 1.00 88.50 338 SER A N 1
ATOM 2638 C CA . SER A 1 338 ? 14.686 16.365 -21.598 1.00 88.50 338 SER A CA 1
ATOM 2639 C C . SER A 1 338 ? 16.189 16.264 -21.880 1.00 88.50 338 SER A C 1
ATOM 2641 O O . SER A 1 338 ? 16.663 15.194 -22.256 1.00 88.50 338 SER A O 1
ATOM 2643 N N . GLY A 1 339 ? 16.942 17.354 -21.702 1.00 81.69 339 GLY A N 1
ATOM 2644 C CA . GLY A 1 339 ? 18.349 17.429 -22.085 1.00 81.69 339 GLY A CA 1
ATOM 2645 C C . GLY A 1 339 ? 18.530 17.439 -23.606 1.00 81.69 339 GLY A C 1
ATOM 2646 O O . GLY A 1 339 ? 17.731 18.046 -24.317 1.00 81.69 339 GLY A O 1
ATOM 2647 N N . GLY A 1 340 ? 19.599 16.791 -24.084 1.00 68.69 340 GLY A N 1
ATOM 2648 C CA . GLY A 1 340 ? 20.030 16.786 -25.487 1.00 68.69 340 GLY A CA 1
ATOM 2649 C C . GLY A 1 340 ? 19.069 16.096 -26.469 1.00 68.69 340 GLY A C 1
ATOM 2650 O O . GLY A 1 340 ? 18.096 16.680 -26.935 1.00 68.69 340 GLY A O 1
ATOM 2651 N N . VAL A 1 341 ? 19.392 14.862 -26.872 1.00 66.25 341 VAL A N 1
ATOM 2652 C CA . VAL A 1 341 ? 18.787 14.191 -28.047 1.00 66.25 341 VAL A CA 1
ATOM 2653 C C . VAL A 1 341 ? 17.335 13.729 -27.864 1.00 66.25 341 VAL A C 1
ATOM 2655 O O . VAL A 1 341 ? 16.593 13.664 -28.846 1.00 66.25 341 VAL A O 1
ATOM 2658 N N . SER A 1 342 ? 16.899 13.422 -26.638 1.00 73.69 342 SER A N 1
ATOM 2659 C CA . SER A 1 342 ? 15.508 13.027 -26.381 1.00 73.69 342 SER A CA 1
ATOM 2660 C C . SER A 1 342 ? 14.627 14.257 -26.203 1.00 73.69 342 SER A C 1
ATOM 2662 O O . SER A 1 342 ? 14.990 15.195 -25.502 1.00 73.69 342 SER A O 1
ATOM 2664 N N . LYS A 1 343 ? 13.435 14.246 -26.808 1.00 80.88 343 LYS A N 1
ATOM 2665 C CA . LYS A 1 343 ? 12.416 15.292 -26.610 1.00 80.88 343 LYS A CA 1
ATOM 2666 C C . LYS A 1 343 ? 11.317 14.875 -25.635 1.00 80.88 343 LYS A C 1
ATOM 2668 O O . LYS A 1 343 ? 10.524 15.722 -25.246 1.00 80.88 343 LYS A O 1
ATOM 2673 N N . SER A 1 344 ? 11.236 13.594 -25.265 1.00 86.88 344 SER A N 1
ATOM 2674 C CA . SER A 1 344 ? 10.123 13.072 -24.457 1.00 86.88 344 SER A CA 1
ATOM 2675 C C . SER A 1 344 ? 10.415 12.989 -22.956 1.00 86.88 344 SER A C 1
ATOM 2677 O O . SER A 1 344 ? 9.511 12.867 -22.133 1.00 86.88 344 SER A O 1
ATOM 2679 N N . HIS A 1 345 ? 11.691 13.088 -22.601 1.00 91.75 345 HIS A N 1
ATOM 2680 C CA . HIS A 1 345 ? 12.283 12.943 -21.268 1.00 91.75 345 HIS A CA 1
ATOM 2681 C C . HIS A 1 345 ? 12.020 14.131 -20.321 1.00 91.75 345 HIS A C 1
ATOM 2683 O O . HIS A 1 345 ? 12.876 14.559 -19.557 1.00 91.75 345 HIS A O 1
ATOM 2689 N N . ILE A 1 346 ? 10.829 14.719 -20.385 1.00 93.94 346 ILE A N 1
ATOM 2690 C CA . ILE A 1 346 ? 10.479 15.908 -19.605 1.00 93.94 346 ILE A CA 1
ATOM 2691 C C . ILE A 1 346 ? 9.851 15.563 -18.253 1.00 93.94 346 ILE A C 1
ATOM 2693 O O . ILE A 1 346 ? 9.205 14.527 -18.087 1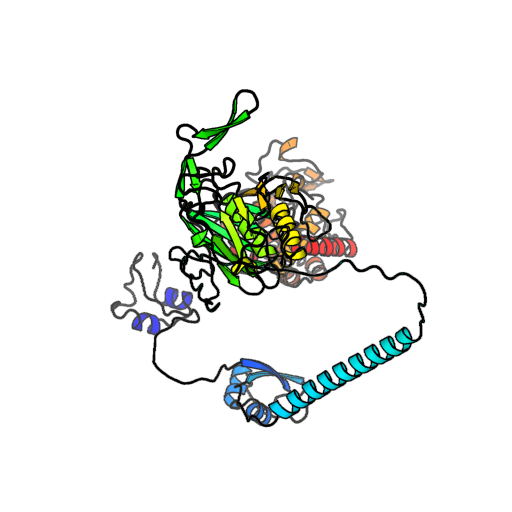.00 93.94 346 ILE A O 1
ATOM 2697 N N . ASN A 1 347 ? 10.002 16.475 -17.291 1.00 96.25 347 ASN A N 1
ATOM 2698 C CA . ASN A 1 347 ? 9.439 16.416 -15.938 1.00 96.25 347 ASN A CA 1
ATOM 2699 C C . ASN A 1 347 ? 9.811 15.158 -15.132 1.00 96.25 347 ASN A C 1
ATOM 2701 O O . ASN A 1 347 ? 9.157 14.864 -14.132 1.00 96.25 347 ASN A O 1
ATOM 2705 N N . GLY A 1 348 ? 10.820 14.404 -15.571 1.00 95.31 348 GLY A N 1
ATOM 2706 C CA . GLY A 1 348 ? 11.241 13.160 -14.941 1.00 95.31 348 GLY A CA 1
ATOM 2707 C C . GLY A 1 348 ? 10.188 12.052 -15.017 1.00 95.31 348 GLY A C 1
ATOM 2708 O O . GLY A 1 348 ? 10.036 11.300 -14.056 1.00 95.31 348 GLY A O 1
ATOM 2709 N N . ILE A 1 349 ? 9.396 12.004 -16.097 1.00 96.50 349 ILE A N 1
ATOM 2710 C CA . ILE A 1 349 ? 8.324 11.009 -16.280 1.00 96.50 349 ILE A CA 1
ATOM 2711 C C . ILE A 1 349 ? 8.775 9.868 -17.193 1.00 96.50 349 ILE A C 1
ATOM 2713 O O . ILE A 1 349 ? 8.746 8.716 -16.783 1.00 96.50 349 ILE A O 1
ATOM 2717 N N . ASN A 1 350 ? 9.196 10.183 -18.418 1.00 95.00 350 ASN A N 1
ATOM 2718 C CA . ASN A 1 350 ? 9.706 9.187 -19.360 1.00 95.00 350 ASN A CA 1
ATOM 2719 C C . ASN A 1 350 ? 11.218 9.044 -19.193 1.00 95.00 350 ASN A C 1
ATOM 2721 O O . ASN A 1 350 ? 11.901 10.031 -18.905 1.00 95.00 350 ASN A O 1
ATOM 2725 N N . GLY A 1 351 ? 11.732 7.842 -19.430 1.00 93.62 351 GLY A N 1
ATOM 2726 C CA . GLY A 1 351 ? 13.152 7.547 -19.291 1.00 93.62 351 GLY A CA 1
ATOM 2727 C C . GLY A 1 351 ? 13.564 6.287 -20.031 1.00 93.62 351 GLY A C 1
ATOM 2728 O O . GLY A 1 351 ? 12.730 5.592 -20.610 1.00 93.62 351 GLY A O 1
ATOM 2729 N N . ASP A 1 352 ? 14.859 6.005 -20.003 1.00 94.06 352 ASP A N 1
ATOM 2730 C CA . ASP A 1 352 ? 15.460 4.909 -20.756 1.00 94.06 352 ASP A CA 1
ATOM 2731 C C . ASP A 1 352 ? 16.209 3.946 -19.834 1.00 94.06 352 ASP A C 1
ATOM 2733 O O . ASP A 1 352 ? 17.081 4.352 -19.053 1.00 94.06 352 ASP A O 1
ATOM 2737 N N . PHE A 1 353 ? 15.936 2.654 -20.006 1.00 95.88 353 PHE A N 1
ATOM 2738 C CA . PHE A 1 353 ? 16.721 1.568 -19.424 1.00 95.88 353 PHE A CA 1
ATOM 2739 C C . PHE A 1 353 ? 17.536 0.878 -20.511 1.00 95.88 353 PHE A C 1
ATOM 2741 O O . PHE A 1 353 ? 17.028 0.591 -21.590 1.00 95.88 353 PHE A O 1
ATOM 2748 N N . ARG A 1 354 ? 18.808 0.586 -20.245 1.00 95.44 354 ARG A N 1
ATOM 2749 C CA . ARG A 1 354 ? 19.583 -0.311 -21.106 1.00 95.44 354 ARG A CA 1
ATOM 2750 C C . ARG A 1 354 ? 19.076 -1.737 -20.904 1.00 95.44 354 ARG A C 1
ATOM 2752 O O . ARG A 1 354 ? 18.566 -2.077 -19.838 1.00 95.44 354 ARG A O 1
ATOM 2759 N N . TYR A 1 355 ? 19.216 -2.562 -21.934 1.00 97.38 355 TYR A N 1
ATOM 2760 C CA . TYR A 1 355 ? 18.763 -3.946 -21.861 1.00 97.38 355 TYR A CA 1
ATOM 2761 C C . TYR A 1 355 ? 19.593 -4.758 -20.869 1.00 97.38 355 TYR A C 1
ATOM 2763 O O . TYR A 1 355 ? 20.806 -4.571 -20.763 1.00 97.38 355 TYR A O 1
ATOM 2771 N N . LEU A 1 356 ? 18.930 -5.680 -20.174 1.00 97.00 356 LEU A N 1
ATOM 2772 C CA . LEU A 1 356 ? 19.579 -6.625 -19.271 1.00 97.00 356 LEU A CA 1
ATOM 2773 C C . LEU A 1 356 ? 20.314 -7.700 -20.077 1.00 97.00 356 LEU A C 1
ATOM 2775 O O . LEU A 1 356 ? 19.811 -8.187 -21.095 1.00 97.00 356 LEU A O 1
ATOM 2779 N N . GLY A 1 357 ? 21.507 -8.060 -19.618 1.00 96.50 357 GLY A N 1
ATOM 2780 C CA . GLY A 1 357 ? 22.326 -9.111 -20.199 1.00 96.50 357 GLY A CA 1
ATOM 2781 C C . GLY A 1 357 ? 22.460 -10.301 -19.257 1.00 96.50 357 GLY A C 1
ATOM 2782 O O . GLY A 1 357 ? 22.459 -10.135 -18.035 1.00 96.50 357 GLY A O 1
ATOM 2783 N N . VAL A 1 358 ? 22.628 -11.497 -19.823 1.00 94.62 358 VAL A N 1
ATOM 2784 C CA . VAL A 1 358 ? 22.810 -12.727 -19.038 1.00 94.62 358 VAL A CA 1
ATOM 2785 C C . VAL A 1 358 ? 24.004 -12.570 -18.099 1.00 94.62 358 VAL A C 1
ATOM 2787 O O . VAL A 1 358 ? 25.006 -11.943 -18.458 1.00 94.62 358 VAL A O 1
ATOM 2790 N N . ASN A 1 359 ? 23.900 -13.112 -16.885 1.00 91.75 359 ASN A N 1
ATOM 2791 C CA . ASN A 1 359 ? 24.940 -13.008 -15.853 1.00 91.75 359 ASN A CA 1
ATOM 2792 C C . ASN A 1 359 ? 25.407 -11.562 -15.588 1.00 91.75 359 ASN A C 1
ATOM 2794 O O . ASN A 1 359 ? 26.575 -11.320 -15.293 1.00 91.75 359 ASN A O 1
ATOM 2798 N N . ASN A 1 360 ? 24.501 -10.588 -15.709 1.00 91.38 360 ASN A N 1
ATOM 2799 C CA . ASN A 1 360 ? 24.782 -9.162 -15.548 1.00 91.38 360 ASN A CA 1
ATOM 2800 C C . ASN A 1 360 ? 25.798 -8.571 -16.545 1.00 91.38 360 ASN A C 1
ATOM 2802 O O . ASN A 1 360 ? 26.437 -7.561 -16.235 1.00 91.38 360 ASN A O 1
ATOM 2806 N N . LYS A 1 361 ? 25.953 -9.139 -17.753 1.00 92.88 361 LYS A N 1
ATOM 2807 C CA . LYS A 1 361 ? 26.883 -8.592 -18.765 1.00 92.88 361 LYS A CA 1
ATOM 2808 C C . LYS A 1 361 ? 26.630 -7.117 -19.106 1.00 92.88 361 LYS A C 1
ATOM 2810 O O . LYS A 1 361 ? 27.584 -6.411 -19.429 1.00 92.88 361 LYS A O 1
ATOM 2815 N N . HIS A 1 362 ? 25.396 -6.628 -18.956 1.00 92.94 362 HIS A N 1
ATOM 2816 C CA . HIS A 1 362 ? 25.018 -5.218 -19.151 1.00 92.94 362 HIS A CA 1
ATOM 2817 C C . HIS A 1 362 ? 25.716 -4.232 -18.199 1.00 92.94 362 HIS A C 1
ATOM 2819 O O . HIS A 1 362 ? 25.674 -3.023 -18.428 1.00 92.94 362 HIS A O 1
ATOM 2825 N N . MET A 1 363 ? 26.346 -4.730 -17.132 1.00 90.56 363 MET A N 1
ATOM 2826 C CA . MET A 1 363 ? 27.166 -3.936 -16.211 1.00 90.56 363 MET A CA 1
ATOM 2827 C C . MET A 1 363 ? 28.578 -3.675 -16.743 1.00 90.56 363 MET A C 1
ATOM 2829 O O . MET A 1 363 ? 29.220 -2.722 -16.317 1.00 90.56 363 MET A O 1
ATOM 2833 N N . GLN A 1 364 ? 29.063 -4.528 -17.646 1.00 89.94 364 GLN A N 1
ATOM 2834 C CA . GLN A 1 364 ? 30.425 -4.479 -18.183 1.00 89.94 364 GLN A CA 1
ATOM 2835 C C . GLN A 1 364 ? 30.437 -3.915 -19.604 1.00 89.94 364 GLN A C 1
ATOM 2837 O O . GLN A 1 364 ? 31.314 -3.134 -19.965 1.00 89.94 364 GLN A O 1
ATOM 2842 N N . ILE A 1 365 ? 29.455 -4.317 -20.414 1.00 90.12 365 ILE A N 1
ATOM 2843 C CA . ILE A 1 365 ? 29.335 -3.948 -21.824 1.00 90.12 365 ILE A CA 1
ATOM 2844 C C . ILE A 1 365 ? 27.886 -3.603 -22.162 1.00 90.12 365 ILE A C 1
ATOM 2846 O O . ILE A 1 365 ? 26.947 -4.135 -21.578 1.00 90.12 365 ILE A O 1
ATOM 2850 N N . GLN A 1 366 ? 27.685 -2.700 -23.121 1.00 93.25 366 GLN A N 1
ATOM 2851 C CA . GLN A 1 366 ? 26.343 -2.320 -23.554 1.00 93.25 366 GLN A CA 1
ATOM 2852 C C . GLN A 1 366 ? 25.646 -3.487 -24.263 1.00 93.25 366 GLN A C 1
ATOM 2854 O O . GLN A 1 366 ? 26.177 -4.047 -25.221 1.00 93.25 366 GLN A O 1
ATOM 2859 N N . THR A 1 367 ? 24.439 -3.818 -23.809 1.00 95.69 367 THR A N 1
ATOM 2860 C CA . THR A 1 367 ? 23.617 -4.877 -24.399 1.00 95.69 367 THR A CA 1
ATOM 2861 C C . THR A 1 367 ? 22.701 -4.311 -25.478 1.00 95.69 367 THR A C 1
ATOM 2863 O O . THR A 1 367 ? 21.976 -3.336 -25.263 1.00 95.69 367 THR A O 1
ATOM 2866 N N . TYR A 1 368 ? 22.730 -4.948 -26.646 1.00 96.94 368 TYR A N 1
ATOM 2867 C CA . TYR A 1 368 ? 21.923 -4.605 -27.807 1.00 96.94 368 TYR A CA 1
ATOM 2868 C C . TYR A 1 368 ? 20.858 -5.671 -28.076 1.00 96.94 368 TYR A C 1
ATOM 2870 O O . TYR A 1 368 ? 21.039 -6.834 -27.731 1.00 96.94 368 TYR A O 1
ATOM 2878 N N . THR A 1 369 ? 19.789 -5.329 -28.792 1.00 96.12 369 THR A N 1
ATOM 2879 C CA . THR A 1 369 ? 18.752 -6.278 -29.248 1.00 96.12 369 THR A CA 1
ATOM 2880 C C . THR A 1 369 ? 19.292 -7.373 -30.179 1.00 96.12 369 THR A C 1
ATOM 2882 O O . THR A 1 369 ? 18.610 -8.360 -30.452 1.00 96.12 369 THR A O 1
ATOM 2885 N N . SER A 1 370 ? 20.518 -7.211 -30.680 1.00 95.44 370 SER A N 1
ATOM 2886 C CA . SER A 1 370 ? 21.261 -8.200 -31.464 1.00 95.44 370 SER A CA 1
ATOM 2887 C C . SER A 1 370 ? 22.378 -8.903 -30.693 1.00 95.44 370 SER A C 1
ATOM 2889 O O . SER A 1 370 ? 23.061 -9.738 -31.277 1.00 95.44 370 SER A O 1
ATOM 2891 N N . SER A 1 371 ? 22.615 -8.547 -29.431 1.00 96.12 371 SER A N 1
ATOM 2892 C CA . SER A 1 371 ? 23.658 -9.163 -28.616 1.00 96.12 371 SER A CA 1
ATOM 2893 C C . SER A 1 371 ? 23.298 -10.607 -28.282 1.00 96.12 371 SER A C 1
ATOM 2895 O O . SER A 1 371 ? 22.196 -10.877 -27.817 1.00 96.12 371 SER A O 1
ATOM 2897 N N . ASP A 1 372 ? 24.259 -11.512 -28.445 1.00 94.88 372 ASP A N 1
ATOM 2898 C CA . ASP A 1 372 ? 24.190 -12.916 -28.013 1.00 94.88 372 ASP A CA 1
ATOM 2899 C C . ASP A 1 372 ? 23.882 -13.077 -26.514 1.00 94.88 372 ASP A C 1
ATOM 2901 O O . ASP A 1 372 ? 23.246 -14.037 -26.092 1.00 94.88 372 ASP A O 1
ATOM 2905 N N . HIS A 1 373 ? 24.304 -12.098 -25.719 1.00 95.00 373 HIS A N 1
ATOM 2906 C CA . HIS A 1 373 ? 24.129 -12.044 -24.279 1.00 95.00 373 HIS A CA 1
ATOM 2907 C C . HIS A 1 373 ? 22.898 -11.253 -23.828 1.00 95.00 373 HIS A C 1
ATOM 2909 O O . HIS A 1 373 ? 22.788 -10.968 -22.639 1.00 95.00 373 HIS A O 1
ATOM 2915 N N . PHE A 1 374 ? 21.996 -10.860 -24.730 1.00 97.69 374 PHE A N 1
ATOM 2916 C CA . PHE A 1 374 ? 20.727 -10.247 -24.338 1.00 97.69 374 PHE A CA 1
ATOM 2917 C C . PHE A 1 374 ? 19.883 -11.254 -23.545 1.00 97.69 374 PHE A C 1
ATOM 2919 O O . PHE A 1 374 ? 19.564 -12.336 -24.043 1.00 97.69 374 PHE A O 1
ATOM 2926 N N . ASP A 1 375 ? 19.482 -10.897 -22.324 1.00 96.94 375 ASP A N 1
ATOM 2927 C CA . ASP A 1 375 ? 18.657 -11.772 -21.492 1.00 96.94 375 ASP A CA 1
ATOM 2928 C C . ASP A 1 375 ? 17.173 -11.559 -21.790 1.00 96.94 375 ASP A C 1
ATOM 2930 O O . ASP A 1 375 ? 16.531 -10.636 -21.288 1.00 96.94 375 ASP A O 1
ATOM 2934 N N . TRP A 1 376 ? 16.609 -12.415 -22.637 1.00 96.81 376 TRP A N 1
ATOM 2935 C CA . TRP A 1 376 ? 15.206 -12.298 -23.022 1.00 96.81 376 TRP A CA 1
ATOM 2936 C C . TRP A 1 376 ? 14.248 -12.361 -21.832 1.00 96.81 376 TRP A C 1
ATOM 2938 O O . TRP A 1 376 ? 13.344 -11.532 -21.742 1.00 96.81 376 TRP A O 1
ATOM 2948 N N . ASN A 1 377 ? 14.445 -13.314 -20.923 1.00 96.31 377 ASN A N 1
ATOM 2949 C CA . ASN A 1 377 ? 13.502 -13.547 -19.835 1.00 96.31 377 ASN A CA 1
ATOM 2950 C C . ASN A 1 377 ? 13.562 -12.407 -18.819 1.00 96.31 377 ASN A C 1
ATOM 2952 O O . ASN A 1 377 ? 12.514 -11.879 -18.455 1.00 96.31 377 ASN A O 1
ATOM 2956 N N . ALA A 1 378 ? 14.766 -11.961 -18.449 1.00 96.62 378 ALA A N 1
ATOM 2957 C CA . ALA A 1 378 ? 14.924 -10.850 -17.516 1.00 96.62 378 ALA A CA 1
ATOM 2958 C C . ALA A 1 378 ? 14.339 -9.541 -18.072 1.00 96.62 378 ALA A C 1
ATOM 2960 O O . ALA A 1 378 ? 13.684 -8.795 -17.346 1.00 96.62 378 ALA A O 1
ATOM 2961 N N . ASN A 1 379 ? 14.530 -9.256 -19.368 1.00 97.94 379 ASN A N 1
ATOM 2962 C CA . ASN A 1 379 ? 13.936 -8.064 -19.982 1.00 97.94 379 ASN A CA 1
ATOM 2963 C C . ASN A 1 379 ? 12.404 -8.164 -20.070 1.00 97.94 379 ASN A C 1
ATOM 2965 O O . ASN A 1 379 ? 11.730 -7.169 -19.823 1.00 97.94 379 ASN A O 1
ATOM 2969 N N . VAL A 1 380 ? 11.843 -9.337 -20.390 1.00 98.06 380 VAL A N 1
ATOM 2970 C CA . VAL A 1 380 ? 10.384 -9.559 -20.369 1.00 98.06 380 VAL A CA 1
ATOM 2971 C C . VAL A 1 380 ? 9.823 -9.323 -18.969 1.00 98.06 380 VAL A C 1
ATOM 2973 O O . VAL A 1 380 ? 8.885 -8.548 -18.813 1.00 98.06 380 VAL A O 1
ATOM 2976 N N . GLU A 1 381 ? 10.421 -9.943 -17.955 1.00 98.00 381 GLU A N 1
ATOM 2977 C CA . GLU A 1 381 ? 9.992 -9.816 -16.562 1.00 98.00 381 GLU A CA 1
ATOM 2978 C C . GLU A 1 381 ? 10.063 -8.362 -16.076 1.00 98.00 381 GLU A C 1
ATOM 2980 O O . GLU A 1 381 ? 9.116 -7.857 -15.470 1.00 98.00 381 GLU A O 1
ATOM 2985 N N . PHE A 1 382 ? 11.137 -7.645 -16.416 1.00 98.25 382 PHE A N 1
ATOM 2986 C CA . PHE A 1 382 ? 11.272 -6.237 -16.056 1.00 98.25 382 PHE A CA 1
ATOM 2987 C C . PHE A 1 382 ? 10.251 -5.337 -16.761 1.00 98.25 382 PHE A C 1
ATOM 2989 O O . PHE A 1 382 ? 9.695 -4.436 -16.134 1.00 98.25 382 PHE A O 1
ATOM 2996 N N . VAL A 1 383 ? 9.956 -5.589 -18.038 1.00 98.44 383 VAL A N 1
ATOM 2997 C CA . VAL A 1 383 ? 8.934 -4.840 -18.784 1.00 98.44 383 VAL A CA 1
ATOM 2998 C C . VAL A 1 383 ? 7.539 -5.075 -18.220 1.00 98.44 383 VAL A C 1
ATOM 3000 O O . VAL A 1 383 ? 6.791 -4.115 -18.042 1.00 98.44 383 VAL A O 1
ATOM 3003 N N . GLU A 1 384 ? 7.192 -6.317 -17.888 1.00 98.44 384 GLU A N 1
ATOM 3004 C CA . GLU A 1 384 ? 5.905 -6.632 -17.259 1.00 98.44 384 GLU A CA 1
ATOM 3005 C C . GLU A 1 384 ? 5.777 -5.983 -15.872 1.00 98.44 384 GLU A C 1
ATOM 3007 O O . GLU A 1 384 ? 4.718 -5.451 -15.530 1.00 98.44 384 GLU A O 1
ATOM 3012 N N . ALA A 1 385 ? 6.865 -5.932 -15.095 1.00 98.12 385 ALA A N 1
ATOM 3013 C CA . ALA A 1 385 ? 6.891 -5.205 -13.829 1.00 98.12 385 ALA A CA 1
ATOM 3014 C C . ALA A 1 385 ? 6.708 -3.692 -14.038 1.00 98.12 385 ALA A C 1
ATOM 3016 O O . ALA A 1 385 ? 5.845 -3.070 -13.427 1.00 98.12 385 ALA A O 1
ATOM 3017 N N . LEU A 1 386 ? 7.448 -3.065 -14.954 1.00 98.50 386 LEU A N 1
ATOM 3018 C CA . LEU A 1 386 ? 7.242 -1.647 -15.275 1.00 98.50 386 LEU A CA 1
ATOM 3019 C C . LEU A 1 386 ? 5.803 -1.373 -15.743 1.00 98.50 386 LEU A C 1
ATOM 3021 O O . LEU A 1 386 ? 5.220 -0.338 -15.393 1.00 98.50 386 LEU A O 1
ATOM 3025 N N . TYR A 1 387 ? 5.214 -2.315 -16.484 1.00 98.56 387 TYR A N 1
ATOM 3026 C CA . TYR A 1 387 ? 3.831 -2.244 -16.925 1.00 98.56 387 TYR A CA 1
ATOM 3027 C C . TYR A 1 387 ? 2.847 -2.286 -15.762 1.00 98.56 387 TYR A C 1
ATOM 3029 O O . TYR A 1 387 ? 1.958 -1.430 -15.700 1.00 98.56 387 TYR A O 1
ATOM 3037 N N . SER A 1 388 ? 3.001 -3.211 -14.811 1.00 96.50 388 SER A N 1
ATOM 3038 C CA . SER A 1 388 ? 2.117 -3.296 -13.641 1.00 96.50 388 SER A CA 1
ATOM 3039 C C . SER A 1 388 ? 2.169 -2.025 -12.785 1.00 96.50 388 SER A C 1
ATOM 3041 O O . SER A 1 388 ? 1.120 -1.542 -12.358 1.00 96.50 388 SER A O 1
ATOM 3043 N N . PHE A 1 389 ? 3.345 -1.401 -12.658 1.00 97.75 389 PHE A N 1
ATOM 3044 C CA . PHE A 1 389 ? 3.547 -0.187 -11.860 1.00 97.75 389 PHE A CA 1
ATOM 3045 C C . PHE A 1 389 ? 3.149 1.126 -12.548 1.00 97.75 389 PHE A C 1
ATOM 3047 O O . PHE A 1 389 ? 3.009 2.141 -11.870 1.00 97.75 389 PHE A O 1
ATOM 3054 N N . GLY A 1 390 ? 2.905 1.140 -13.862 1.00 96.44 390 GLY A N 1
ATOM 3055 C CA . GLY A 1 390 ? 2.269 2.295 -14.505 1.00 96.44 390 GLY A CA 1
ATOM 3056 C C . GLY A 1 390 ? 2.787 2.700 -15.878 1.00 96.44 390 GLY A C 1
ATOM 3057 O O . GLY A 1 390 ? 2.183 3.582 -16.480 1.00 96.44 390 GLY A O 1
ATOM 3058 N N . TYR A 1 391 ? 3.847 2.095 -16.412 1.00 98.38 391 TYR A N 1
ATOM 3059 C CA . TYR A 1 391 ? 4.311 2.399 -17.772 1.00 98.38 391 TYR A CA 1
ATOM 3060 C C . TYR A 1 391 ? 3.571 1.540 -18.791 1.00 98.38 391 TYR A C 1
ATOM 3062 O O . TYR A 1 391 ? 3.819 0.348 -18.906 1.00 98.38 391 TYR A O 1
ATOM 3070 N N . LYS A 1 392 ? 2.613 2.122 -19.514 1.00 97.94 392 LYS A N 1
ATOM 3071 C CA . LYS A 1 392 ? 1.681 1.343 -20.348 1.00 97.94 392 LYS A CA 1
ATOM 3072 C C . LYS A 1 392 ? 2.104 1.186 -21.807 1.00 97.94 392 LYS A C 1
ATOM 3074 O O . LYS A 1 392 ? 1.390 0.536 -22.563 1.00 97.94 392 LYS A O 1
ATOM 3079 N N . ASP A 1 393 ? 3.218 1.786 -22.210 1.00 97.31 393 ASP A N 1
ATOM 3080 C CA . ASP A 1 393 ? 3.754 1.669 -23.565 1.00 97.31 393 ASP A CA 1
ATOM 3081 C C . ASP A 1 393 ? 5.277 1.837 -23.535 1.00 97.31 393 ASP A C 1
ATOM 3083 O O . ASP A 1 393 ? 5.814 2.644 -22.771 1.00 97.31 393 ASP A O 1
ATOM 3087 N N . PHE A 1 394 ? 5.970 1.094 -24.392 1.00 98.19 394 PHE A N 1
ATOM 3088 C CA . PHE A 1 394 ? 7.424 1.102 -24.484 1.00 98.19 394 PHE A CA 1
ATOM 3089 C C . PHE A 1 394 ? 7.876 1.241 -25.938 1.00 98.19 394 PHE A C 1
ATOM 3091 O O . PHE A 1 394 ? 7.160 0.860 -26.870 1.00 98.19 394 PHE A O 1
ATOM 3098 N N . LYS A 1 395 ? 9.081 1.775 -26.162 1.00 96.56 395 LYS A N 1
ATOM 3099 C CA . LYS A 1 395 ? 9.727 1.748 -27.486 1.00 96.56 395 LYS A CA 1
ATOM 3100 C C . LYS A 1 395 ? 11.026 0.968 -27.435 1.00 96.56 395 LYS A C 1
ATOM 3102 O O . LYS A 1 395 ? 11.850 1.156 -26.545 1.00 96.56 395 LYS A O 1
ATOM 3107 N N . SER A 1 396 ? 11.176 0.073 -28.399 1.00 95.88 396 SER A N 1
ATOM 3108 C CA . SER A 1 396 ? 12.277 -0.879 -28.502 1.00 95.88 396 SER A CA 1
ATOM 3109 C C . SER A 1 396 ? 12.514 -1.193 -29.980 1.00 95.88 396 SER A C 1
ATOM 3111 O O . SER A 1 396 ? 11.673 -0.885 -30.823 1.00 95.88 396 SER A O 1
ATOM 3113 N N . GLN A 1 397 ? 13.645 -1.803 -30.321 1.00 95.62 397 GLN A N 1
ATOM 3114 C CA . GLN A 1 397 ? 13.768 -2.511 -31.594 1.00 95.62 397 GLN A CA 1
ATOM 3115 C C . GLN A 1 397 ? 13.450 -3.998 -31.420 1.00 95.62 397 GLN A C 1
ATOM 3117 O O . GLN A 1 397 ? 13.685 -4.547 -30.344 1.00 95.62 397 GLN A O 1
ATOM 3122 N N . PRO A 1 398 ? 12.996 -4.684 -32.482 1.00 95.25 398 PRO A N 1
ATOM 3123 C CA . PRO A 1 398 ? 12.857 -6.131 -32.449 1.00 95.25 398 PRO A CA 1
ATOM 3124 C C . PRO A 1 398 ? 14.160 -6.823 -32.020 1.00 95.25 398 PRO A C 1
ATOM 3126 O O . PRO A 1 398 ? 15.256 -6.469 -32.471 1.00 95.25 398 PRO A O 1
ATOM 3129 N N . VAL A 1 399 ? 14.041 -7.817 -31.141 1.00 95.19 399 VAL A N 1
ATOM 3130 C CA . VAL A 1 399 ? 15.164 -8.597 -30.616 1.00 95.19 399 VAL A CA 1
ATOM 3131 C C . VAL A 1 399 ? 15.570 -9.637 -31.649 1.00 95.19 399 VAL A C 1
ATOM 3133 O O . VAL A 1 399 ? 14.904 -10.658 -31.834 1.00 95.19 399 VAL A O 1
ATOM 3136 N N . LYS A 1 400 ? 16.679 -9.373 -32.347 1.00 90.50 400 LYS A N 1
ATOM 3137 C CA . LYS A 1 400 ? 17.131 -10.170 -33.496 1.00 90.50 400 LYS A CA 1
ATOM 3138 C C . LYS A 1 400 ? 17.428 -11.613 -33.107 1.00 90.50 400 LYS A C 1
ATOM 3140 O O . LYS A 1 400 ? 16.997 -12.522 -33.807 1.00 90.50 400 LYS A O 1
ATOM 3145 N N . ILE A 1 401 ? 18.070 -11.824 -31.955 1.00 87.81 401 ILE A N 1
ATOM 3146 C CA . ILE A 1 401 ? 18.426 -13.165 -31.458 1.00 87.81 401 ILE A CA 1
ATOM 3147 C C . ILE A 1 401 ? 17.211 -14.012 -31.037 1.00 87.81 401 ILE A C 1
ATOM 3149 O O . ILE A 1 401 ? 17.354 -15.186 -30.708 1.00 87.81 401 ILE A O 1
ATOM 3153 N N . LYS A 1 402 ? 16.007 -13.431 -31.034 1.00 90.38 402 LYS A N 1
ATOM 3154 C CA . LYS A 1 402 ? 14.742 -14.109 -30.733 1.00 90.38 402 LYS A CA 1
ATOM 3155 C C . LYS A 1 402 ? 13.807 -14.046 -31.931 1.00 90.38 402 LYS A C 1
ATOM 3157 O O . LYS A 1 402 ? 12.665 -13.626 -31.799 1.00 90.38 402 LYS A O 1
ATOM 3162 N N . SER A 1 403 ? 14.309 -14.422 -33.105 1.00 90.25 403 SER A N 1
ATOM 3163 C CA . SER A 1 403 ? 13.536 -14.429 -34.355 1.00 90.25 403 SER A CA 1
ATOM 3164 C C . SER A 1 403 ? 12.870 -13.078 -34.640 1.00 90.25 403 SER A C 1
ATOM 3166 O O . SER A 1 403 ? 11.716 -13.016 -35.055 1.00 90.25 403 SER A O 1
ATOM 3168 N N . ASN A 1 404 ? 13.601 -11.986 -34.375 1.00 91.19 404 ASN A N 1
ATOM 3169 C CA . ASN A 1 404 ? 13.139 -10.613 -34.586 1.00 91.19 404 ASN A CA 1
ATOM 3170 C C . ASN A 1 404 ? 11.837 -10.276 -33.822 1.00 91.19 404 ASN A C 1
ATOM 3172 O O . ASN A 1 404 ? 10.958 -9.584 -34.335 1.00 91.19 404 ASN A O 1
ATOM 3176 N N . ARG A 1 405 ? 11.700 -10.787 -32.592 1.00 94.81 405 ARG A N 1
ATOM 3177 C CA . ARG A 1 405 ? 10.506 -10.632 -31.747 1.00 94.81 405 ARG A CA 1
ATOM 3178 C C . ARG A 1 405 ? 10.546 -9.348 -30.916 1.00 94.81 405 ARG A C 1
ATOM 3180 O O . ARG A 1 405 ? 11.591 -8.967 -30.396 1.00 94.81 405 ARG A O 1
ATOM 3187 N N . MET A 1 406 ? 9.393 -8.704 -30.744 1.00 96.50 406 MET A N 1
ATOM 3188 C CA . MET A 1 406 ? 9.235 -7.545 -29.856 1.00 96.50 406 MET A CA 1
ATOM 3189 C C . MET A 1 406 ? 9.097 -7.954 -28.388 1.00 96.50 406 MET A C 1
ATOM 3191 O O . MET A 1 406 ? 8.433 -8.948 -28.083 1.00 96.50 406 MET A O 1
ATOM 3195 N N . LEU A 1 407 ? 9.665 -7.145 -27.487 1.00 97.19 407 LEU A N 1
ATOM 3196 C CA . LEU A 1 407 ? 9.337 -7.206 -26.061 1.00 97.19 407 LEU A CA 1
ATOM 3197 C C . LEU A 1 407 ? 7.837 -6.911 -25.836 1.00 97.19 407 LEU A C 1
ATOM 3199 O O . LEU A 1 407 ? 7.219 -6.225 -26.660 1.00 97.19 407 LEU A O 1
ATOM 3203 N N . PRO A 1 408 ? 7.236 -7.411 -24.741 1.00 97.56 408 PRO A N 1
ATOM 3204 C CA . PRO A 1 408 ? 5.844 -7.127 -24.403 1.00 97.56 408 PRO A CA 1
ATOM 3205 C C . PRO A 1 408 ? 5.554 -5.626 -24.349 1.00 97.56 408 PRO A C 1
ATOM 3207 O O . PRO A 1 408 ? 6.443 -4.820 -24.074 1.00 97.56 408 PRO A O 1
ATOM 3210 N N . HIS A 1 409 ? 4.309 -5.246 -24.645 1.00 97.88 409 HIS A N 1
ATOM 3211 C CA . HIS A 1 409 ? 3.817 -3.857 -24.577 1.00 97.88 409 HIS A CA 1
ATOM 3212 C C . HIS A 1 409 ? 4.652 -2.825 -25.362 1.00 97.88 409 HIS A C 1
ATOM 3214 O O . HIS A 1 409 ? 4.543 -1.624 -25.120 1.00 97.88 409 HIS A O 1
ATOM 3220 N N . SER A 1 410 ? 5.499 -3.277 -26.294 1.00 97.19 410 SER A N 1
ATOM 3221 C CA . SER A 1 410 ? 6.492 -2.437 -26.961 1.00 97.19 410 SER A CA 1
ATOM 3222 C C . SER A 1 410 ? 6.160 -2.212 -28.432 1.00 97.19 410 SER A C 1
ATOM 3224 O O . SER A 1 410 ? 5.873 -3.150 -29.176 1.00 97.19 410 SER A O 1
ATOM 3226 N N . GLY A 1 411 ? 6.285 -0.964 -28.880 1.00 95.50 411 GLY A N 1
ATOM 3227 C CA . GLY A 1 411 ? 6.294 -0.601 -30.297 1.00 95.50 411 GLY A CA 1
ATOM 3228 C C . GLY A 1 411 ? 7.712 -0.534 -30.870 1.00 95.50 411 GLY A C 1
ATOM 3229 O O . GLY A 1 411 ? 8.649 -0.130 -30.177 1.00 95.50 411 GLY A O 1
ATOM 3230 N N . SER A 1 412 ? 7.861 -0.896 -32.149 1.00 93.94 412 SER A N 1
ATOM 3231 C CA . SER A 1 412 ? 9.141 -0.798 -32.861 1.00 93.94 412 SER A CA 1
ATOM 3232 C C . SER A 1 412 ? 9.516 0.661 -33.126 1.00 93.94 412 SER A C 1
ATOM 3234 O O . SER A 1 412 ? 8.710 1.420 -33.669 1.00 93.94 412 SER A O 1
ATOM 3236 N N . LEU A 1 413 ? 10.741 1.055 -32.772 1.00 89.50 413 LEU A N 1
ATOM 3237 C CA . LEU A 1 413 ? 11.279 2.380 -33.064 1.00 89.50 413 LEU A CA 1
ATOM 3238 C C . LEU A 1 413 ? 12.756 2.308 -33.464 1.00 89.50 413 LEU A C 1
ATOM 3240 O O . LEU A 1 413 ? 13.582 1.661 -32.819 1.00 89.50 413 LEU A O 1
ATOM 3244 N N . VAL A 1 414 ? 13.105 2.995 -34.552 1.00 86.81 414 VAL A N 1
ATOM 3245 C CA . VAL A 1 414 ? 14.483 3.057 -35.060 1.00 86.81 414 VAL A CA 1
ATOM 3246 C C . VAL A 1 414 ? 15.411 3.663 -33.993 1.00 86.81 414 VAL A C 1
ATOM 3248 O O . VAL A 1 414 ? 14.989 4.494 -33.192 1.00 86.81 414 VAL A O 1
ATOM 3251 N N . ASN A 1 415 ? 16.667 3.211 -33.945 1.00 88.06 415 ASN A N 1
ATOM 3252 C CA . ASN A 1 415 ? 17.694 3.613 -32.970 1.00 88.06 415 ASN A CA 1
ATOM 3253 C C . ASN A 1 415 ? 17.423 3.238 -31.497 1.00 88.06 415 ASN A C 1
ATOM 3255 O O . ASN A 1 415 ? 18.138 3.690 -30.612 1.00 88.06 415 ASN A O 1
ATOM 3259 N N . HIS A 1 416 ? 16.462 2.349 -31.224 1.00 92.38 416 HIS A N 1
ATOM 3260 C CA . HIS A 1 416 ? 16.205 1.799 -29.880 1.00 92.38 416 HIS A CA 1
ATOM 3261 C C . HIS A 1 416 ? 16.791 0.381 -29.706 1.00 92.38 416 HIS A C 1
ATOM 3263 O O . HIS A 1 416 ? 16.262 -0.458 -28.977 1.00 92.38 416 HIS A O 1
ATOM 3269 N N . HIS A 1 417 ? 17.897 0.083 -30.403 1.00 93.81 417 HIS A N 1
ATOM 3270 C CA . HIS A 1 417 ? 18.574 -1.223 -30.326 1.00 93.81 417 HIS A CA 1
ATOM 3271 C C . HIS A 1 417 ? 19.374 -1.425 -29.043 1.00 93.81 417 HIS A C 1
ATOM 3273 O O . HIS A 1 417 ? 19.829 -2.533 -28.806 1.00 93.81 417 HIS A O 1
ATOM 3279 N N . HIS A 1 418 ? 19.582 -0.393 -28.227 1.00 93.00 418 HIS A N 1
ATOM 3280 C CA . HIS A 1 418 ? 20.481 -0.452 -27.068 1.00 93.00 418 HIS A CA 1
ATOM 3281 C C . HIS A 1 418 ? 19.839 -0.024 -25.743 1.00 93.00 418 HIS A C 1
ATOM 3283 O O . HIS A 1 418 ? 20.519 0.070 -24.720 1.00 93.00 418 HIS A O 1
ATOM 3289 N N . HIS A 1 419 ? 18.552 0.309 -25.780 1.00 94.50 419 HIS A N 1
ATOM 3290 C CA . HIS A 1 419 ? 17.749 0.678 -24.626 1.00 94.50 419 HIS A CA 1
ATOM 3291 C C . HIS A 1 419 ? 16.269 0.448 -24.928 1.00 94.50 419 HIS A C 1
ATOM 3293 O O . HIS A 1 419 ? 15.861 0.466 -26.092 1.00 94.50 419 HIS A O 1
ATOM 3299 N N . ILE A 1 420 ? 15.483 0.286 -23.871 1.00 96.44 420 ILE A N 1
ATOM 3300 C CA . ILE A 1 420 ? 14.034 0.382 -23.890 1.00 96.44 420 ILE A CA 1
ATOM 3301 C C . ILE A 1 420 ? 13.615 1.757 -23.372 1.00 96.44 420 ILE A C 1
ATOM 3303 O O . ILE A 1 420 ? 14.074 2.210 -22.322 1.00 96.44 420 ILE A O 1
ATOM 3307 N N . HIS A 1 421 ? 12.747 2.420 -24.128 1.00 96.31 421 HIS A N 1
ATOM 3308 C CA . HIS A 1 421 ? 12.164 3.707 -23.771 1.00 96.31 421 HIS A CA 1
ATOM 3309 C C . HIS A 1 421 ? 10.836 3.503 -23.048 1.00 96.31 421 HIS A C 1
ATOM 3311 O O . HIS A 1 421 ? 9.958 2.808 -23.564 1.00 96.31 421 HIS A O 1
ATOM 3317 N N . LEU A 1 422 ? 10.668 4.135 -21.891 1.00 97.19 422 LEU A N 1
ATOM 3318 C CA . LEU A 1 422 ? 9.449 4.093 -21.088 1.00 97.19 422 LEU A CA 1
ATOM 3319 C C . LEU A 1 422 ? 8.532 5.263 -21.454 1.00 97.19 422 LEU A C 1
ATOM 3321 O O . LEU A 1 422 ? 8.951 6.422 -21.432 1.00 97.19 422 LEU A O 1
ATOM 3325 N N . GLN A 1 423 ? 7.260 4.972 -21.731 1.00 95.00 423 GLN A N 1
ATOM 3326 C CA . GLN A 1 423 ? 6.230 5.978 -21.978 1.00 95.00 423 GLN A CA 1
ATOM 3327 C C . GLN A 1 423 ? 4.839 5.494 -21.528 1.00 95.00 423 GLN A C 1
ATOM 3329 O O . GLN A 1 423 ? 4.696 4.503 -20.813 1.00 95.00 423 GLN A O 1
ATOM 3334 N N . GLY A 1 424 ? 3.789 6.248 -21.872 1.00 95.50 424 GLY A N 1
ATOM 3335 C CA . GLY A 1 424 ? 2.418 5.891 -21.494 1.00 95.50 424 GLY A CA 1
ATOM 3336 C C . GLY A 1 424 ? 2.199 5.871 -19.978 1.00 95.50 424 GLY A C 1
ATOM 3337 O O . GLY A 1 424 ? 1.512 4.987 -19.471 1.00 95.50 424 GLY A O 1
ATOM 3338 N N . PHE A 1 425 ? 2.820 6.806 -19.252 1.00 97.31 425 PHE A N 1
ATOM 3339 C CA . PHE A 1 425 ? 2.812 6.830 -17.791 1.00 97.31 425 PHE A CA 1
ATOM 3340 C C . PHE A 1 425 ? 1.401 7.050 -17.223 1.00 97.31 425 PHE A C 1
ATOM 3342 O O . PHE A 1 425 ? 0.809 8.122 -17.361 1.00 97.31 425 PHE A O 1
ATOM 3349 N N . LYS A 1 426 ? 0.870 6.011 -16.578 1.00 97.56 426 LYS A N 1
ATOM 3350 C CA . LYS A 1 426 ? -0.450 5.944 -15.948 1.00 97.56 426 LYS A CA 1
ATOM 3351 C C . LYS A 1 426 ? -0.366 5.078 -14.676 1.00 97.56 426 LYS A C 1
ATOM 3353 O O . LYS A 1 426 ? -0.778 3.913 -14.704 1.00 97.56 426 LYS A O 1
ATOM 3358 N N . PRO A 1 427 ? 0.210 5.612 -13.582 1.00 95.06 427 PRO A N 1
ATOM 3359 C CA . PRO A 1 427 ? 0.347 4.884 -12.322 1.00 95.06 427 PRO A CA 1
ATOM 3360 C C . PRO A 1 427 ? -1.014 4.613 -11.670 1.00 95.06 427 PRO A C 1
ATOM 3362 O O . PRO A 1 427 ? -1.940 5.418 -11.794 1.00 95.06 427 PRO A O 1
ATOM 3365 N N . ASN A 1 428 ? -1.124 3.496 -10.947 1.00 90.44 428 ASN A N 1
ATOM 3366 C CA . ASN A 1 428 ? -2.285 3.185 -10.112 1.00 90.44 428 ASN A CA 1
ATOM 3367 C C . ASN A 1 428 ? -2.140 3.886 -8.753 1.00 90.44 428 ASN A C 1
ATOM 3369 O O . ASN A 1 428 ? -1.641 3.292 -7.798 1.00 90.44 428 ASN A O 1
ATOM 3373 N N . ILE A 1 429 ? -2.496 5.170 -8.707 1.00 88.62 429 ILE A N 1
ATOM 3374 C CA . ILE A 1 429 ? -2.304 6.035 -7.540 1.00 88.62 429 ILE A CA 1
ATOM 3375 C C . ILE A 1 429 ? -3.613 6.319 -6.794 1.00 88.62 429 ILE A C 1
ATOM 3377 O O . ILE A 1 429 ? -4.629 6.638 -7.410 1.00 88.62 429 ILE A O 1
ATOM 3381 N N . GLU A 1 430 ? -3.537 6.304 -5.465 1.00 80.50 430 GLU A N 1
ATOM 3382 C CA . GLU A 1 430 ? -4.548 6.826 -4.544 1.00 80.50 430 GLU A CA 1
ATOM 3383 C C . GLU A 1 430 ? -3.920 7.877 -3.610 1.00 80.50 430 GLU A C 1
ATOM 3385 O O . GLU A 1 430 ? -2.888 7.622 -2.991 1.00 80.50 430 GLU A O 1
ATOM 3390 N N . ASP A 1 431 ? -4.504 9.074 -3.514 1.00 73.69 431 ASP A N 1
ATOM 3391 C CA . ASP A 1 431 ? -4.063 10.099 -2.556 1.00 73.69 431 ASP A CA 1
ATOM 3392 C C . ASP A 1 431 ? -4.717 9.865 -1.187 1.00 73.69 431 ASP A C 1
ATOM 3394 O O . ASP A 1 431 ? -5.933 9.692 -1.102 1.0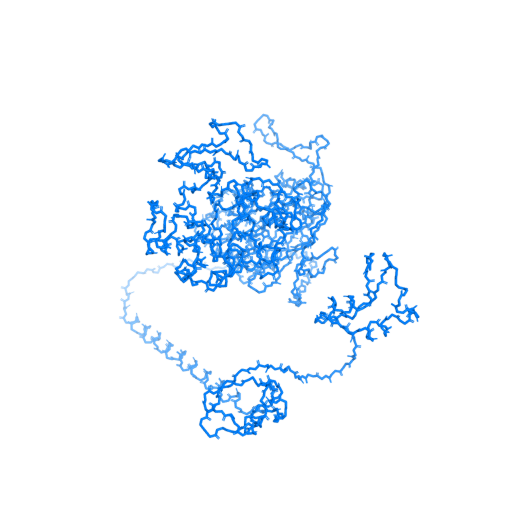0 73.69 431 ASP A O 1
ATOM 3398 N N . VAL A 1 432 ? -3.919 9.888 -0.113 1.00 55.94 432 VAL A N 1
ATOM 3399 C CA . VAL A 1 432 ? -4.384 9.620 1.261 1.00 55.94 432 VAL A CA 1
ATOM 3400 C C . VAL A 1 432 ? -4.040 10.769 2.226 1.00 55.94 432 VAL A C 1
ATOM 3402 O O . VAL A 1 432 ? -2.941 11.334 2.190 1.00 55.94 432 VAL A O 1
ATOM 3405 N N . ASP A 1 433 ? -4.978 11.126 3.111 1.00 44.59 433 ASP A N 1
ATOM 3406 C CA . ASP A 1 433 ? -4.828 12.230 4.074 1.00 44.59 433 ASP A CA 1
ATOM 3407 C C . ASP A 1 433 ? -3.885 11.892 5.249 1.00 44.59 433 ASP A C 1
ATOM 3409 O O . ASP A 1 433 ? -3.936 10.800 5.818 1.00 44.59 433 ASP A O 1
ATOM 3413 N N . ILE A 1 434 ? -3.046 12.861 5.653 1.00 42.03 434 ILE A N 1
ATOM 3414 C CA . ILE A 1 434 ? -1.971 12.703 6.666 1.00 42.03 434 ILE A CA 1
ATOM 3415 C C . ILE A 1 434 ? -2.330 13.122 8.094 1.00 42.03 434 ILE A C 1
ATOM 3417 O O . ILE A 1 434 ? -1.538 12.888 9.008 1.00 42.03 434 ILE A O 1
ATOM 3421 N N . ILE A 1 435 ? -3.512 13.667 8.379 1.00 28.64 435 ILE A N 1
ATOM 3422 C CA . ILE A 1 435 ? -3.869 13.933 9.783 1.00 28.64 435 ILE A CA 1
ATOM 3423 C C . ILE A 1 435 ? -4.404 12.654 10.421 1.00 28.64 435 ILE A C 1
ATOM 3425 O O . ILE A 1 435 ? -5.604 12.495 10.564 1.00 28.64 435 ILE A O 1
ATOM 3429 N N . HIS A 1 436 ? -3.496 11.755 10.803 1.00 28.27 436 HIS A N 1
ATOM 3430 C CA . HIS A 1 436 ? -3.635 10.879 11.965 1.00 28.27 436 HIS A CA 1
ATOM 3431 C C . HIS A 1 436 ? -2.265 10.258 12.303 1.00 28.27 436 HIS A C 1
ATOM 3433 O O . HIS A 1 436 ? -1.803 9.363 11.594 1.00 28.27 436 HIS A O 1
ATOM 3439 N N . PRO A 1 437 ? -1.627 10.643 13.430 1.00 30.34 437 PRO A N 1
ATOM 3440 C CA . PRO A 1 437 ? -0.521 9.884 14.030 1.00 30.34 437 PRO A CA 1
ATOM 3441 C C . PRO A 1 437 ? -0.880 8.420 14.362 1.00 30.34 437 PRO A C 1
ATOM 3443 O O . PRO A 1 437 ? -0.008 7.651 14.745 1.00 30.34 437 PRO A O 1
ATOM 3446 N N . SER A 1 438 ? -2.149 8.036 14.202 1.00 28.50 438 SER A N 1
ATOM 3447 C CA . SER A 1 438 ? -2.704 6.687 14.329 1.00 28.50 438 SER A CA 1
ATOM 3448 C C . SER A 1 438 ? -2.804 5.913 12.999 1.00 28.50 438 SER A C 1
ATOM 3450 O O . SER A 1 438 ? -3.379 4.833 12.970 1.00 28.50 438 SER A O 1
ATOM 3452 N N . LYS A 1 439 ? -2.246 6.419 11.885 1.00 30.58 439 LYS A N 1
ATOM 3453 C CA . LYS A 1 439 ? -2.188 5.693 10.593 1.00 30.58 439 LYS A CA 1
ATOM 3454 C C . LYS A 1 439 ? -0.790 5.228 10.167 1.00 30.58 439 LYS A C 1
ATOM 3456 O O . LYS A 1 439 ? -0.612 4.736 9.056 1.00 30.58 439 LYS A O 1
ATOM 3461 N N . ILE A 1 440 ? 0.202 5.301 11.054 1.00 30.53 440 ILE A N 1
ATOM 3462 C CA . ILE A 1 440 ? 1.496 4.645 10.835 1.00 30.53 440 ILE A CA 1
ATOM 3463 C C . ILE A 1 440 ? 1.433 3.284 11.514 1.00 30.53 440 ILE A C 1
ATOM 3465 O O . ILE A 1 440 ? 1.554 3.209 12.730 1.00 30.53 440 ILE A O 1
ATOM 3469 N N . ILE A 1 441 ? 1.205 2.242 10.711 1.00 31.69 441 ILE A N 1
ATOM 3470 C CA . ILE A 1 441 ? 1.851 0.918 10.726 1.00 31.69 441 ILE A CA 1
ATOM 3471 C C . ILE A 1 441 ? 1.013 0.001 9.789 1.00 31.69 441 ILE A C 1
ATOM 3473 O O . ILE A 1 441 ? -0.010 -0.531 10.213 1.00 31.69 441 ILE A O 1
ATOM 3477 N N . PRO A 1 442 ? 1.461 -0.310 8.555 1.00 32.81 442 PRO A N 1
ATOM 3478 C CA . PRO A 1 442 ? 0.980 -1.478 7.803 1.00 32.81 442 PRO A CA 1
ATOM 3479 C C . PRO A 1 442 ? 1.787 -2.729 8.176 1.00 32.81 442 PRO A C 1
ATOM 3481 O O . PRO A 1 442 ? 2.216 -3.498 7.323 1.00 32.81 442 PRO A O 1
ATOM 3484 N N . ASN A 1 443 ? 2.058 -2.896 9.474 1.00 36.25 443 ASN A N 1
ATOM 3485 C CA . ASN A 1 443 ? 2.483 -4.164 10.061 1.00 36.25 443 ASN A CA 1
ATOM 3486 C C . ASN A 1 443 ? 2.249 -4.256 11.582 1.00 36.25 443 ASN A C 1
ATOM 3488 O O . ASN A 1 443 ? 3.121 -4.587 12.379 1.00 36.25 443 ASN A O 1
ATOM 3492 N N . GLN A 1 444 ? 1.030 -3.974 12.008 1.00 40.50 444 GLN A N 1
ATOM 3493 C CA . GLN A 1 444 ? 0.363 -4.938 12.837 1.00 40.50 444 GLN A CA 1
ATOM 3494 C C . GLN A 1 444 ? -0.776 -5.345 11.942 1.00 40.50 444 GLN A C 1
ATOM 3496 O O . GLN A 1 444 ? -1.790 -4.660 11.855 1.00 40.50 444 GLN A O 1
ATOM 3501 N N . LYS A 1 445 ? -0.607 -6.480 11.262 1.00 51.72 445 LYS A N 1
ATOM 3502 C CA . LYS A 1 445 ? -1.762 -7.342 11.064 1.00 51.72 445 LYS A CA 1
ATOM 3503 C C . LYS A 1 445 ? -2.557 -7.258 12.364 1.00 51.72 445 LYS A C 1
ATOM 3505 O O . LYS A 1 445 ? -1.948 -7.465 13.423 1.00 51.72 445 LYS A O 1
ATOM 3510 N N . ALA A 1 446 ? -3.823 -6.834 12.291 1.00 58.78 446 ALA A N 1
ATOM 3511 C CA . ALA A 1 446 ? -4.672 -6.761 13.471 1.00 58.78 446 ALA A CA 1
ATOM 3512 C C . ALA A 1 446 ? -4.388 -8.014 14.290 1.00 58.78 446 ALA A C 1
ATOM 3514 O O . ALA A 1 446 ? -4.306 -9.109 13.712 1.00 58.78 446 ALA A O 1
ATOM 3515 N N . SER A 1 447 ? -4.114 -7.855 15.586 1.00 75.62 447 SER A N 1
ATOM 3516 C CA . SER A 1 447 ? -3.770 -9.020 16.395 1.00 75.62 447 SER A CA 1
ATOM 3517 C C . SER A 1 447 ? -4.845 -10.085 16.178 1.00 75.62 447 SER A C 1
ATOM 3519 O O . SER A 1 447 ? -5.999 -9.762 15.886 1.00 75.62 447 SER A O 1
ATOM 3521 N N . ILE A 1 448 ? -4.506 -11.367 16.307 1.00 72.19 448 ILE A N 1
ATOM 3522 C CA . ILE A 1 448 ? -5.508 -12.426 16.119 1.00 72.19 448 ILE A CA 1
ATOM 3523 C C . ILE A 1 448 ? -6.762 -12.172 16.976 1.00 72.19 448 ILE A C 1
ATOM 3525 O O . ILE A 1 448 ? -7.877 -12.439 16.544 1.00 72.19 448 ILE A O 1
ATOM 3529 N N . LYS A 1 449 ? -6.576 -11.561 18.154 1.00 86.62 449 LYS A N 1
ATOM 3530 C CA . LYS A 1 449 ? -7.636 -11.088 19.044 1.00 86.62 449 LYS A CA 1
ATOM 3531 C C . LYS A 1 449 ? -8.492 -9.991 18.404 1.00 86.62 449 LYS A C 1
ATOM 3533 O O . LYS A 1 449 ? -9.712 -10.058 18.471 1.00 86.62 449 LYS A O 1
ATOM 3538 N N . GLU A 1 450 ? -7.879 -9.008 17.755 1.00 91.69 450 GLU A N 1
ATOM 3539 C CA . GLU A 1 450 ? -8.598 -7.945 17.056 1.00 91.69 450 GLU A CA 1
ATOM 3540 C C . GLU A 1 450 ? -9.392 -8.481 15.865 1.00 91.69 450 GLU A C 1
ATOM 3542 O O . GLU A 1 450 ? -10.571 -8.162 15.731 1.00 91.69 450 GLU A O 1
ATOM 3547 N N . LEU A 1 451 ? -8.797 -9.367 15.057 1.00 84.56 451 LEU A N 1
ATOM 3548 C CA . LEU A 1 451 ? -9.506 -10.034 13.958 1.00 84.56 451 LEU A CA 1
ATOM 3549 C C . LEU A 1 451 ? -10.742 -10.784 14.468 1.00 84.56 451 LEU A C 1
ATOM 3551 O O . LEU A 1 451 ? -11.798 -10.729 13.840 1.00 84.56 451 LEU A O 1
ATOM 3555 N N . ARG A 1 452 ? -10.641 -11.431 15.638 1.00 91.44 452 ARG A N 1
ATOM 3556 C CA . ARG A 1 452 ? -11.777 -12.101 16.287 1.00 91.44 452 ARG A CA 1
ATOM 3557 C C . ARG A 1 452 ? -12.879 -11.112 16.665 1.00 91.44 452 ARG A C 1
ATOM 3559 O O . ARG A 1 452 ? -14.043 -11.390 16.393 1.00 91.44 452 ARG A O 1
ATOM 3566 N N . VAL A 1 453 ? -12.533 -9.965 17.251 1.00 96.62 453 VAL A N 1
ATOM 3567 C CA . VAL A 1 453 ? -13.514 -8.926 17.618 1.00 96.62 453 VAL A CA 1
ATOM 3568 C C . VAL A 1 453 ? -14.192 -8.351 16.372 1.00 96.62 453 VAL A C 1
ATOM 3570 O O . VAL A 1 453 ? -15.419 -8.301 16.313 1.00 96.62 453 VAL A O 1
ATOM 3573 N N . ARG A 1 454 ? -13.424 -7.997 15.337 1.00 95.75 454 ARG A N 1
ATOM 3574 C CA . ARG A 1 454 ? -13.954 -7.441 14.079 1.00 95.75 454 ARG A CA 1
ATOM 3575 C C . ARG A 1 454 ? -14.874 -8.422 13.352 1.00 95.75 454 ARG A C 1
ATOM 3577 O O . ARG A 1 454 ? -15.966 -8.050 12.924 1.00 95.75 454 ARG A O 1
ATOM 3584 N N . ALA A 1 455 ? -14.482 -9.695 13.276 1.00 93.56 455 ALA A N 1
ATOM 3585 C CA . ALA A 1 455 ? -15.317 -10.750 12.706 1.00 93.56 455 ALA A CA 1
ATOM 3586 C C . ALA A 1 455 ? -16.646 -10.902 13.461 1.00 93.56 455 ALA A C 1
ATOM 3588 O O . ALA A 1 455 ? -17.705 -11.030 12.843 1.00 93.56 455 ALA A O 1
ATOM 3589 N N . PHE A 1 456 ? -16.607 -10.821 14.795 1.00 97.38 456 PHE A N 1
ATOM 3590 C CA . PHE A 1 456 ? -17.805 -10.862 15.630 1.00 97.38 456 PHE A CA 1
ATOM 3591 C C . PHE A 1 456 ? -18.718 -9.653 15.392 1.00 97.38 456 PHE A C 1
ATOM 3593 O O . PHE A 1 456 ? -19.925 -9.829 15.256 1.00 97.38 456 PHE A O 1
ATOM 3600 N N . MET A 1 457 ? -18.162 -8.443 15.266 1.00 97.94 457 MET A N 1
ATOM 3601 C CA . MET A 1 457 ? -18.928 -7.230 14.940 1.00 97.94 457 MET A CA 1
ATOM 3602 C C . MET A 1 457 ? -19.672 -7.368 13.606 1.00 97.94 457 MET A C 1
ATOM 3604 O O . MET A 1 457 ? -20.848 -7.021 13.510 1.00 97.94 457 MET A O 1
ATOM 3608 N N . ARG A 1 458 ? -19.022 -7.927 12.580 1.00 97.31 458 ARG A N 1
ATOM 3609 C CA . ARG A 1 458 ? -19.643 -8.131 11.259 1.00 97.31 458 ARG A CA 1
ATOM 3610 C C . ARG A 1 458 ? -20.690 -9.240 11.269 1.00 97.31 458 ARG A C 1
ATOM 3612 O O . ARG A 1 458 ? -21.760 -9.064 10.693 1.00 97.31 458 ARG A O 1
ATOM 3619 N N . MET A 1 459 ? -20.441 -10.336 11.989 1.00 95.56 459 MET A N 1
ATOM 3620 C CA . MET A 1 459 ? -21.453 -11.367 12.249 1.00 95.56 459 MET A CA 1
ATOM 3621 C C . MET A 1 459 ? -22.685 -10.770 12.950 1.00 95.56 459 MET A C 1
ATOM 3623 O O . MET A 1 459 ? -23.813 -11.024 12.528 1.00 95.56 459 MET A O 1
ATOM 3627 N N . LEU A 1 460 ? -22.476 -9.949 13.982 1.00 96.12 460 LEU A N 1
ATOM 3628 C CA . LEU A 1 460 ? -23.541 -9.271 14.718 1.00 96.12 460 LEU A CA 1
ATOM 3629 C C . LEU A 1 460 ? -24.380 -8.371 13.799 1.00 96.12 460 LEU A C 1
ATOM 3631 O O . LEU A 1 460 ? -25.604 -8.457 13.826 1.00 96.12 460 LEU A O 1
ATOM 3635 N N . ARG A 1 461 ? -23.751 -7.587 12.915 1.00 96.88 461 ARG A N 1
ATOM 3636 C CA . ARG A 1 461 ? -24.467 -6.751 11.931 1.00 96.88 461 ARG A CA 1
ATOM 3637 C C . ARG A 1 461 ? -25.361 -7.556 10.986 1.00 96.88 461 ARG A C 1
ATOM 3639 O O . ARG A 1 461 ? -26.405 -7.066 10.564 1.00 96.88 461 ARG A O 1
ATOM 3646 N N . VAL A 1 462 ? -24.997 -8.800 10.660 1.00 93.88 462 VAL A N 1
ATOM 3647 C CA . VAL A 1 462 ? -25.895 -9.696 9.907 1.00 93.88 462 VAL A CA 1
ATOM 3648 C C . VAL A 1 462 ? -27.115 -10.077 10.741 1.00 93.88 462 VAL A C 1
ATOM 3650 O O . VAL A 1 462 ? -28.223 -10.082 10.208 1.00 93.88 462 VAL A O 1
ATOM 3653 N N . GLY A 1 463 ? -26.924 -10.382 12.027 1.00 89.06 463 GLY A N 1
ATOM 3654 C CA . GLY A 1 463 ? -28.016 -10.671 12.959 1.00 89.06 463 GLY A CA 1
ATOM 3655 C C . GLY A 1 463 ? -28.977 -9.492 13.112 1.00 89.06 463 GLY A C 1
ATOM 3656 O O . GLY A 1 463 ? -30.188 -9.673 13.026 1.00 89.06 463 GLY A O 1
ATOM 3657 N N . GLU A 1 464 ? -28.439 -8.283 13.256 1.00 92.00 464 GLU A N 1
ATOM 3658 C CA . GLU A 1 464 ? -29.224 -7.052 13.403 1.00 92.00 464 GLU A CA 1
ATOM 3659 C C . GLU A 1 464 ? -29.837 -6.544 12.081 1.00 92.00 464 GLU A C 1
ATOM 3661 O O . GLU A 1 464 ? -30.655 -5.625 12.084 1.00 92.00 464 GLU A O 1
ATOM 3666 N N . GLY A 1 465 ? -29.470 -7.124 10.929 1.00 93.06 465 GLY A N 1
ATOM 3667 C CA . GLY A 1 465 ? -29.967 -6.689 9.616 1.00 93.06 465 GLY A CA 1
ATOM 3668 C C . GLY A 1 465 ? -29.384 -5.347 9.143 1.00 93.06 465 GLY A C 1
ATOM 3669 O O . GLY A 1 465 ? -30.026 -4.601 8.401 1.00 93.06 465 GLY A O 1
ATOM 3670 N N . THR A 1 466 ? -28.159 -5.033 9.563 1.00 96.50 466 THR A N 1
ATOM 3671 C CA . THR A 1 466 ? -27.484 -3.728 9.423 1.00 96.50 466 THR A CA 1
ATOM 3672 C C . THR A 1 466 ? -26.149 -3.825 8.666 1.00 96.50 466 THR A C 1
ATOM 3674 O O . THR A 1 466 ? -25.203 -3.065 8.896 1.00 96.50 466 THR A O 1
ATOM 3677 N N . VAL A 1 467 ? -26.040 -4.782 7.746 1.00 93.81 467 VAL A N 1
ATOM 3678 C CA . VAL A 1 467 ? -24.849 -4.957 6.897 1.00 93.81 467 VAL A CA 1
ATOM 3679 C C . VAL A 1 467 ? -24.680 -3.768 5.943 1.00 93.81 467 VAL A C 1
ATOM 3681 O O . VAL A 1 467 ? -25.665 -3.235 5.427 1.00 93.81 467 VAL A O 1
ATOM 3684 N N . GLY A 1 468 ? -23.430 -3.374 5.684 1.00 91.31 468 GLY A N 1
ATOM 3685 C CA . GLY A 1 468 ? -23.093 -2.257 4.802 1.00 91.31 468 GLY A CA 1
ATOM 3686 C C . GLY A 1 468 ? -23.384 -0.875 5.395 1.00 91.31 468 GLY A C 1
ATOM 3687 O O . GLY A 1 468 ? -23.920 -0.728 6.495 1.00 91.31 468 GLY A O 1
ATOM 3688 N N . ASP A 1 469 ? -23.019 0.164 4.649 1.00 90.81 469 ASP A N 1
ATOM 3689 C CA . ASP A 1 469 ? -23.014 1.549 5.134 1.00 90.81 469 ASP A CA 1
ATOM 3690 C C . ASP A 1 469 ? -24.392 2.079 5.554 1.00 90.81 469 ASP A C 1
ATOM 3692 O O . ASP A 1 469 ? -24.496 2.834 6.522 1.00 90.81 469 ASP A O 1
ATOM 3696 N N . GLY A 1 470 ? -25.461 1.630 4.892 1.00 92.69 470 GLY A N 1
ATOM 3697 C CA . GLY A 1 470 ? -26.838 1.964 5.275 1.00 92.69 470 GLY A CA 1
ATOM 3698 C C . GLY A 1 470 ? -27.269 1.373 6.625 1.00 92.69 470 GLY A C 1
ATOM 3699 O O . GLY A 1 470 ? -28.290 1.771 7.178 1.00 92.69 470 GLY A O 1
ATOM 3700 N N . GLY A 1 471 ? -26.508 0.430 7.186 1.00 96.56 471 GLY A N 1
ATOM 3701 C CA . GLY A 1 471 ? -26.753 -0.111 8.520 1.00 96.56 471 GLY A CA 1
ATOM 3702 C C . GLY A 1 471 ? -26.525 0.897 9.644 1.00 96.56 471 GLY A C 1
ATOM 3703 O O . GLY A 1 471 ? -27.232 0.860 10.646 1.00 96.56 471 GLY A O 1
ATOM 3704 N N . TYR A 1 472 ? -25.593 1.835 9.470 1.00 98.19 472 TYR A N 1
ATOM 3705 C CA . TYR A 1 472 ? -25.263 2.828 10.498 1.00 98.19 472 TYR A CA 1
ATOM 3706 C C . TYR A 1 472 ? -26.363 3.872 10.714 1.00 98.19 472 TYR A C 1
ATOM 3708 O O . TYR A 1 472 ? -26.424 4.475 11.782 1.00 98.19 472 TYR A O 1
ATOM 3716 N N . GLU A 1 473 ? -27.246 4.069 9.732 1.00 97.62 473 GLU A N 1
ATOM 3717 C CA . GLU A 1 473 ? -28.421 4.944 9.840 1.00 97.62 473 GLU A CA 1
ATOM 3718 C C . GLU A 1 473 ? -29.702 4.192 10.250 1.00 97.62 473 GLU A C 1
ATOM 3720 O O . GLU A 1 473 ? -30.775 4.789 10.341 1.00 97.62 473 GLU A O 1
ATOM 3725 N N . ARG A 1 474 ? -29.619 2.875 10.479 1.00 97.56 474 ARG A N 1
ATOM 3726 C CA . ARG A 1 474 ? -30.787 2.001 10.618 1.00 97.56 474 ARG A CA 1
ATOM 3727 C C . ARG A 1 474 ? -31.456 2.128 11.986 1.00 97.56 474 ARG A C 1
ATOM 3729 O O . ARG A 1 474 ? -30.818 1.943 13.013 1.00 97.56 474 ARG A O 1
ATOM 3736 N N . LEU A 1 475 ? -32.761 2.352 12.002 1.00 96.88 475 LEU A N 1
ATOM 3737 C CA . LEU A 1 475 ? -33.629 2.213 13.170 1.00 96.88 475 LEU A CA 1
ATOM 3738 C C . LEU A 1 475 ? -34.227 0.808 13.239 1.00 96.88 475 LEU A C 1
ATOM 3740 O O . LEU A 1 475 ? -34.435 0.152 12.210 1.00 96.88 475 LEU A O 1
ATOM 3744 N N . PHE A 1 476 ? -34.618 0.404 14.445 1.00 92.25 476 PHE A N 1
ATOM 3745 C CA . PHE A 1 476 ? -35.465 -0.761 14.648 1.00 92.25 476 PHE A CA 1
ATOM 3746 C C . PHE A 1 476 ? -36.688 -0.732 13.713 1.00 92.25 476 PHE A C 1
ATOM 3748 O O . PHE A 1 476 ? -37.392 0.277 13.581 1.00 92.25 476 PHE A O 1
ATOM 3755 N N . GLY A 1 477 ? -36.943 -1.854 13.038 1.00 88.38 477 GLY A N 1
ATOM 3756 C CA . GLY A 1 477 ? -38.019 -1.968 12.050 1.00 88.38 477 GLY A CA 1
ATOM 3757 C C . GLY A 1 477 ? -37.674 -1.442 10.652 1.00 88.38 477 GLY A C 1
ATOM 3758 O O . GLY A 1 477 ? -38.565 -1.336 9.814 1.00 88.38 477 GLY A O 1
ATOM 3759 N N . GLY A 1 478 ? -36.408 -1.121 10.369 1.00 90.88 478 GLY A N 1
ATOM 3760 C CA . GLY A 1 478 ? -35.905 -1.029 8.994 1.00 90.88 478 GLY A CA 1
ATOM 3761 C C . GLY A 1 478 ? -35.709 0.381 8.431 1.00 90.88 478 GLY A C 1
ATOM 3762 O O . GLY A 1 478 ? -35.015 0.510 7.421 1.00 90.88 478 GLY A O 1
ATOM 3763 N N . ARG A 1 479 ? -36.279 1.412 9.068 1.00 94.31 479 ARG A N 1
ATOM 3764 C CA . ARG A 1 479 ? -36.202 2.822 8.633 1.00 94.31 479 ARG A CA 1
ATOM 3765 C C . ARG A 1 479 ? -34.819 3.438 8.856 1.00 94.31 479 ARG A C 1
ATOM 3767 O O . ARG A 1 479 ? -34.017 2.895 9.607 1.00 94.31 479 ARG A O 1
ATOM 3774 N N . SER A 1 480 ? -34.551 4.574 8.223 1.00 96.56 480 SER A N 1
ATOM 3775 C CA . SER A 1 480 ? -33.325 5.362 8.364 1.00 96.56 480 SER A CA 1
ATOM 3776 C C . SER A 1 480 ? -33.586 6.616 9.197 1.00 96.56 480 SER A C 1
ATOM 3778 O O . SER A 1 480 ? -34.451 7.417 8.850 1.00 96.56 480 SER A O 1
ATOM 3780 N N . PHE A 1 481 ? -32.838 6.840 10.282 1.00 97.31 481 PHE A N 1
ATOM 3781 C CA . PHE A 1 481 ? -32.992 8.084 11.052 1.00 97.31 481 PHE A CA 1
ATOM 3782 C C . PHE A 1 481 ? -32.481 9.316 10.294 1.00 97.31 481 PHE A C 1
ATOM 3784 O O . PHE A 1 481 ? -32.931 10.425 10.572 1.00 97.31 481 PHE A O 1
ATOM 3791 N N . VAL A 1 482 ? -31.596 9.125 9.312 1.00 94.44 482 VAL A N 1
ATOM 3792 C CA . VAL A 1 482 ? -31.106 10.201 8.444 1.00 94.44 482 VAL A CA 1
ATOM 3793 C C . VAL A 1 482 ? -32.154 10.555 7.396 1.00 94.44 482 VAL A C 1
ATOM 3795 O O . VAL A 1 482 ? -32.532 11.716 7.279 1.00 94.44 482 VAL A O 1
ATOM 3798 N N . LYS A 1 483 ? -32.654 9.561 6.654 1.00 94.50 483 LYS A N 1
ATOM 3799 C CA . LYS A 1 483 ? -33.538 9.800 5.502 1.00 94.50 483 LYS A CA 1
ATOM 3800 C C . LYS A 1 483 ? -34.995 10.006 5.894 1.00 94.50 483 LYS A C 1
ATOM 3802 O O . LYS A 1 483 ? -35.648 10.876 5.336 1.00 94.50 483 LYS A O 1
ATOM 3807 N N . ASP A 1 484 ? -35.497 9.230 6.853 1.00 95.44 484 ASP A N 1
ATOM 3808 C CA . ASP A 1 484 ? -36.922 9.241 7.206 1.00 95.44 484 ASP A CA 1
ATOM 3809 C C . ASP A 1 484 ? -37.244 10.210 8.355 1.00 95.44 484 ASP A C 1
ATOM 3811 O O . ASP A 1 484 ? -38.413 10.502 8.603 1.00 95.44 484 ASP A O 1
ATOM 3815 N N . TYR A 1 485 ? -36.224 10.681 9.083 1.00 94.25 485 TYR A N 1
ATOM 3816 C CA . TYR A 1 485 ? -36.388 11.507 10.288 1.00 94.25 485 TYR A CA 1
ATOM 3817 C C . TYR A 1 485 ? -35.456 12.724 10.351 1.00 94.25 485 TYR A C 1
ATOM 3819 O O . TYR A 1 485 ? -35.482 13.446 11.351 1.00 94.25 485 TYR A O 1
ATOM 3827 N N . SER A 1 486 ? -34.635 12.957 9.321 1.00 93.88 486 SER A N 1
ATOM 3828 C CA . SER A 1 486 ? -33.722 14.106 9.219 1.00 93.88 486 SER A CA 1
ATOM 3829 C C . SER A 1 486 ? -32.805 14.291 10.439 1.00 93.88 486 SER A C 1
ATOM 3831 O O . SER A 1 486 ? -32.471 15.413 10.820 1.00 93.88 486 SER A O 1
ATOM 3833 N N . ARG A 1 487 ? -32.398 13.191 11.088 1.00 92.88 487 ARG A N 1
ATOM 3834 C CA . ARG A 1 487 ? -31.435 13.199 12.197 1.00 92.88 487 ARG A CA 1
ATOM 3835 C C . ARG A 1 487 ? -30.029 12.925 11.677 1.00 92.88 487 ARG A C 1
ATOM 3837 O O . ARG A 1 487 ? -29.809 11.990 10.917 1.00 92.88 487 ARG A O 1
ATOM 3844 N N . GLY A 1 488 ? -29.069 13.737 12.110 1.00 91.25 488 GLY A N 1
ATOM 3845 C CA . GLY A 1 488 ? -27.654 13.526 11.812 1.00 91.25 488 GLY A CA 1
ATOM 3846 C C . GLY A 1 488 ? -26.997 12.494 12.730 1.00 91.25 488 GLY A C 1
ATOM 3847 O O . GLY A 1 488 ? -27.609 11.963 13.652 1.00 91.25 488 GLY A O 1
ATOM 3848 N N . PHE A 1 489 ? -25.707 12.262 12.503 1.00 95.44 489 PHE A N 1
ATOM 3849 C CA . PHE A 1 489 ? -24.871 11.355 13.295 1.00 95.44 489 PHE A CA 1
ATOM 3850 C C . PHE A 1 489 ? -24.243 12.007 14.538 1.00 95.44 489 PHE A C 1
ATOM 3852 O O . PHE A 1 489 ? -23.397 11.399 15.187 1.00 95.44 489 PHE A O 1
ATOM 3859 N N . SER A 1 490 ? -24.607 13.248 14.870 1.00 94.19 490 SER A N 1
ATOM 3860 C CA . SER A 1 490 ? -24.019 13.963 16.009 1.00 94.19 490 SER A CA 1
ATOM 3861 C C . SER A 1 490 ? -24.314 13.290 17.350 1.00 94.19 490 SER A C 1
ATOM 3863 O O . SER A 1 490 ? -23.522 13.433 18.274 1.00 94.19 490 SER A O 1
ATOM 3865 N N . ASP A 1 491 ? -25.412 12.539 17.458 1.00 96.88 491 ASP A N 1
ATOM 3866 C CA . ASP A 1 491 ? -25.781 11.799 18.661 1.00 96.88 491 ASP A CA 1
ATOM 3867 C C . ASP A 1 491 ? -26.756 10.652 18.337 1.00 96.88 491 ASP A C 1
ATOM 3869 O O . ASP A 1 491 ? -27.288 10.572 17.227 1.00 96.88 491 ASP A O 1
ATOM 3873 N N . HIS A 1 492 ? -27.000 9.757 19.298 1.00 98.38 492 HIS A N 1
ATOM 3874 C CA . HIS A 1 492 ? -27.986 8.688 19.140 1.00 98.38 492 HIS A CA 1
ATOM 3875 C C . HIS A 1 492 ? -29.382 9.285 18.868 1.00 98.38 492 HIS A C 1
ATOM 3877 O O . HIS A 1 492 ? -29.802 10.208 19.576 1.00 98.38 492 HIS A O 1
ATOM 3883 N N . PRO A 1 493 ? -30.159 8.762 17.899 1.00 97.62 493 PRO A N 1
ATOM 3884 C CA . PRO A 1 493 ? -31.382 9.426 17.441 1.00 97.62 493 PRO A CA 1
ATOM 3885 C C . PRO A 1 493 ? -32.522 9.428 18.471 1.00 97.62 493 PRO A C 1
ATOM 3887 O O . PRO A 1 493 ? -33.381 10.302 18.409 1.00 97.62 493 PRO A O 1
ATOM 3890 N N . ARG A 1 494 ? -32.537 8.465 19.409 1.00 97.19 494 ARG A N 1
ATOM 3891 C CA . ARG A 1 494 ? -33.567 8.304 20.468 1.00 97.19 494 ARG A CA 1
ATOM 3892 C C . ARG A 1 494 ? -35.000 8.285 19.917 1.00 97.19 494 ARG A C 1
ATOM 3894 O O . ARG A 1 494 ? -35.922 8.820 20.520 1.00 97.19 494 ARG A O 1
ATOM 3901 N N . ILE A 1 495 ? -35.180 7.675 18.748 1.00 95.88 495 ILE A N 1
ATOM 3902 C CA . ILE A 1 495 ? -36.489 7.542 18.107 1.00 95.88 495 ILE A CA 1
ATOM 3903 C C . ILE A 1 495 ? -37.100 6.216 18.543 1.00 95.88 495 ILE A C 1
ATOM 3905 O O . ILE A 1 495 ? -36.645 5.161 18.107 1.00 95.88 495 ILE A O 1
ATOM 3909 N N . ASP A 1 496 ? -38.144 6.273 19.366 1.00 94.06 496 ASP A N 1
ATOM 3910 C CA . ASP A 1 496 ? -38.900 5.089 19.763 1.00 94.06 496 ASP A CA 1
ATOM 3911 C C . ASP A 1 496 ? -39.768 4.562 18.613 1.00 94.06 496 ASP A C 1
ATOM 3913 O O . ASP A 1 496 ? -40.544 5.283 17.980 1.00 94.06 496 ASP A O 1
ATOM 3917 N N . ARG A 1 497 ? -39.638 3.264 18.340 1.00 92.62 497 ARG A N 1
ATOM 3918 C CA . ARG A 1 497 ? -40.368 2.537 17.300 1.00 92.62 497 ARG A CA 1
ATOM 3919 C C . ARG A 1 497 ? -41.289 1.497 17.942 1.00 92.62 497 ARG A C 1
ATOM 3921 O O . ARG A 1 497 ? -40.822 0.743 18.795 1.00 92.62 497 ARG A O 1
ATOM 3928 N N . PRO A 1 498 ? -42.574 1.415 17.553 1.00 87.56 498 PRO A N 1
ATOM 3929 C CA . PRO A 1 498 ? -43.487 0.407 18.090 1.00 87.56 498 PRO A CA 1
ATOM 3930 C C . PRO A 1 498 ? -43.027 -1.028 17.790 1.00 87.56 498 PRO A C 1
ATOM 3932 O O . PRO A 1 498 ? -42.601 -1.332 16.676 1.00 87.56 498 PRO A O 1
ATOM 3935 N N . PHE A 1 499 ? -43.167 -1.917 18.774 1.00 82.62 499 PHE A N 1
ATOM 3936 C CA . PHE A 1 499 ? -42.933 -3.358 18.680 1.00 82.62 499 PHE A CA 1
ATOM 3937 C C . PHE A 1 499 ? -43.971 -4.111 19.527 1.00 82.62 499 PHE A C 1
ATOM 3939 O O . PHE A 1 499 ? -43.801 -4.323 20.733 1.00 82.62 499 PHE A O 1
ATOM 3946 N N . GLY A 1 500 ? -45.093 -4.482 18.908 1.00 83.00 500 GLY A N 1
ATOM 3947 C CA . GLY A 1 500 ? -46.248 -5.012 19.635 1.00 83.00 500 GLY A CA 1
ATOM 3948 C C . GLY A 1 500 ? -46.753 -4.001 20.672 1.00 83.00 500 GLY A C 1
ATOM 3949 O O . GLY A 1 500 ? -47.030 -2.856 20.333 1.00 83.00 500 GLY A O 1
ATOM 3950 N N . LYS A 1 501 ? -46.835 -4.409 21.946 1.00 85.62 501 LYS A N 1
ATOM 3951 C CA . LYS A 1 501 ? -47.214 -3.533 23.077 1.00 85.62 501 LYS A CA 1
ATOM 3952 C C . LYS A 1 501 ? -46.038 -2.749 23.687 1.00 85.62 501 LYS A C 1
ATOM 3954 O O . LYS A 1 501 ? -46.213 -2.092 24.707 1.00 85.62 501 LYS A O 1
ATOM 3959 N N . LYS A 1 502 ? -44.831 -2.874 23.129 1.00 86.00 502 LYS A N 1
ATOM 3960 C CA . LYS A 1 502 ? -43.602 -2.227 23.616 1.00 86.00 502 LYS A CA 1
ATOM 3961 C C . LYS A 1 502 ? -43.072 -1.248 22.570 1.00 86.00 502 LYS A C 1
ATOM 3963 O O . LYS A 1 502 ? -43.541 -1.229 21.435 1.00 86.00 502 LYS A O 1
ATOM 3968 N N . THR A 1 503 ? -42.068 -0.466 22.938 1.00 90.06 503 THR A N 1
ATOM 3969 C CA . THR A 1 503 ? -41.286 0.360 22.014 1.00 90.06 503 THR A CA 1
ATOM 3970 C C . THR A 1 503 ? -39.816 -0.048 22.045 1.00 90.06 503 THR A C 1
ATOM 3972 O O . THR A 1 503 ? -39.346 -0.672 22.998 1.00 90.06 503 THR A O 1
ATOM 3975 N N . SER A 1 504 ? -39.094 0.280 20.978 1.00 92.00 504 SER A N 1
ATOM 3976 C CA . SER A 1 504 ? -37.649 0.114 20.874 1.00 92.00 504 SER A CA 1
ATOM 3977 C C . SER A 1 504 ? -37.030 1.366 20.270 1.00 92.00 504 SER A C 1
ATOM 3979 O O . SER A 1 504 ? -37.422 1.777 19.180 1.00 92.00 504 SER A O 1
ATOM 3981 N N . SER A 1 505 ? -36.043 1.943 20.951 1.00 96.12 505 SER A N 1
ATOM 3982 C CA . SER A 1 505 ? -35.214 3.031 20.420 1.00 96.12 505 SER A CA 1
ATOM 3983 C C . SER A 1 505 ? -33.951 2.533 19.722 1.00 96.12 505 SER A C 1
ATOM 3985 O O . SER A 1 505 ? -33.061 3.339 19.458 1.00 96.12 505 SER A O 1
ATOM 3987 N N . ALA A 1 506 ? -33.846 1.228 19.446 1.00 96.38 506 ALA A N 1
ATOM 3988 C CA . ALA A 1 506 ? -32.629 0.648 18.900 1.00 96.38 506 ALA A CA 1
ATOM 3989 C C . ALA A 1 506 ? -32.241 1.296 17.562 1.00 96.38 506 ALA A C 1
ATOM 3991 O O . ALA A 1 506 ? -33.070 1.421 16.651 1.00 96.38 506 ALA A O 1
ATOM 3992 N N . ALA A 1 507 ? -30.980 1.711 17.449 1.00 98.00 507 ALA A N 1
ATOM 3993 C CA . ALA A 1 507 ? -30.478 2.397 16.269 1.00 98.00 507 ALA A CA 1
ATOM 3994 C C . ALA A 1 507 ? -29.028 2.037 15.925 1.00 98.00 507 ALA A C 1
ATOM 3996 O O . ALA A 1 507 ? -28.243 1.576 16.756 1.00 98.00 507 ALA A O 1
ATOM 3997 N N . GLY A 1 508 ? -28.667 2.309 14.676 1.00 98.00 508 GLY A N 1
ATOM 3998 C CA . GLY A 1 508 ? -27.325 2.142 14.150 1.00 98.00 508 GLY A CA 1
ATOM 3999 C C . GLY A 1 508 ? -26.953 0.697 13.838 1.00 98.00 508 GLY A C 1
ATOM 4000 O O . GLY A 1 508 ? -27.764 -0.229 13.947 1.00 98.00 508 GLY A O 1
ATOM 4001 N N . ALA A 1 509 ? -25.687 0.511 13.467 1.00 97.88 509 ALA A N 1
ATOM 4002 C CA . ALA A 1 509 ? -25.154 -0.759 12.988 1.00 97.88 509 ALA A CA 1
ATOM 4003 C C . ALA A 1 509 ? -25.271 -1.885 14.026 1.00 97.88 509 ALA A C 1
ATOM 4005 O O . ALA A 1 509 ? -25.397 -3.046 13.656 1.00 97.88 509 ALA A O 1
ATOM 4006 N N . TYR A 1 510 ? -25.294 -1.548 15.313 1.00 97.75 510 TYR A N 1
ATOM 4007 C CA . TYR A 1 510 ? -25.337 -2.516 16.414 1.00 97.75 510 TYR A CA 1
ATOM 4008 C C . TYR A 1 510 ? -26.627 -2.442 17.229 1.00 97.75 510 TYR A C 1
ATOM 4010 O O . TYR A 1 510 ? -26.653 -2.959 18.344 1.00 97.75 510 TYR A O 1
ATOM 4018 N N . GLN A 1 511 ? -27.656 -1.766 16.692 1.00 97.06 511 GLN A N 1
ATOM 4019 C CA . GLN A 1 511 ? -28.978 -1.606 17.312 1.00 97.06 511 GLN A CA 1
ATOM 4020 C C . GLN A 1 511 ? -28.873 -1.201 18.795 1.00 97.06 511 GLN A C 1
ATOM 4022 O O . GLN A 1 511 ? -29.473 -1.796 19.687 1.00 97.06 511 GLN A O 1
ATOM 4027 N N . VAL A 1 512 ? -28.068 -0.168 19.054 1.00 97.25 512 VAL A N 1
ATOM 4028 C CA . VAL A 1 512 ? -27.836 0.385 20.393 1.00 97.25 512 VAL A CA 1
ATOM 4029 C C . VAL A 1 512 ? -29.129 1.013 20.898 1.00 97.25 512 VAL A C 1
ATOM 4031 O O . VAL A 1 512 ? -29.775 1.748 20.163 1.00 97.25 512 VAL A O 1
ATOM 4034 N N . MET A 1 513 ? -29.504 0.745 22.148 1.00 96.06 513 MET A N 1
ATOM 4035 C CA . MET A 1 513 ? -30.683 1.352 22.773 1.00 96.06 513 MET A CA 1
ATOM 4036 C C . MET A 1 513 ? -30.381 2.771 23.259 1.00 96.06 513 MET A C 1
ATOM 4038 O O . MET A 1 513 ? -29.308 3.020 23.815 1.00 96.06 513 MET A O 1
ATOM 4042 N N . GLY A 1 514 ? -31.362 3.677 23.161 1.00 96.88 514 GLY A N 1
ATOM 4043 C CA . GLY A 1 514 ? -31.211 5.056 23.638 1.00 96.88 514 GLY A CA 1
ATOM 4044 C C . GLY A 1 514 ? -30.840 5.129 25.121 1.00 96.88 514 GLY A C 1
ATOM 4045 O O . GLY A 1 514 ? -29.895 5.818 25.488 1.00 96.88 514 GLY A O 1
ATOM 4046 N N . TYR A 1 515 ? -31.487 4.320 25.966 1.00 95.62 515 TYR A N 1
ATOM 4047 C CA . TYR A 1 515 ? -31.152 4.269 27.393 1.00 95.62 515 TYR A CA 1
ATOM 4048 C C . TYR A 1 515 ? -29.750 3.697 27.671 1.00 95.62 515 TYR A C 1
ATOM 4050 O O . TYR A 1 515 ? -29.138 4.064 28.667 1.00 95.62 515 TYR A O 1
ATOM 4058 N N . THR A 1 516 ? -29.219 2.813 26.815 1.00 95.62 516 THR A N 1
ATOM 4059 C CA . THR A 1 516 ? -27.848 2.289 26.956 1.00 95.62 516 THR A CA 1
ATOM 4060 C C . THR A 1 516 ? -26.834 3.359 26.574 1.00 95.62 516 THR A C 1
ATOM 4062 O O . THR A 1 516 ? -25.802 3.506 27.225 1.00 95.62 516 THR A O 1
ATOM 4065 N N . TRP A 1 517 ? -27.133 4.128 25.527 1.00 97.19 517 TRP A N 1
ATOM 4066 C CA . TRP A 1 517 ? -26.324 5.269 25.119 1.00 97.19 517 TRP A CA 1
ATOM 4067 C C . TRP A 1 517 ? -26.276 6.363 26.200 1.00 97.19 517 TRP A C 1
ATOM 4069 O O . TRP A 1 517 ? -25.216 6.953 26.436 1.00 97.19 517 TRP A O 1
ATOM 4079 N N . ASP A 1 518 ? -27.402 6.581 26.882 1.00 96.38 518 ASP A N 1
ATOM 4080 C CA . ASP A 1 518 ? -27.582 7.589 27.934 1.00 96.38 518 ASP A CA 1
ATOM 4081 C C . ASP A 1 518 ? -27.217 7.106 29.346 1.00 96.38 518 ASP A C 1
ATOM 4083 O O . ASP A 1 518 ? -27.216 7.898 30.292 1.00 96.38 518 ASP A O 1
ATOM 4087 N N . ASP A 1 519 ? -26.868 5.829 29.515 1.00 96.75 519 ASP A N 1
ATOM 4088 C CA . ASP A 1 519 ? -26.420 5.308 30.802 1.00 96.75 519 ASP A CA 1
ATOM 4089 C C . ASP A 1 519 ? -25.177 6.070 31.288 1.00 96.75 519 ASP A C 1
ATOM 4091 O O . ASP A 1 519 ? -24.190 6.234 30.563 1.00 96.75 519 ASP A O 1
ATOM 4095 N N . LYS A 1 520 ? -25.187 6.506 32.555 1.00 96.75 520 LYS A N 1
ATOM 4096 C CA . LYS A 1 520 ? -24.100 7.313 33.139 1.00 96.75 520 LYS A CA 1
ATOM 4097 C C . LYS A 1 520 ? -22.744 6.616 33.027 1.00 96.75 520 LYS A C 1
ATOM 4099 O O . LYS A 1 520 ? -21.729 7.265 32.762 1.00 96.75 520 LYS A O 1
ATOM 4104 N N . SER A 1 521 ? -22.713 5.294 33.204 1.00 96.25 521 SER A N 1
ATOM 4105 C CA . SER A 1 521 ? -21.478 4.519 33.107 1.00 96.25 521 SER A CA 1
ATOM 4106 C C . SER A 1 521 ? -20.986 4.405 31.661 1.00 96.25 521 SER A C 1
ATOM 4108 O O . SER A 1 521 ? -19.777 4.288 31.446 1.00 96.25 521 SER A O 1
ATOM 4110 N N . MET A 1 522 ? -21.888 4.431 30.677 1.00 95.94 522 MET A N 1
ATOM 4111 C CA . MET A 1 522 ? -21.549 4.401 29.255 1.00 95.94 522 MET A CA 1
ATOM 4112 C C . MET A 1 522 ? -21.136 5.774 28.740 1.00 95.94 522 MET A C 1
ATOM 4114 O O . MET A 1 522 ? -20.153 5.854 28.011 1.00 95.94 522 MET A O 1
ATOM 4118 N N . ILE A 1 523 ? -21.764 6.859 29.198 1.00 96.31 523 ILE A N 1
ATOM 4119 C CA . ILE A 1 523 ? -21.300 8.233 28.948 1.00 96.31 523 ILE A CA 1
ATOM 4120 C C . ILE A 1 523 ? -19.849 8.402 29.420 1.00 96.31 523 ILE A C 1
ATOM 4122 O O . ILE A 1 523 ? -19.000 8.894 28.673 1.00 96.31 523 ILE A O 1
ATOM 4126 N N . ALA A 1 524 ? -19.532 7.937 30.635 1.00 95.88 524 ALA A N 1
ATOM 4127 C CA . ALA A 1 524 ? -18.171 7.999 31.166 1.00 95.88 524 ALA A CA 1
ATOM 4128 C C . ALA A 1 524 ? -17.167 7.222 30.293 1.00 95.88 524 ALA A C 1
ATOM 4130 O 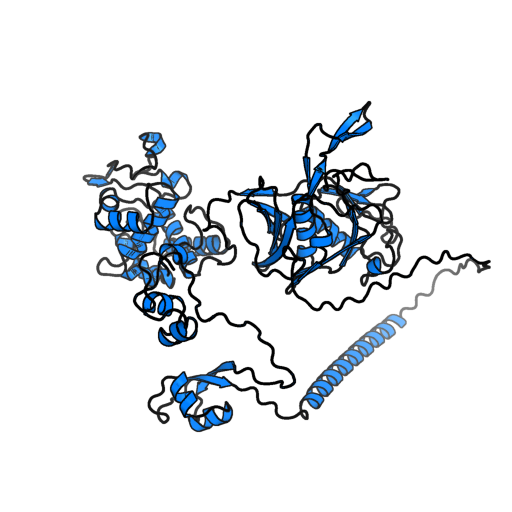O . ALA A 1 524 ? -16.059 7.701 30.047 1.00 95.88 524 ALA A O 1
ATOM 4131 N N . LYS A 1 525 ? -17.557 6.048 29.777 1.00 95.44 525 LYS A N 1
ATOM 4132 C CA . LYS A 1 525 ? -16.720 5.254 28.863 1.00 95.44 525 LYS A CA 1
ATOM 4133 C C . LYS A 1 525 ? -16.571 5.918 27.498 1.00 95.44 525 LYS A C 1
ATOM 4135 O O . LYS A 1 525 ? -15.453 5.988 27.006 1.00 95.44 525 LYS A O 1
ATOM 4140 N N . ARG A 1 526 ? -17.643 6.468 26.919 1.00 94.94 526 ARG A N 1
ATOM 4141 C CA . ARG A 1 526 ? -17.581 7.227 25.659 1.00 94.94 526 ARG A CA 1
ATOM 4142 C C . ARG A 1 526 ? -16.585 8.376 25.763 1.00 94.94 526 ARG A C 1
ATOM 4144 O O . ARG A 1 526 ? -15.671 8.458 24.950 1.00 94.94 526 ARG A O 1
ATOM 4151 N N . LYS A 1 527 ? -16.665 9.166 26.840 1.00 92.88 527 LYS A N 1
ATOM 4152 C CA . LYS A 1 527 ? -15.699 10.237 27.121 1.00 92.88 527 LYS A CA 1
ATOM 4153 C C . LYS A 1 527 ? -14.270 9.707 27.268 1.00 92.88 527 LYS A C 1
ATOM 4155 O O . LYS A 1 527 ? -13.353 10.279 26.691 1.00 92.88 527 LYS A O 1
ATOM 4160 N N . LYS A 1 528 ? -14.078 8.614 28.017 1.00 91.06 528 LYS A N 1
ATOM 4161 C CA . LYS A 1 528 ? -12.760 7.985 28.216 1.00 91.06 528 LYS A CA 1
ATOM 4162 C C . LYS A 1 528 ? -12.123 7.529 26.900 1.00 91.06 528 LYS A C 1
ATOM 4164 O O . LYS A 1 528 ? -10.916 7.659 26.746 1.00 91.06 528 LYS A O 1
ATOM 4169 N N . TYR A 1 529 ? -12.925 6.990 25.987 1.00 88.62 529 TYR A N 1
ATOM 4170 C CA . TYR A 1 529 ? -12.461 6.380 24.740 1.00 88.62 529 TYR A CA 1
ATOM 4171 C C . TYR A 1 529 ? -12.635 7.282 23.510 1.00 88.62 529 TYR A C 1
ATOM 4173 O O . TYR A 1 529 ? -12.486 6.818 22.385 1.00 88.62 529 TYR A O 1
ATOM 4181 N N . GLY A 1 530 ? -12.923 8.572 23.712 1.00 90.06 530 GLY A N 1
ATOM 4182 C CA . GLY A 1 530 ? -12.982 9.555 22.629 1.00 90.06 530 GLY A CA 1
ATOM 4183 C C . GLY A 1 530 ? -14.159 9.377 21.667 1.00 90.06 530 GLY A C 1
ATOM 4184 O O . GLY A 1 530 ? -14.050 9.774 20.513 1.00 90.06 530 GLY A O 1
ATOM 4185 N N . ILE A 1 531 ? -15.267 8.792 22.125 1.00 93.12 531 ILE A N 1
ATOM 4186 C CA . ILE A 1 531 ? -16.526 8.732 21.375 1.00 93.12 531 ILE A CA 1
ATOM 4187 C C . ILE A 1 531 ? -17.298 10.018 21.649 1.00 93.12 531 ILE A C 1
ATOM 4189 O O . ILE A 1 531 ? -17.741 10.252 22.779 1.00 93.12 531 ILE A O 1
ATOM 4193 N N . THR A 1 532 ? -17.464 10.842 20.621 1.00 91.88 532 THR A N 1
ATOM 4194 C CA . THR A 1 532 ? -18.093 12.168 20.728 1.00 91.88 532 THR A CA 1
ATOM 4195 C C . THR A 1 532 ? -19.379 12.282 19.924 1.00 91.88 532 THR A C 1
ATOM 4197 O O . THR A 1 532 ? -20.128 13.235 20.120 1.00 91.88 532 THR A O 1
ATOM 4200 N N . SER A 1 533 ? -19.656 11.311 19.057 1.00 94.38 533 SER A N 1
ATOM 4201 C CA . SER A 1 533 ? -20.805 11.303 18.161 1.00 94.38 533 SER A CA 1
ATOM 4202 C C . SER A 1 533 ? -21.459 9.924 18.107 1.00 94.38 533 SER A C 1
ATOM 4204 O O . SER A 1 533 ? -20.985 8.972 18.721 1.00 94.38 533 SER A O 1
ATOM 4206 N N . PHE A 1 534 ? -22.536 9.798 17.336 1.00 97.44 534 PHE A N 1
ATOM 4207 C CA . PHE A 1 534 ? -23.087 8.512 16.912 1.00 97.44 534 PHE A CA 1
ATOM 4208 C C . PHE A 1 534 ? -22.703 8.190 15.459 1.00 97.44 534 PHE A C 1
ATOM 4210 O O . PHE A 1 534 ? -23.421 7.466 14.777 1.00 97.44 534 PHE A O 1
ATOM 4217 N N . GLY A 1 535 ? -21.586 8.738 14.961 1.00 96.25 535 GLY A N 1
ATOM 4218 C CA . GLY A 1 535 ? -21.036 8.459 13.631 1.00 96.25 535 GLY A CA 1
ATOM 4219 C C . GLY A 1 535 ? -20.571 7.016 13.453 1.00 96.25 535 GLY A C 1
ATOM 4220 O O . GLY A 1 535 ? -20.466 6.259 14.411 1.00 96.25 535 GLY A O 1
ATOM 4221 N N . LYS A 1 536 ? -20.275 6.617 12.211 1.00 97.00 536 LYS A N 1
ATOM 4222 C CA . LYS A 1 536 ? -20.006 5.209 11.858 1.00 97.00 536 LYS A CA 1
ATOM 4223 C C . LYS A 1 536 ? -18.872 4.583 12.685 1.00 97.00 536 LYS A C 1
ATOM 4225 O O . LYS A 1 536 ? -19.066 3.561 13.336 1.00 97.00 536 LYS A O 1
ATOM 4230 N N . ARG A 1 537 ? -17.712 5.248 12.724 1.00 95.25 537 ARG A N 1
ATOM 4231 C CA . ARG A 1 537 ? -16.537 4.833 13.510 1.00 95.25 537 ARG A CA 1
ATOM 4232 C C . ARG A 1 537 ? -16.818 4.806 15.018 1.00 95.25 537 ARG A C 1
ATOM 4234 O O . ARG A 1 537 ? -16.388 3.894 15.716 1.00 95.25 537 ARG A O 1
ATOM 4241 N N . ASP A 1 538 ? -17.593 5.766 15.509 1.00 97.19 538 ASP A N 1
ATOM 4242 C CA . ASP A 1 538 ? -17.968 5.866 16.922 1.00 97.19 538 ASP A CA 1
ATOM 4243 C C . ASP A 1 538 ? -18.986 4.791 17.339 1.00 97.19 538 ASP A C 1
ATOM 4245 O O . ASP A 1 538 ? -18.906 4.276 18.453 1.00 97.19 538 ASP A O 1
ATOM 4249 N N . GLN A 1 539 ? -19.896 4.388 16.447 1.00 98.38 539 GLN A N 1
ATOM 4250 C CA . GLN A 1 539 ? -20.778 3.237 16.661 1.00 98.38 539 GLN A CA 1
ATOM 4251 C C . GLN A 1 539 ? -19.980 1.933 16.753 1.00 98.38 539 GLN A C 1
ATOM 4253 O O . GLN A 1 539 ? -20.235 1.132 17.651 1.00 98.38 539 GLN A O 1
ATOM 4258 N N . ASP A 1 540 ? -19.001 1.732 15.864 1.00 98.06 540 ASP A N 1
ATOM 4259 C CA . ASP A 1 540 ? -18.108 0.570 15.913 1.00 98.06 540 ASP A CA 1
ATOM 4260 C C . ASP A 1 540 ? -17.347 0.510 17.237 1.00 98.06 540 ASP A C 1
ATOM 4262 O O . ASP A 1 540 ? -17.351 -0.518 17.918 1.00 98.06 540 ASP A O 1
ATOM 4266 N N . LEU A 1 541 ? -16.743 1.627 17.644 1.00 96.19 541 LEU A N 1
ATOM 4267 C CA . LEU A 1 541 ? -16.005 1.683 18.898 1.00 96.19 541 LEU A CA 1
ATOM 4268 C C . LEU A 1 541 ? -16.923 1.503 20.114 1.00 96.19 541 LEU A C 1
ATOM 4270 O O . LEU A 1 541 ? -16.552 0.826 21.077 1.00 96.19 541 LEU A O 1
ATOM 4274 N N . PHE A 1 542 ? -18.145 2.038 20.069 1.00 97.19 542 PHE A N 1
ATOM 4275 C CA . PHE A 1 542 ? -19.122 1.831 21.133 1.00 97.19 542 PHE A CA 1
ATOM 4276 C C . PHE A 1 542 ? -19.549 0.365 21.251 1.00 97.19 542 PHE A C 1
ATOM 4278 O O . PHE A 1 542 ? -19.684 -0.138 22.366 1.00 97.19 542 PHE A O 1
ATOM 4285 N N . ALA A 1 543 ? -19.693 -0.354 20.135 1.00 97.25 543 ALA A N 1
ATOM 4286 C CA . ALA A 1 543 ? -19.990 -1.783 20.159 1.00 97.25 543 ALA A CA 1
ATOM 4287 C C . ALA A 1 543 ? -18.893 -2.580 20.876 1.00 97.25 543 ALA A C 1
ATOM 4289 O O . ALA A 1 543 ? -19.199 -3.427 21.714 1.00 97.25 543 ALA A O 1
ATOM 4290 N N . VAL A 1 544 ? -17.619 -2.258 20.632 1.00 96.25 544 VAL A N 1
ATOM 4291 C CA . VAL A 1 544 ? -16.496 -2.869 21.361 1.00 96.25 544 VAL A CA 1
ATOM 4292 C C . VAL A 1 544 ? -16.564 -2.550 22.859 1.00 96.25 544 VAL A C 1
ATOM 4294 O O . VAL A 1 544 ? -16.342 -3.432 23.689 1.00 96.25 544 VAL A O 1
ATOM 4297 N N . ILE A 1 545 ? -16.911 -1.314 23.234 1.00 95.00 545 ILE A N 1
ATOM 4298 C CA . ILE A 1 545 ? -17.105 -0.933 24.643 1.00 95.00 545 ILE A CA 1
ATOM 4299 C C . ILE A 1 545 ? -18.225 -1.761 25.280 1.00 95.00 545 ILE A C 1
ATOM 4301 O O . ILE A 1 545 ? -18.054 -2.236 26.404 1.00 95.00 545 ILE A O 1
ATOM 4305 N N . LEU A 1 546 ? -19.342 -1.977 24.584 1.00 94.88 546 LEU A N 1
ATOM 4306 C CA . LEU A 1 546 ? -20.414 -2.846 25.073 1.00 94.88 546 LEU A CA 1
ATOM 4307 C C . LEU A 1 546 ? -19.916 -4.283 25.256 1.00 94.88 546 LEU A C 1
ATOM 4309 O O . LEU A 1 546 ? -20.128 -4.862 26.321 1.00 94.88 546 LEU A O 1
ATOM 4313 N N . MET A 1 547 ? -19.172 -4.830 24.291 1.00 94.56 547 MET A N 1
ATOM 4314 C CA . MET A 1 547 ? -18.586 -6.171 24.413 1.00 94.56 547 MET A CA 1
ATOM 4315 C C . MET A 1 547 ? -17.680 -6.277 25.648 1.00 94.56 547 MET A C 1
ATOM 4317 O O . MET A 1 547 ? -17.842 -7.172 26.477 1.00 94.56 547 MET A O 1
ATOM 4321 N N . LYS A 1 548 ? -16.767 -5.318 25.827 1.00 93.69 548 LYS A N 1
ATOM 4322 C CA . LYS A 1 548 ? -15.800 -5.336 26.929 1.00 93.69 548 LYS A CA 1
ATOM 4323 C C . LYS A 1 548 ? -16.442 -5.104 28.298 1.00 93.69 548 LYS A C 1
ATOM 4325 O O . LYS A 1 548 ? -16.006 -5.699 29.281 1.00 93.69 548 LYS A O 1
ATOM 4330 N N . TYR A 1 549 ? -17.451 -4.235 28.388 1.00 93.50 549 TYR A N 1
ATOM 4331 C CA . TYR A 1 549 ? -17.932 -3.727 29.677 1.00 93.50 549 TYR A CA 1
ATOM 4332 C C . TYR A 1 549 ? -19.355 -4.119 30.061 1.00 93.50 549 TYR A C 1
ATOM 4334 O O . TYR A 1 549 ? -19.630 -4.186 31.257 1.00 93.50 549 TYR A O 1
ATOM 4342 N N . ALA A 1 550 ? -20.257 -4.370 29.111 1.00 89.81 550 ALA A N 1
ATOM 4343 C CA . ALA A 1 550 ? -21.609 -4.829 29.440 1.00 89.81 550 ALA A CA 1
ATOM 4344 C C . ALA A 1 550 ? -21.610 -6.319 29.821 1.00 89.81 550 ALA A C 1
ATOM 4346 O O . ALA A 1 550 ? -22.368 -6.743 30.693 1.00 89.81 550 ALA A O 1
ATOM 4347 N N . ARG A 1 551 ? -20.718 -7.112 29.204 1.00 89.25 551 ARG A N 1
ATOM 4348 C CA . ARG A 1 551 ? -20.571 -8.560 29.432 1.00 89.25 551 ARG A CA 1
ATOM 4349 C C . ARG A 1 551 ? -19.095 -8.954 29.619 1.00 89.25 551 ARG A C 1
ATOM 4351 O O . ARG A 1 551 ? -18.554 -9.724 28.827 1.00 89.25 551 ARG A O 1
ATOM 4358 N N . PRO A 1 552 ? -18.422 -8.481 30.685 1.00 92.06 552 PRO A N 1
ATOM 4359 C CA . PRO A 1 552 ? -16.973 -8.638 30.842 1.00 92.06 552 PRO A CA 1
ATOM 4360 C C . PRO A 1 552 ? -16.504 -10.100 30.902 1.00 92.06 552 PRO A C 1
ATOM 4362 O O . PRO A 1 552 ? -15.372 -10.390 30.533 1.00 92.06 552 PRO A O 1
ATOM 4365 N N . SER A 1 553 ? -17.359 -11.044 31.317 1.00 94.12 553 SER A N 1
ATOM 4366 C CA . SER A 1 553 ? -17.023 -12.477 31.312 1.00 94.12 553 SER A CA 1
ATOM 4367 C C . SER A 1 553 ? -16.941 -13.087 29.908 1.00 94.12 553 SER A C 1
ATOM 4369 O O . SER A 1 553 ? -16.229 -14.068 29.724 1.00 94.12 553 SER A O 1
ATOM 4371 N N . ALA A 1 554 ? -17.653 -12.531 28.924 1.00 94.50 554 ALA A N 1
ATOM 4372 C CA . ALA A 1 554 ? -17.621 -13.003 27.540 1.00 94.50 554 ALA A CA 1
ATOM 4373 C C . ALA A 1 554 ? -16.429 -12.432 26.750 1.00 94.50 554 ALA A C 1
ATOM 4375 O O . ALA A 1 554 ? -16.024 -13.004 25.737 1.00 94.50 554 ALA A O 1
ATOM 4376 N N . TRP A 1 555 ? -15.838 -11.329 27.223 1.00 95.12 555 TRP A N 1
ATOM 4377 C CA . TRP A 1 555 ? -14.728 -10.644 26.559 1.00 95.12 555 TRP A CA 1
ATOM 4378 C C . TRP A 1 555 ? -13.485 -11.526 26.356 1.00 95.12 555 TRP A C 1
ATOM 4380 O O . TRP A 1 555 ? -13.073 -11.676 25.204 1.00 95.12 555 TRP A O 1
ATOM 4390 N N . PRO A 1 556 ? -12.924 -12.198 27.383 1.00 94.12 556 PRO A N 1
ATOM 4391 C CA . PRO A 1 556 ? -11.774 -13.084 27.191 1.00 94.12 556 PRO A CA 1
ATOM 4392 C C . PRO A 1 556 ? -12.057 -14.229 26.213 1.00 94.12 556 PRO A C 1
ATOM 4394 O O . PRO A 1 556 ? -11.221 -14.537 25.370 1.00 94.12 556 PRO A O 1
ATOM 4397 N N . LEU A 1 557 ? -13.263 -14.806 26.262 1.00 91.75 557 LEU A N 1
ATOM 4398 C CA . LEU A 1 557 ? -13.672 -15.898 25.374 1.00 91.75 557 LEU A CA 1
ATOM 4399 C C . LEU A 1 557 ? -13.698 -15.454 23.907 1.00 91.75 557 LEU A C 1
ATOM 4401 O O . LEU A 1 557 ? -13.208 -16.171 23.036 1.00 91.75 557 LEU A O 1
ATOM 4405 N N . LEU A 1 558 ? -14.197 -14.245 23.630 1.00 94.38 558 LEU A N 1
ATOM 4406 C CA . LEU A 1 558 ? -14.126 -13.649 22.295 1.00 94.38 558 LEU A CA 1
ATOM 4407 C C . LEU A 1 558 ? -12.676 -13.453 21.842 1.00 94.38 558 LEU A C 1
ATOM 4409 O O . LEU A 1 558 ? -12.326 -13.852 20.730 1.00 94.38 558 LEU A O 1
ATOM 4413 N N . LEU A 1 559 ? -11.819 -12.899 22.705 1.00 89.00 559 LEU A N 1
ATOM 4414 C CA . LEU A 1 559 ? -10.400 -12.713 22.388 1.00 89.00 559 LEU A CA 1
ATOM 4415 C C . LEU A 1 559 ? -9.674 -14.045 22.157 1.00 89.00 559 LEU A C 1
ATOM 4417 O O . LEU A 1 559 ? -8.734 -14.082 21.365 1.00 89.00 559 LEU A O 1
ATOM 4421 N N . GLU A 1 560 ? -10.116 -15.136 22.785 1.00 83.12 560 GLU A N 1
ATOM 4422 C CA . GLU A 1 560 ? -9.616 -16.507 22.607 1.00 83.12 560 GLU A CA 1
ATOM 4423 C C . GLU A 1 560 ? -10.216 -17.238 21.392 1.00 83.12 560 GLU A C 1
ATOM 4425 O O . GLU A 1 560 ? -9.698 -18.280 20.994 1.00 83.12 560 GLU A O 1
ATOM 4430 N N . GLY A 1 561 ? -11.248 -16.680 20.748 1.00 78.25 561 GLY A N 1
ATOM 4431 C CA . GLY A 1 561 ? -11.940 -17.297 19.608 1.00 78.25 561 GLY A CA 1
ATOM 4432 C C . GLY A 1 561 ? -12.997 -18.332 20.009 1.00 78.25 561 GLY A C 1
ATOM 4433 O O . GLY A 1 561 ? -13.516 -19.048 19.158 1.00 78.25 561 GLY A O 1
ATOM 4434 N N . LYS A 1 562 ? -13.354 -18.402 21.294 1.00 84.62 562 LYS A N 1
ATOM 4435 C CA . LYS A 1 562 ? -14.386 -19.288 21.852 1.00 84.62 562 LYS A CA 1
ATOM 4436 C C . LYS A 1 562 ? -15.775 -18.667 21.684 1.00 84.62 562 LYS A C 1
ATOM 4438 O O . LYS A 1 562 ? -16.456 -18.323 22.648 1.00 84.62 562 LYS A O 1
ATOM 4443 N N . ILE A 1 563 ? -16.191 -18.475 20.430 1.00 91.38 563 ILE A N 1
ATOM 4444 C CA . ILE A 1 563 ? -17.372 -17.663 20.084 1.00 91.38 563 ILE A CA 1
ATOM 4445 C C . ILE A 1 563 ? -18.670 -18.257 20.621 1.00 91.38 563 ILE A C 1
ATOM 4447 O O . ILE A 1 563 ? -19.475 -17.533 21.203 1.00 91.38 563 ILE A O 1
ATOM 4451 N N . LYS A 1 564 ? -18.856 -19.574 20.492 1.00 86.06 564 LYS A N 1
ATOM 4452 C CA . LYS A 1 564 ? -20.036 -20.261 21.033 1.00 86.06 564 LYS A CA 1
ATOM 4453 C C . LYS A 1 564 ? -20.181 -20.022 22.539 1.00 86.06 564 LYS A C 1
ATOM 4455 O O . LYS A 1 564 ? -21.250 -19.646 23.008 1.00 86.06 564 LYS A O 1
ATOM 4460 N N . GLU A 1 565 ? -19.089 -20.170 23.283 1.00 89.50 565 GLU A N 1
ATOM 4461 C CA . GLU A 1 565 ? -19.069 -19.974 24.735 1.00 89.50 565 GLU A CA 1
ATOM 4462 C C . GLU A 1 565 ? -19.341 -18.508 25.100 1.00 89.50 565 GLU A C 1
ATOM 4464 O O . GLU A 1 565 ? -20.169 -18.232 25.967 1.00 89.50 565 GLU A O 1
ATOM 4469 N N . ALA A 1 566 ? -18.724 -17.560 24.384 1.00 93.44 566 ALA A N 1
ATOM 4470 C CA . ALA A 1 566 ? -18.957 -16.126 24.572 1.00 93.44 566 ALA A CA 1
ATOM 4471 C C . ALA A 1 566 ? -20.435 -15.730 24.369 1.00 93.44 566 ALA A C 1
ATOM 4473 O O . ALA A 1 566 ? -20.932 -14.806 25.019 1.00 93.44 566 ALA A O 1
ATOM 4474 N N . LEU A 1 567 ? -21.156 -16.432 23.491 1.00 91.75 567 LEU A N 1
ATOM 4475 C CA . LEU A 1 567 ? -22.585 -16.234 23.248 1.00 91.75 567 LEU A CA 1
ATOM 4476 C C . LEU A 1 567 ? -23.462 -16.878 24.334 1.00 91.75 567 LEU A C 1
ATOM 4478 O O . LEU A 1 567 ? -24.405 -16.252 24.829 1.00 91.75 567 LEU A O 1
ATOM 4482 N N . GLU A 1 568 ? -23.153 -18.120 24.709 1.00 91.75 568 GLU A N 1
ATOM 4483 C CA . GLU A 1 568 ? -24.032 -18.983 25.507 1.00 91.75 568 GLU A CA 1
ATOM 4484 C C . GLU A 1 568 ? -23.850 -18.872 27.022 1.00 91.75 568 GLU A C 1
ATOM 4486 O O . GLU A 1 568 ? -24.710 -19.381 27.745 1.00 91.75 568 GLU A O 1
ATOM 4491 N N . LEU A 1 569 ? -22.806 -18.181 27.503 1.00 89.81 569 LEU A N 1
ATOM 4492 C CA . LEU A 1 569 ? -22.526 -18.000 28.933 1.00 89.81 569 LEU A CA 1
ATOM 4493 C C . LEU A 1 569 ? -23.802 -17.744 29.760 1.00 89.81 569 LEU A C 1
ATOM 4495 O O . LEU A 1 569 ? -24.603 -16.841 29.478 1.00 89.81 569 LEU A O 1
ATOM 4499 N N . ASP A 1 570 ? -23.964 -18.555 30.805 1.00 84.81 570 ASP A N 1
ATOM 4500 C CA . ASP A 1 570 ? -25.127 -18.562 31.688 1.00 84.81 570 ASP A CA 1
ATOM 4501 C C . ASP A 1 570 ? -25.261 -17.264 32.516 1.00 84.81 570 ASP A C 1
ATOM 4503 O O . ASP A 1 570 ? -24.458 -16.333 32.414 1.00 84.81 570 ASP A O 1
ATOM 4507 N N . LYS A 1 571 ? -26.300 -17.186 33.359 1.00 82.75 571 LYS A N 1
ATOM 4508 C CA . LYS A 1 571 ? -26.475 -16.105 34.352 1.00 82.75 571 LYS A CA 1
ATOM 4509 C C . LYS A 1 571 ? -26.395 -14.690 33.758 1.00 82.75 571 LYS A C 1
ATOM 4511 O O . LYS A 1 571 ? -25.874 -13.771 34.382 1.00 82.75 571 LYS A O 1
ATOM 4516 N N . LYS A 1 572 ? -26.924 -14.507 32.544 1.00 84.88 572 LYS A N 1
ATOM 4517 C CA . LYS A 1 572 ? -26.895 -13.231 31.806 1.00 84.88 572 LYS A CA 1
ATOM 4518 C C . LYS A 1 572 ? -25.482 -12.721 31.480 1.00 84.88 572 LYS A C 1
ATOM 4520 O O . LYS A 1 572 ? -25.284 -11.518 31.323 1.00 84.88 572 LYS A O 1
ATOM 4525 N N . ARG A 1 573 ? -24.488 -13.613 31.393 1.00 89.69 573 ARG A N 1
ATOM 4526 C CA . ARG A 1 573 ? -23.083 -13.236 31.167 1.00 89.69 573 ARG A CA 1
ATOM 4527 C C . ARG A 1 573 ? -22.650 -13.294 29.702 1.00 89.69 573 ARG A C 1
ATOM 4529 O O . ARG A 1 573 ? -21.668 -12.643 29.369 1.00 89.69 573 ARG A O 1
ATOM 4536 N N . GLY A 1 574 ? -23.355 -14.032 28.843 1.00 92.62 574 GLY A N 1
ATOM 4537 C CA . GLY A 1 574 ? -23.047 -14.125 27.410 1.00 92.62 574 GLY A CA 1
ATOM 4538 C C . GLY A 1 574 ? -23.582 -12.968 26.565 1.00 92.62 574 GLY A C 1
ATOM 4539 O O . GLY A 1 574 ? -24.542 -12.294 26.944 1.00 92.62 574 GLY A O 1
ATOM 4540 N N . TYR A 1 575 ? -23.002 -12.766 25.380 1.00 94.56 575 TYR A N 1
ATOM 4541 C CA . TYR A 1 575 ? -23.403 -11.688 24.463 1.00 94.56 575 TYR A CA 1
ATOM 4542 C C . TYR A 1 575 ? -24.817 -11.829 23.897 1.00 94.56 575 TYR A C 1
ATOM 4544 O O . TYR A 1 575 ? -25.418 -10.822 23.533 1.00 94.56 575 TYR A O 1
ATOM 4552 N N . ALA A 1 576 ? -25.401 -13.030 23.901 1.00 91.75 576 ALA A N 1
ATOM 4553 C CA . ALA A 1 576 ? -26.798 -13.232 23.506 1.00 91.75 576 ALA A CA 1
ATOM 4554 C C . ALA A 1 576 ? -27.815 -12.552 24.445 1.00 91.75 576 ALA A C 1
ATOM 4556 O O . ALA A 1 576 ? -29.004 -12.494 24.146 1.00 91.75 576 ALA A O 1
ATOM 4557 N N . TYR A 1 577 ? -27.370 -12.067 25.610 1.00 89.62 577 TYR A N 1
ATOM 4558 C CA . TYR A 1 577 ? -28.180 -11.219 26.484 1.00 89.62 577 TYR A CA 1
ATOM 4559 C C . TYR A 1 577 ? -28.070 -9.732 26.149 1.00 89.62 577 TYR A C 1
ATOM 4561 O O . TYR A 1 577 ? -28.920 -8.969 26.596 1.00 89.62 577 TYR A O 1
ATOM 4569 N N . GLU A 1 578 ? -27.047 -9.326 25.400 1.00 91.31 578 GLU A N 1
ATOM 4570 C CA . GLU A 1 578 ? -26.844 -7.936 24.993 1.00 91.31 578 GLU A CA 1
ATOM 4571 C C . GLU A 1 578 ? -27.509 -7.650 23.646 1.00 91.31 578 GLU A C 1
ATOM 4573 O O . GLU A 1 578 ? -28.256 -6.686 23.521 1.00 91.31 578 GLU A O 1
ATOM 4578 N N . TRP A 1 579 ? -27.309 -8.542 22.673 1.00 90.62 579 TRP A N 1
ATOM 4579 C CA . TRP A 1 579 ? -27.898 -8.426 21.342 1.00 90.62 579 TRP A CA 1
ATOM 4580 C C . TRP A 1 579 ? -28.922 -9.522 21.104 1.00 90.62 579 TRP A C 1
ATOM 4582 O O . TRP A 1 579 ? -28.608 -10.714 21.136 1.00 90.62 579 TRP A O 1
ATOM 4592 N N . ALA A 1 580 ? -30.163 -9.106 20.857 1.00 85.88 580 ALA A N 1
ATOM 4593 C CA . ALA A 1 580 ? -31.293 -10.018 20.753 1.00 85.88 580 ALA A CA 1
ATOM 4594 C C . ALA A 1 580 ? -31.253 -10.911 19.506 1.00 85.88 580 ALA A C 1
ATOM 4596 O O . ALA A 1 580 ? -31.834 -11.997 19.523 1.00 85.88 580 ALA A O 1
ATOM 4597 N N . SER A 1 581 ? -30.547 -10.480 18.458 1.00 87.81 581 SER A N 1
ATOM 4598 C CA . SER A 1 581 ? -30.371 -11.247 17.223 1.00 87.81 581 SER A CA 1
ATOM 4599 C C . SER A 1 581 ? -29.422 -12.445 17.358 1.00 87.81 581 SER A C 1
ATOM 4601 O O . SER A 1 581 ? -29.404 -13.324 16.488 1.00 87.81 581 SER A O 1
ATOM 4603 N N . LEU A 1 582 ? -28.627 -12.504 18.432 1.00 91.06 582 LEU A N 1
ATOM 4604 C CA . LEU A 1 582 ? -27.598 -13.522 18.607 1.00 91.06 582 LEU A CA 1
ATOM 4605 C C . LEU A 1 582 ? -28.155 -14.827 19.220 1.00 91.06 582 LEU A C 1
ATOM 4607 O O . LEU A 1 582 ? -28.977 -14.792 20.144 1.00 91.06 582 LEU A O 1
ATOM 4611 N N . PRO A 1 583 ? -27.688 -16.006 18.761 1.00 86.31 583 PRO A N 1
ATOM 4612 C CA . PRO A 1 583 ? -28.075 -17.289 19.340 1.00 86.31 583 PRO A CA 1
ATOM 4613 C C . PRO A 1 583 ? -27.554 -17.442 20.782 1.00 86.31 583 PRO A C 1
ATOM 4615 O O . PRO A 1 583 ? -26.471 -16.943 21.087 1.00 86.31 583 PRO A O 1
ATOM 4618 N N . PRO A 1 584 ? -28.284 -18.142 21.675 1.00 78.38 584 PRO A N 1
ATOM 4619 C CA . PRO A 1 584 ? -29.437 -19.001 21.383 1.00 78.38 584 PRO A CA 1
ATOM 4620 C C . PRO A 1 584 ? -30.794 -18.288 21.199 1.00 78.38 584 PRO A C 1
ATOM 4622 O O . PRO A 1 584 ? -31.807 -18.968 21.150 1.00 78.38 584 PRO A O 1
ATOM 4625 N N . GLY A 1 585 ? -30.851 -16.959 21.040 1.00 78.44 585 GLY A N 1
ATOM 4626 C CA . GLY A 1 585 ? -32.106 -16.229 20.830 1.00 78.44 585 GLY A CA 1
ATOM 4627 C C . GLY A 1 585 ? -32.920 -16.161 22.119 1.00 78.44 585 GLY A C 1
ATOM 4628 O O . GLY A 1 585 ? -33.605 -17.104 22.498 1.00 78.44 585 GLY A O 1
ATOM 4629 N N . ARG A 1 586 ? -32.820 -15.044 22.845 1.00 79.69 586 ARG A N 1
ATOM 4630 C CA . ARG A 1 586 ? -33.334 -14.955 24.229 1.00 79.69 586 ARG A CA 1
ATOM 4631 C C . ARG A 1 586 ? -34.590 -14.111 24.399 1.00 79.69 586 ARG A C 1
ATOM 4633 O O . ARG A 1 586 ? -35.198 -14.134 25.463 1.00 79.69 586 ARG A O 1
ATOM 4640 N N . TYR A 1 587 ? -34.964 -13.367 23.366 1.00 75.25 587 TYR A N 1
ATOM 4641 C CA . TYR A 1 587 ? -35.960 -12.302 23.465 1.00 75.25 587 TYR A CA 1
ATOM 4642 C C . TYR A 1 587 ? -37.124 -12.467 22.467 1.00 75.25 587 TYR A C 1
ATOM 4644 O O . TYR A 1 587 ? -38.010 -11.617 22.406 1.00 75.25 587 TYR A O 1
ATOM 4652 N N . GLY A 1 588 ? -37.161 -13.585 21.728 1.00 62.16 588 GLY A N 1
ATOM 4653 C CA . GLY A 1 588 ? -38.238 -13.923 20.791 1.00 62.16 588 GLY A CA 1
ATOM 4654 C C . GLY A 1 588 ? -38.150 -13.240 19.420 1.00 62.16 588 GLY A C 1
ATOM 4655 O O . GLY A 1 588 ? -38.996 -13.502 18.570 1.00 62.16 588 GLY A O 1
ATOM 4656 N N . GLN A 1 589 ? -37.149 -12.387 19.176 1.00 68.81 589 GLN A N 1
ATOM 4657 C CA . GLN A 1 589 ? -36.832 -11.892 17.833 1.00 68.81 589 GLN A CA 1
ATOM 4658 C C . GLN A 1 589 ? -36.221 -13.005 16.964 1.00 68.81 589 GLN A C 1
ATOM 4660 O O . GLN A 1 589 ? -35.581 -13.915 17.500 1.00 68.81 589 GLN A O 1
ATOM 4665 N N . PRO A 1 590 ? -36.356 -12.918 15.624 1.00 68.06 590 PRO A N 1
ATOM 4666 C CA . PRO A 1 590 ? -35.646 -13.806 14.715 1.00 68.06 590 PRO A CA 1
ATOM 4667 C C . PRO A 1 590 ? -34.139 -13.763 14.984 1.00 68.06 590 PRO A C 1
ATOM 4669 O O . PRO A 1 590 ? -33.514 -12.708 14.894 1.00 68.06 590 PRO A O 1
ATOM 4672 N N . SER A 1 591 ? -33.558 -14.916 15.296 1.00 78.00 591 SER A N 1
ATOM 4673 C CA . SER A 1 591 ? -32.118 -15.093 15.445 1.00 78.00 591 SER A CA 1
ATOM 4674 C C . SER A 1 591 ? -31.617 -16.129 14.444 1.00 78.00 591 SER A C 1
ATOM 4676 O O . SER A 1 591 ? -32.344 -17.031 14.017 1.00 78.00 591 SER A O 1
ATOM 4678 N N . LYS A 1 592 ? -30.355 -15.993 14.028 1.00 81.12 592 LYS A N 1
ATOM 4679 C CA . LYS A 1 592 ? -29.670 -17.062 13.289 1.00 81.12 592 LYS A CA 1
ATOM 4680 C C . LYS A 1 592 ? -29.447 -18.252 14.223 1.00 81.12 592 LYS A C 1
ATOM 4682 O O . LYS A 1 592 ? -29.249 -18.067 15.423 1.00 81.12 592 LYS A O 1
ATOM 4687 N N . THR A 1 593 ? -29.415 -19.469 13.678 1.00 83.81 593 THR A N 1
ATOM 4688 C CA . THR A 1 593 ? -28.998 -20.637 14.473 1.00 83.81 593 THR A CA 1
ATOM 4689 C C . THR A 1 593 ? -27.534 -20.490 14.898 1.00 83.81 593 THR A C 1
ATOM 4691 O O . THR A 1 593 ? -26.763 -19.787 14.240 1.00 83.81 593 THR A O 1
ATOM 4694 N N . MET A 1 594 ? -27.115 -21.178 15.968 1.00 81.56 594 MET A N 1
ATOM 4695 C CA . MET A 1 594 ? -25.711 -21.142 16.410 1.00 81.56 594 MET A CA 1
ATOM 4696 C C . MET A 1 594 ? -24.747 -21.528 15.278 1.00 81.56 594 MET A C 1
ATOM 4698 O O . MET A 1 594 ? -23.752 -20.849 15.051 1.00 81.56 594 MET A O 1
ATOM 4702 N N . VAL A 1 595 ? -25.089 -22.557 14.496 1.00 64.44 595 VAL A N 1
ATOM 4703 C CA . VAL A 1 595 ? -24.295 -22.998 13.337 1.00 64.44 595 VAL A CA 1
ATOM 4704 C C . VAL A 1 595 ? -24.174 -21.897 12.279 1.00 64.44 595 VAL A C 1
ATOM 4706 O O . VAL A 1 595 ? -23.080 -21.634 11.787 1.00 64.44 595 VAL A O 1
ATOM 4709 N N . GLN A 1 596 ? -25.274 -21.216 11.947 1.00 73.00 596 GLN A N 1
ATOM 4710 C CA . GLN A 1 596 ? -25.257 -20.119 10.974 1.00 73.00 596 GLN A CA 1
ATOM 4711 C C . GLN A 1 596 ? -24.432 -18.924 11.466 1.00 73.00 596 GLN A C 1
ATOM 4713 O O . GLN A 1 596 ? -23.696 -18.330 10.680 1.00 73.00 596 GLN A O 1
ATOM 4718 N N . ALA A 1 597 ? -24.540 -18.577 12.751 1.00 79.19 597 ALA A N 1
ATOM 4719 C CA . ALA A 1 597 ? -23.757 -17.501 13.348 1.00 79.19 597 ALA A CA 1
ATOM 4720 C C . ALA A 1 597 ? -22.254 -17.819 13.301 1.00 79.19 597 ALA A C 1
ATOM 4722 O O . ALA A 1 597 ? -21.479 -17.006 12.803 1.00 79.19 597 ALA A O 1
ATOM 4723 N N . LEU A 1 598 ? -21.846 -19.025 13.709 1.00 71.19 598 LEU A N 1
ATOM 4724 C CA . LEU A 1 598 ? -20.445 -19.457 13.640 1.00 71.19 598 LEU A CA 1
ATOM 4725 C C . LEU A 1 598 ? -19.921 -19.505 12.194 1.00 71.19 598 LEU A C 1
ATOM 4727 O O . LEU A 1 598 ? -18.820 -19.035 11.931 1.00 71.19 598 LEU A O 1
ATOM 4731 N N . GLY A 1 599 ? -20.728 -19.960 11.230 1.00 59.81 599 GLY A N 1
ATOM 4732 C CA . GLY A 1 599 ? -20.345 -19.927 9.813 1.00 59.81 599 GLY A CA 1
ATOM 4733 C C . GLY A 1 599 ? -20.142 -18.505 9.266 1.00 59.81 599 GLY A C 1
ATOM 4734 O O . GLY A 1 599 ? -19.211 -18.256 8.496 1.00 59.81 599 GLY A O 1
ATOM 4735 N N . LEU A 1 600 ? -20.978 -17.546 9.682 1.00 82.38 600 LEU A N 1
ATOM 4736 C CA . LEU A 1 600 ? -20.799 -16.127 9.350 1.00 82.38 600 LEU A CA 1
ATOM 4737 C C . LEU A 1 600 ? -19.552 -15.543 10.018 1.00 82.38 600 LEU A C 1
ATOM 4739 O O . LEU A 1 600 ? -18.815 -14.796 9.375 1.00 82.38 600 LEU A O 1
ATOM 4743 N N . TYR A 1 601 ? -19.301 -15.900 11.277 1.00 86.81 601 TYR A N 1
ATOM 4744 C CA . TYR A 1 601 ? -18.090 -15.517 11.988 1.00 86.81 601 TYR A CA 1
ATOM 4745 C C . TYR A 1 601 ? -16.833 -15.988 11.249 1.00 86.81 601 TYR A C 1
ATOM 4747 O O . TYR A 1 601 ? -15.974 -15.165 10.944 1.00 86.81 601 TYR A O 1
ATOM 4755 N N . ASP A 1 602 ? -16.752 -17.269 10.881 1.00 67.31 602 ASP A N 1
ATOM 4756 C CA . ASP A 1 602 ? -15.595 -17.835 10.177 1.00 67.31 602 ASP A CA 1
ATOM 4757 C C . ASP A 1 602 ? -15.371 -17.175 8.812 1.00 67.31 602 ASP A C 1
ATOM 4759 O O . ASP A 1 602 ? -14.232 -16.896 8.420 1.00 67.31 602 ASP A O 1
ATOM 4763 N N . LYS A 1 603 ? -16.459 -16.885 8.086 1.00 85.44 603 LYS A N 1
ATOM 4764 C CA . LYS A 1 603 ? -16.404 -16.121 6.835 1.00 85.44 603 LYS A CA 1
ATOM 4765 C C . LYS A 1 603 ? -15.783 -14.744 7.070 1.00 85.44 603 LYS A C 1
ATOM 4767 O O . LYS A 1 603 ? -14.830 -14.386 6.379 1.00 85.44 603 LYS A O 1
ATOM 4772 N N . TYR A 1 604 ? -16.304 -13.972 8.023 1.00 89.44 604 TYR A N 1
ATOM 4773 C CA . TYR A 1 604 ? -15.809 -12.618 8.267 1.00 89.44 604 TYR A CA 1
ATOM 4774 C C . TYR A 1 604 ? -14.417 -12.601 8.875 1.00 89.44 604 TYR A C 1
ATOM 4776 O O . TYR A 1 604 ? -13.637 -11.723 8.541 1.00 89.44 604 TYR A O 1
ATOM 4784 N N . PHE A 1 605 ? -14.052 -13.594 9.676 1.00 78.25 605 PHE A N 1
ATOM 4785 C CA . PHE A 1 605 ? -12.694 -13.745 10.173 1.00 78.25 605 PHE A CA 1
ATOM 4786 C C . PHE A 1 605 ? -11.685 -13.915 9.032 1.00 78.25 605 PHE A C 1
ATOM 4788 O O . PHE A 1 605 ? -10.645 -13.259 9.031 1.00 78.25 605 PHE A O 1
ATOM 4795 N N . LYS A 1 606 ? -12.012 -14.726 8.016 1.00 66.81 606 LYS A N 1
ATOM 4796 C CA . LYS A 1 606 ? -11.194 -14.853 6.798 1.00 66.81 606 LYS A CA 1
ATOM 4797 C C . LYS A 1 606 ? -11.129 -13.544 6.011 1.00 66.81 606 LYS A C 1
ATOM 4799 O O . LYS A 1 606 ? -10.051 -13.171 5.561 1.00 66.81 606 LYS A O 1
ATOM 4804 N N . GLU A 1 607 ? -12.253 -12.844 5.852 1.00 79.06 607 GLU A N 1
ATOM 4805 C CA . GLU A 1 607 ? -12.281 -11.548 5.161 1.00 79.06 607 GLU A CA 1
ATOM 4806 C C . GLU A 1 607 ? -11.439 -10.489 5.893 1.00 79.06 607 GLU A C 1
ATOM 4808 O O . GLU A 1 607 ? -10.594 -9.857 5.263 1.00 79.06 607 GLU A O 1
ATOM 4813 N N . GLU A 1 608 ? -11.586 -10.358 7.214 1.00 82.50 608 GLU A N 1
ATOM 4814 C CA . GLU A 1 608 ? -10.794 -9.447 8.051 1.00 82.50 608 GLU A CA 1
ATOM 4815 C C . GLU A 1 608 ? -9.303 -9.790 8.019 1.00 82.50 608 GLU A C 1
ATOM 4817 O O . GLU A 1 608 ? -8.460 -8.907 7.889 1.00 82.50 608 GLU A O 1
ATOM 4822 N N . ASN A 1 609 ? -8.957 -11.079 8.079 1.00 70.88 609 ASN A N 1
ATOM 4823 C CA . ASN A 1 609 ? -7.573 -11.535 7.961 1.00 70.88 609 ASN A CA 1
ATOM 4824 C C . ASN A 1 609 ? -6.949 -11.187 6.595 1.00 70.88 609 ASN A C 1
ATOM 4826 O O . ASN A 1 609 ? -5.729 -11.069 6.502 1.00 70.88 609 ASN A O 1
ATOM 4830 N N . ASN A 1 610 ? -7.780 -11.008 5.565 1.00 65.56 610 ASN A N 1
ATOM 4831 C CA . ASN A 1 610 ? -7.381 -10.614 4.216 1.00 65.56 610 ASN A CA 1
ATOM 4832 C C . ASN A 1 610 ? -7.563 -9.103 3.960 1.00 65.56 610 ASN A C 1
ATOM 4834 O O . ASN A 1 610 ? -7.515 -8.673 2.811 1.00 65.56 610 ASN A O 1
ATOM 4838 N N . GLY A 1 611 ? -7.807 -8.300 5.004 1.00 72.75 611 GLY A N 1
ATOM 4839 C CA . GLY A 1 611 ? -7.962 -6.844 4.903 1.00 72.75 611 GLY A CA 1
ATOM 4840 C C . GLY A 1 611 ? -9.276 -6.375 4.270 1.00 72.75 611 GLY A C 1
ATOM 4841 O O . GLY A 1 611 ? -9.419 -5.198 3.951 1.00 72.75 611 GLY A O 1
ATOM 4842 N N . LYS A 1 612 ? -10.253 -7.268 4.078 1.00 81.31 612 LYS A N 1
ATOM 4843 C CA . LYS A 1 612 ? -11.571 -6.931 3.533 1.00 81.31 612 LYS A CA 1
ATOM 4844 C C . LYS A 1 612 ? -12.547 -6.660 4.673 1.00 81.31 612 LYS A C 1
ATOM 4846 O O . LYS A 1 612 ? -13.012 -7.595 5.325 1.00 81.31 612 LYS A O 1
ATOM 4851 N N . THR A 1 613 ? -12.908 -5.395 4.868 1.00 89.62 613 THR A N 1
ATOM 4852 C CA . THR A 1 613 ? -13.777 -4.950 5.965 1.00 89.62 613 THR A CA 1
ATOM 4853 C C . THR A 1 613 ? -14.788 -3.901 5.499 1.00 89.62 613 THR A C 1
ATOM 4855 O O . THR A 1 613 ? -14.512 -3.133 4.583 1.00 89.62 613 THR A O 1
ATOM 4858 N N . ASP A 1 614 ? -15.969 -3.884 6.118 1.00 89.38 614 ASP A N 1
ATOM 4859 C CA . ASP A 1 614 ? -16.982 -2.823 5.989 1.00 89.38 614 ASP A CA 1
ATOM 4860 C C . ASP A 1 614 ? -17.203 -2.085 7.323 1.00 89.38 614 ASP A C 1
ATOM 4862 O O . ASP A 1 614 ? -18.251 -1.469 7.544 1.00 89.38 614 ASP A O 1
ATOM 4866 N N . LEU A 1 615 ? -16.233 -2.208 8.235 1.00 94.50 615 LEU A N 1
ATOM 4867 C CA . LEU A 1 615 ? -16.163 -1.475 9.494 1.00 94.50 615 LEU A CA 1
ATOM 4868 C C . LEU A 1 615 ? -15.404 -0.159 9.293 1.00 94.50 615 LEU A C 1
ATOM 4870 O O . LEU A 1 615 ? -14.454 -0.085 8.517 1.00 94.50 615 LEU A O 1
ATOM 4874 N N . HIS A 1 616 ? -15.810 0.858 10.041 1.00 92.81 616 HIS A N 1
ATOM 4875 C CA . HIS A 1 616 ? -15.229 2.199 10.061 1.00 92.81 616 HIS A CA 1
ATOM 4876 C C . HIS A 1 616 ? -14.265 2.413 11.236 1.00 92.81 616 HIS A C 1
ATOM 4878 O O . HIS A 1 616 ? -13.556 3.415 11.252 1.00 92.81 616 HIS A O 1
ATOM 4884 N N . ILE A 1 617 ? -14.209 1.494 12.209 1.00 90.19 617 ILE A N 1
ATOM 4885 C CA . ILE A 1 617 ? -13.129 1.460 13.208 1.00 90.19 617 ILE A CA 1
ATOM 4886 C C . ILE A 1 617 ? -11.812 0.989 12.584 1.00 90.19 617 ILE A C 1
ATOM 4888 O O . ILE A 1 617 ? -11.763 0.007 11.832 1.00 90.19 617 ILE A O 1
ATOM 4892 N N . GLU A 1 618 ? -10.733 1.685 12.921 1.00 81.56 618 GLU A N 1
ATOM 4893 C CA . GLU A 1 618 ? -9.396 1.453 12.383 1.00 81.56 618 GLU A CA 1
ATOM 4894 C C . GLU A 1 618 ? -8.799 0.121 12.870 1.00 81.56 618 GLU A C 1
ATOM 4896 O O . GLU A 1 618 ? -9.166 -0.392 13.929 1.00 81.56 618 GLU A O 1
ATOM 4901 N N . TYR A 1 619 ? -7.872 -0.463 12.103 1.00 79.81 619 TYR A N 1
ATOM 4902 C CA . TYR A 1 619 ? -7.053 -1.569 12.606 1.00 79.81 619 TYR A CA 1
ATOM 4903 C C . TYR A 1 619 ? -6.076 -1.066 13.680 1.00 79.81 619 TYR A C 1
ATOM 4905 O O . TYR A 1 619 ? -5.569 0.046 13.577 1.00 79.81 619 TYR A O 1
ATOM 4913 N N . GLY A 1 620 ? -5.794 -1.886 14.692 1.00 79.12 620 GLY A N 1
ATOM 4914 C CA . GLY A 1 620 ? -4.951 -1.534 15.838 1.00 79.12 620 GLY A CA 1
ATOM 4915 C C . GLY A 1 620 ? -5.727 -0.995 17.044 1.00 79.12 620 GLY A C 1
ATOM 4916 O O . GLY A 1 620 ? -5.122 -0.742 18.092 1.00 79.12 620 GLY A O 1
ATOM 4917 N N . PHE A 1 621 ? -7.057 -0.863 16.947 1.00 83.12 621 PHE A N 1
ATOM 4918 C CA . PHE A 1 621 ? -7.875 -0.244 17.993 1.00 83.12 621 PHE A CA 1
ATOM 4919 C C . PHE A 1 621 ? -7.777 -0.963 19.346 1.00 83.12 621 PHE A C 1
ATOM 4921 O O . PHE A 1 621 ? -7.910 -0.313 20.382 1.00 83.12 621 PHE A O 1
ATOM 4928 N N . LEU A 1 622 ? -7.534 -2.282 19.382 1.00 82.00 622 LEU A N 1
ATOM 4929 C CA . LEU A 1 622 ? -7.389 -2.991 20.661 1.00 82.00 622 LEU A CA 1
ATOM 4930 C C . LEU A 1 622 ? -6.172 -2.498 21.441 1.00 82.00 622 LEU A C 1
ATOM 4932 O O . LEU A 1 622 ? -6.270 -2.190 22.629 1.00 82.00 622 LEU A O 1
ATOM 4936 N N . ARG A 1 623 ? -5.044 -2.342 20.752 1.00 75.00 623 ARG A N 1
ATOM 4937 C CA . ARG A 1 623 ? -3.818 -1.834 21.358 1.00 75.00 623 ARG A CA 1
ATOM 4938 C C . ARG A 1 623 ? -3.950 -0.349 21.683 1.00 75.00 623 ARG A C 1
ATOM 4940 O O . ARG A 1 623 ? -3.607 0.065 22.780 1.00 75.00 623 ARG A O 1
ATOM 4947 N N . GLU A 1 624 ? -4.451 0.443 20.743 1.00 69.19 624 GLU A N 1
ATOM 4948 C CA . GLU A 1 624 ? -4.439 1.908 20.837 1.00 69.19 624 GLU A CA 1
ATOM 4949 C C . GLU A 1 624 ? -5.483 2.462 21.804 1.00 69.19 624 GLU A C 1
ATOM 4951 O O . GLU A 1 624 ? -5.231 3.448 22.496 1.00 69.19 624 GLU A O 1
ATOM 4956 N N . VAL A 1 625 ? -6.653 1.826 21.870 1.00 70.12 625 VAL A N 1
ATOM 4957 C CA . VAL A 1 625 ? -7.765 2.300 22.697 1.00 70.12 625 VAL A CA 1
ATOM 4958 C C . VAL A 1 625 ? -7.803 1.579 24.039 1.00 70.12 625 VAL A C 1
ATOM 4960 O O . VAL A 1 625 ? -8.133 2.186 25.060 1.00 70.12 625 VAL A O 1
ATOM 4963 N N . PHE A 1 626 ? -7.462 0.288 24.067 1.00 70.81 626 PHE A N 1
ATOM 4964 C CA . PHE A 1 626 ? -7.619 -0.539 25.261 1.00 70.81 626 PHE A CA 1
ATOM 4965 C C . PHE A 1 626 ? -6.308 -0.958 25.935 1.00 70.81 626 PHE A C 1
ATOM 4967 O O . PHE A 1 626 ? -6.385 -1.369 27.092 1.00 70.81 626 PHE A O 1
ATOM 4974 N N . ASN A 1 627 ? -5.145 -0.787 25.289 1.00 64.12 627 ASN A N 1
ATOM 4975 C CA . ASN A 1 627 ? -3.853 -1.355 25.709 1.00 64.12 627 ASN A CA 1
ATOM 4976 C C . ASN A 1 627 ? -3.887 -2.893 25.884 1.00 64.12 627 ASN A C 1
ATOM 4978 O O . ASN A 1 627 ? -3.136 -3.425 26.704 1.00 64.12 627 ASN A O 1
ATOM 4982 N N . ASP A 1 628 ? -4.767 -3.589 25.151 1.00 51.44 628 ASP A N 1
ATOM 4983 C CA . ASP A 1 628 ? -5.023 -5.042 25.261 1.00 51.44 628 ASP A CA 1
ATOM 4984 C C . ASP A 1 628 ? -4.280 -5.897 24.212 1.00 51.44 628 ASP A C 1
ATOM 4986 O O . ASP A 1 628 ? -4.028 -5.391 23.090 1.00 51.44 628 ASP A O 1
#